Protein AF-0000000079721016 (afdb_homodimer)

Organism: NCBI:txid616991

Sequence (622 aa):
MNRFKMYVVAFGLILASTTLSFAQQINPIEGRWDMVISQEGEELPSWLEIRHSGSRTLVGRFVYAMGSARPISEVKMKDGKFSFAIPPQWEDGNTYMEFEGSMNGDVLKGTMLYTNGQTYNWVATRAPQLEYTKNPKWGKPIKLFNGKDLSGWQAMGENQWIAESGVLKSPKSGSNLVSDQKFDDFKLHLEFKYPQGSNSGVYLRGRYEVQIMDSKGAEPSDVEYSGVYGFLTPSEVAAKAAGEWQEYDITLIGRRVTVVANGTTVISDQIIPGITGGALDSKEGEPGPLYFQGDHGPIEFRNIIVTPRVDMNRFKMYVVAFGLILASTTLSFAQQINPIEGRWDMVISQEGEELPSWLEIRHSGSRTLVGRFVYAMGSARPISEVKMKDGKFSFAIPPQWEDGNTYMEFEGSMNGDVLKGTMLYTNGQTYNWVATRAPQLEYTKNPKWGKPIKLFNGKDLSGWQAMGENQWIAESGVLKSPKSGSNLVSDQKFDDFKLHLEFKYPQGSNSGVYLRGRYEVQIMDSKGAEPSDVEYSGVYGFLTPSEVAAKAAGEWQEYDITLIGRRVTVVANGTTVISDQIIPGITGGALDSKEGEPGPLYFQGDHGPIEFRNIIVTPRVD

Secondary structure (DSSP, 8-state):
---------------------------TT-EEEEEEEEETTEEEEEEEEEEEETTTEEEEEEE-SSSS-EEEEEEEEETTEEEEEE--SSSSSSSPEEEEEEEETTEEEEEEE-TTS-EEEEEEEEPP-----SS-EE---EE---SSS-TTEEESSS---EEETTEEEE-SS---EEEEEEESSEEEEEEEE--TT-EEEEEETTTEEEEEE--TTPPP-TTSTT-BTTTB--SS-----TTS-EEEEEEEETTEEEEEETTEEEEEEEEP-SPPTT-S-S-TTS-EEEEE--SSS-EEEEEEEEEEEE-/---------------------------TT-EEEEEEEEETTEEEEEEEEEEEETTTEEEEEEE-SSSS-EEEEEEEEETTEEEEEE--SSSSSSSPEEEEEEEETTEEEEEEE-TTS-EEEEEEEEPP-----SS-EE---EE---SSS-TTEEESSS---EEETTEEEE-SS---EEEEEEESSEEEEEEEE--TT-EEEEEETTTEEEEEE--TTPPP-TTSTT-BTTTB--SS-----TTS-EEEEEEEETTEEEEEETTEEEEEEEEP-SPPTT-S-S-TTS-EEEEE--SSS-EEEEEEEEEEEE-

Solvent-accessible surface area (backbone atoms only — not comparable to full-atom values): 32026 Å² total; per-residue (Å²): 137,85,80,78,78,79,80,78,78,76,76,77,77,76,78,75,75,72,76,67,77,65,72,72,78,79,57,86,78,47,44,48,27,27,20,37,33,48,51,95,92,37,78,35,25,23,29,39,35,33,39,78,38,68,79,74,28,33,25,36,36,39,20,44,52,51,58,48,57,38,46,27,44,47,46,46,78,56,96,77,26,38,34,39,65,37,63,51,30,77,56,70,63,85,37,51,34,34,38,39,33,31,76,55,87,83,27,39,38,37,40,32,36,36,33,85,73,48,74,31,47,34,44,24,36,68,48,68,85,50,69,71,66,80,86,70,42,69,50,69,75,36,69,63,60,78,36,65,53,61,72,58,49,45,53,76,49,70,74,59,69,44,48,54,94,44,29,43,32,26,81,46,56,46,32,34,39,32,39,67,63,61,39,73,36,32,34,38,36,38,30,37,32,31,50,80,80,20,34,42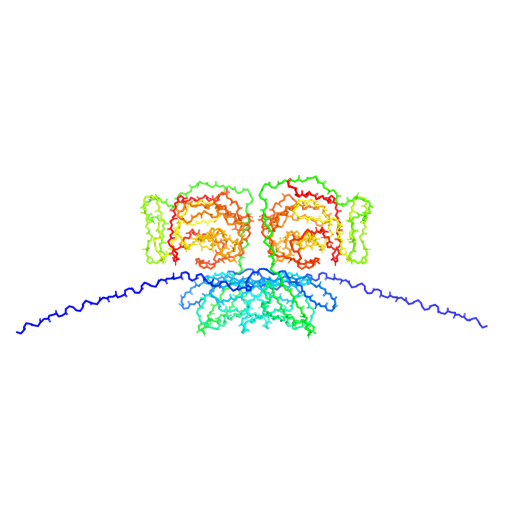,30,41,18,50,47,26,20,39,33,37,27,38,40,66,40,57,86,48,78,58,31,23,77,32,43,65,0,35,39,47,73,38,55,22,53,49,52,61,56,66,59,62,70,43,83,39,38,41,43,35,39,35,38,52,41,29,33,28,38,23,35,66,86,38,77,25,35,55,52,36,68,57,89,64,61,23,35,63,28,76,47,44,60,78,81,49,61,18,21,50,25,41,48,18,60,53,23,31,41,35,35,32,71,41,32,38,27,39,54,43,136,134,85,78,77,80,78,78,80,78,77,79,76,79,77,77,74,76,72,77,66,76,67,73,72,79,78,56,86,77,48,45,50,26,28,20,37,35,48,52,95,92,38,79,34,26,24,28,38,35,32,40,78,38,69,80,74,28,33,24,35,36,38,20,44,51,51,59,47,56,36,46,27,42,49,47,44,76,57,94,78,27,39,35,39,66,38,65,51,30,76,56,70,62,84,38,49,33,34,38,38,32,31,75,56,88,82,26,38,40,37,39,32,37,36,33,84,72,49,73,32,46,34,42,25,38,68,49,70,83,50,70,71,67,79,85,70,43,69,51,71,74,37,70,64,60,78,37,65,52,60,70,60,48,44,55,78,49,70,73,59,69,44,48,53,93,42,29,43,32,24,83,46,55,46,31,35,39,33,40,68,62,61,40,72,35,33,35,37,37,36,29,35,32,33,50,80,77,21,34,42,29,43,18,50,47,24,19,39,32,35,28,38,40,64,40,59,85,46,77,58,32,22,77,32,42,66,0,36,39,45,72,39,55,22,52,48,52,59,57,68,58,63,69,40,82,39,38,40,43,34,40,36,40,53,41,29,33,28,36,22,35,65,87,39,76,25,35,55,52,37,69,56,90,64,61,24,36,63,28,76,46,44,61,78,83,51,62,18,20,49,25,41,49,18,60,54,23,33,40,34,37,33,72,40,32,38,27,38,55,43,133

Foldseek 3Di:
DPPPPPPPPPPPPPPPPPPPPPPQPDDLVAAKWFKWWCDPNDTATKIWHWDDDPRDFIWIWIATLAAAIDTWPGWDDDPQKIKTWDADDPDDAGDIWIWMWHDDDQKIKTWIQDRVRDIIIMIIHHDDPQDFDDPFAWDDKDDQDPQQAQVQKDWPDPDQWGRDRQKIKQQFADTKMWGNDWAAWKKKKKKKAFAPQFWKFKDALLFWTQTDGQAVPHAWDLCHHRHRHNFGTFQGDPDDHHPDIKMWIWTDRGQFIWIDTRNRTRGDRDGDRAGTRNGPGRNSVDTGIMMIGRRTGIMMMHPIMMIGTDD/DPPPPPPPPPPPPPPPPPPPPPPQPDDLVAAKWFKWWCDPNDTATKIWHWDDDPRDFIWIWIATLAAAIDTWPGWDDDPQKIKTWDADDPDDAGDIWIWMWHDDDQKIKTWIQDRVRDIIIMIIHHADPQDFDDPFAWDDKDDQDPQQAQVQKDWPDPDQWGRDRQKIKQQFADTKMWGNDWAAWKKKKKKKAFAPQFWKFKDALLFWTQTDGQAVPHAWDLCHHRHRHNFGTFQGDPDDHHPDIKMWIWTDRGQFIWIDTRNRTRGDRDGDRAGTRNGPGRNSVDTGIMMIGRRTGIMMMHPTMMIGTDD

Structure (mmCIF, N/CA/C/O backbone):
data_AF-0000000079721016-model_v1
#
loop_
_entity.id
_entity.type
_entity.pdbx_description
1 polymer 'Uncharacterized protein DUF1080'
#
loop_
_atom_site.group_PDB
_atom_site.id
_atom_site.type_symbol
_atom_site.label_atom_id
_atom_site.label_alt_id
_atom_site.label_comp_id
_atom_site.label_asym_id
_atom_site.label_entity_id
_atom_site.label_seq_id
_atom_site.pdbx_PDB_ins_code
_atom_site.Cartn_x
_atom_site.Cartn_y
_atom_site.Cartn_z
_atom_site.occupancy
_atom_site.B_iso_or_equiv
_atom_site.auth_seq_id
_atom_site.auth_comp_id
_atom_site.auth_asym_id
_atom_site.auth_atom_id
_atom_site.pdbx_PDB_model_num
ATOM 1 N N . MET A 1 1 ? -33.25 70.812 21.641 1 31.08 1 MET A N 1
ATOM 2 C CA . MET A 1 1 ? -33.219 69.875 20.5 1 31.08 1 MET A CA 1
ATOM 3 C C . MET A 1 1 ? -32.281 68.688 20.781 1 31.08 1 MET A C 1
ATOM 5 O O . MET A 1 1 ? -31.062 68.875 20.828 1 31.08 1 MET A O 1
ATOM 9 N N . ASN A 1 2 ? -32.719 67.75 21.625 1 33.44 2 ASN A N 1
ATOM 10 C CA . ASN A 1 2 ? -32.094 66.5 22.172 1 33.44 2 ASN A CA 1
ATOM 11 C C . ASN A 1 2 ? -31.719 65.562 21.078 1 33.44 2 ASN A C 1
ATOM 13 O O . ASN A 1 2 ? -32.562 65.062 20.328 1 33.44 2 ASN A O 1
ATOM 17 N N . ARG A 1 3 ? -30.531 65.688 20.5 1 37.69 3 ARG A N 1
ATOM 18 C CA . ARG A 1 3 ? -29.891 64.812 19.484 1 37.69 3 ARG A CA 1
ATOM 19 C C . ARG A 1 3 ? -29.75 63.406 19.984 1 37.69 3 ARG A C 1
ATOM 21 O O . ARG A 1 3 ? -29.062 63.156 20.969 1 37.69 3 ARG A O 1
ATOM 28 N N . PHE A 1 4 ? -30.766 62.562 19.953 1 36.28 4 PHE A N 1
ATOM 29 C CA . PHE A 1 4 ? -30.75 61.125 20.234 1 36.28 4 PHE A CA 1
ATOM 30 C C . PHE A 1 4 ? -29.812 60.406 19.266 1 36.28 4 PHE A C 1
ATOM 32 O O . PHE A 1 4 ? -30.016 60.438 18.047 1 36.28 4 PHE A O 1
ATOM 39 N N . LYS A 1 5 ? -28.531 60.312 19.594 1 39.5 5 LYS A N 1
ATOM 40 C CA . LYS A 1 5 ? -27.578 59.5 18.844 1 39.5 5 LYS A CA 1
ATOM 41 C C . LYS A 1 5 ? -28.016 58.031 18.812 1 39.5 5 LYS A C 1
ATOM 43 O O . LYS A 1 5 ? -28.219 57.438 19.875 1 39.5 5 LYS A O 1
ATOM 48 N N . MET A 1 6 ? -28.688 57.562 17.766 1 36.5 6 MET A N 1
ATOM 49 C CA . MET A 1 6 ? -29.047 56.156 17.516 1 36.5 6 MET A CA 1
ATOM 50 C C . MET A 1 6 ? -27.797 55.312 17.344 1 36.5 6 MET A C 1
ATOM 52 O O . MET A 1 6 ? -26.938 55.594 16.5 1 36.5 6 MET A O 1
ATOM 56 N N . TYR A 1 7 ? -27.266 54.656 18.422 1 35.19 7 TYR A N 1
ATOM 57 C CA . TYR A 1 7 ? -26.219 53.656 18.344 1 35.19 7 TYR A CA 1
ATOM 58 C C . TYR A 1 7 ? -26.656 52.469 17.469 1 35.19 7 TYR A C 1
ATOM 60 O O . TYR A 1 7 ? -27.688 51.844 17.719 1 35.19 7 TYR A O 1
ATOM 68 N N . VAL A 1 8 ? -26.344 52.5 16.188 1 36.38 8 VAL A N 1
ATOM 69 C CA . VAL A 1 8 ? -26.516 51.344 15.305 1 36.38 8 VAL A CA 1
ATOM 70 C C . VAL A 1 8 ? -25.641 50.188 15.773 1 36.38 8 VAL A C 1
ATOM 72 O O . VAL A 1 8 ? -24.406 50.312 15.828 1 36.38 8 VAL A O 1
ATOM 75 N N . VAL A 1 9 ? -26.094 49.344 16.703 1 37.06 9 VAL A N 1
ATOM 76 C CA . VAL A 1 9 ? -25.453 48.094 17.062 1 37.06 9 VAL A CA 1
ATOM 77 C C . VAL A 1 9 ? -25.391 47.188 15.836 1 37.06 9 VAL A C 1
ATOM 79 O O . VAL A 1 9 ? -26.438 46.781 15.305 1 37.06 9 VAL A O 1
ATOM 82 N N . ALA A 1 10 ? -24.391 47.312 15.008 1 36.28 10 ALA A N 1
ATOM 83 C CA . ALA A 1 10 ? -24.109 46.312 13.977 1 36.28 10 ALA A CA 1
ATOM 84 C C . ALA A 1 10 ? -23.891 44.938 14.586 1 36.28 10 ALA A C 1
ATOM 86 O O . ALA A 1 10 ? -22.938 44.719 15.336 1 36.28 10 ALA A O 1
ATOM 87 N N . PHE A 1 11 ? -24.969 44.156 14.836 1 36.97 11 PHE A N 1
ATOM 88 C CA . PHE A 1 11 ? -24.859 42.75 15.133 1 36.97 11 PHE A CA 1
ATOM 89 C C . PHE A 1 11 ? -24.109 42 14.023 1 36.97 11 PHE A C 1
ATOM 91 O O . PHE A 1 11 ? -24.562 41.969 12.883 1 36.97 11 PHE A O 1
ATOM 98 N N . GLY A 1 12 ? -22.797 42.062 14.023 1 31.75 12 GLY A N 1
ATOM 99 C CA . GLY A 1 12 ? -22.031 41.156 13.172 1 31.75 12 GLY A CA 1
ATOM 100 C C . GLY A 1 12 ? -22.422 39.719 13.367 1 31.75 12 GLY A C 1
ATOM 101 O O . GLY A 1 12 ? -22.266 39.156 14.453 1 31.75 12 GLY A O 1
ATOM 102 N N . LEU A 1 13 ? -23.422 39.188 12.609 1 34.66 13 LEU A N 1
ATOM 103 C CA . LEU A 1 13 ? -23.719 37.781 12.531 1 34.66 13 LEU A CA 1
ATOM 104 C C . LEU A 1 13 ? -22.469 36.969 12.164 1 34.66 13 LEU A C 1
ATOM 106 O O . LEU A 1 13 ? -21.922 37.125 11.07 1 34.66 13 LEU A O 1
ATOM 110 N N . ILE A 1 14 ? -21.672 36.562 13.102 1 33.44 14 ILE A N 1
ATOM 111 C CA . ILE A 1 14 ? -20.656 35.562 12.891 1 33.44 14 ILE A CA 1
ATOM 112 C C . ILE A 1 14 ? -21.297 34.281 12.336 1 33.44 14 ILE A C 1
ATOM 114 O O . ILE A 1 14 ? -22.125 33.656 13.008 1 33.44 14 ILE A O 1
ATOM 118 N N . LEU A 1 15 ? -21.391 34.156 11.008 1 32.03 15 LEU A N 1
ATOM 119 C CA . LEU A 1 15 ? -21.703 32.875 10.398 1 32.03 15 LEU A CA 1
ATOM 120 C C . LEU A 1 15 ? -20.688 31.812 10.805 1 32.03 15 LEU A C 1
ATOM 122 O O . LEU A 1 15 ? -19.516 31.922 10.461 1 32.03 15 LEU A O 1
ATOM 126 N N . ALA A 1 16 ? -20.906 31.172 11.906 1 31.84 16 ALA A N 1
ATOM 127 C CA . ALA A 1 16 ? -20.219 29.938 12.234 1 31.84 16 ALA A CA 1
ATOM 128 C C . ALA A 1 16 ? -20.328 28.922 11.094 1 31.84 16 ALA A C 1
ATOM 130 O O . ALA A 1 16 ? -21.422 28.453 10.781 1 31.84 16 ALA A O 1
ATOM 131 N N . SER A 1 17 ? -19.422 28.984 10.141 1 31.42 17 SER A N 1
ATOM 132 C CA . SER A 1 17 ? -19.312 27.875 9.203 1 31.42 17 SER A CA 1
ATOM 133 C C . SER A 1 17 ? -19.156 26.547 9.938 1 31.42 17 SER A C 1
ATOM 135 O O . SER A 1 17 ? -18.109 26.297 10.547 1 31.42 17 SER A O 1
ATOM 137 N N . THR A 1 18 ? -20.188 25.984 10.414 1 32.62 18 THR A N 1
ATOM 138 C CA . THR A 1 18 ? -20.172 24.578 10.82 1 32.62 18 THR A CA 1
ATOM 139 C C . THR A 1 18 ? -19.531 23.703 9.742 1 32.62 18 THR A C 1
ATOM 141 O O . THR A 1 18 ? -20.047 23.609 8.625 1 32.62 18 THR A O 1
ATOM 144 N N . THR A 1 19 ? -18.297 23.609 9.758 1 32.44 19 THR A N 1
ATOM 145 C CA . THR A 1 19 ? -17.734 22.5 8.984 1 32.44 19 THR A CA 1
ATOM 146 C C . THR A 1 19 ? -18.406 21.188 9.359 1 32.44 19 THR A C 1
ATOM 148 O O . THR A 1 19 ? -18.141 20.641 10.43 1 32.44 19 THR A O 1
ATOM 151 N N . LEU A 1 20 ? -19.703 20.969 9 1 33.81 20 LEU A N 1
ATOM 152 C CA . LEU A 1 20 ? -20.266 19.625 9.031 1 33.81 20 LEU A CA 1
ATOM 153 C C . LEU A 1 20 ? -19.281 18.594 8.469 1 33.81 20 LEU A C 1
ATOM 155 O O . LEU A 1 20 ? -18.766 18.781 7.367 1 33.81 20 LEU A O 1
ATOM 159 N N . SER A 1 21 ? -18.641 18.031 9.352 1 38.91 21 SER A N 1
ATOM 160 C CA . SER A 1 21 ? -18.031 16.781 8.906 1 38.91 21 SER A CA 1
ATOM 161 C C . SER A 1 21 ? -19 15.961 8.062 1 38.91 21 SER A C 1
ATOM 163 O O . SER A 1 21 ? -19.953 15.375 8.586 1 38.91 21 SER A O 1
ATOM 165 N N . PHE A 1 22 ? -19.453 16.438 6.934 1 37.56 22 PHE A N 1
ATOM 166 C CA . PHE A 1 22 ? -20.25 15.586 6.059 1 37.56 22 PHE A CA 1
ATOM 167 C C . PHE A 1 22 ? -19.625 14.203 5.938 1 37.56 22 PHE A C 1
ATOM 169 O O . PHE A 1 22 ? -18.5 14.07 5.453 1 37.56 22 PHE A O 1
ATOM 176 N N . ALA A 1 23 ? -19.938 13.438 6.902 1 43.59 23 ALA A N 1
ATOM 177 C CA . ALA A 1 23 ? -19.672 12.031 6.59 1 43.59 23 ALA A CA 1
ATOM 178 C C . ALA A 1 23 ? -20.016 11.719 5.137 1 43.59 23 ALA A C 1
ATOM 180 O O . ALA A 1 23 ? -21.172 11.836 4.723 1 43.59 23 ALA A O 1
ATOM 181 N N . GLN A 1 24 ? -19.172 11.961 4.254 1 53.97 24 GLN A N 1
ATOM 182 C CA . GLN A 1 24 ? -19.438 11.664 2.852 1 53.97 24 GLN A CA 1
ATOM 183 C C . GLN A 1 24 ? -20.203 10.352 2.699 1 53.97 24 GLN A C 1
ATOM 185 O O . GLN A 1 24 ? -19.859 9.352 3.33 1 53.97 24 GLN A O 1
ATOM 190 N N . GLN A 1 25 ? -21.469 10.367 2.246 1 62.81 25 GLN A N 1
ATOM 191 C CA . GLN A 1 25 ? -22.297 9.203 1.959 1 62.81 25 GLN A CA 1
ATOM 192 C C . GLN A 1 25 ? -21.531 8.164 1.156 1 62.81 25 GLN A C 1
ATOM 194 O O . GLN A 1 25 ? -20.953 8.477 0.109 1 62.81 25 GLN A O 1
ATOM 199 N N . ILE A 1 26 ? -21.266 7.047 1.768 1 74.81 26 ILE A N 1
ATOM 200 C CA . ILE A 1 26 ? -20.594 5.93 1.127 1 74.81 26 ILE A CA 1
ATOM 201 C C . ILE A 1 26 ? -21.391 5.461 -0.083 1 74.81 26 ILE A C 1
ATOM 203 O O . ILE A 1 26 ? -22.594 5.188 0.028 1 74.81 26 ILE A O 1
ATOM 207 N N . ASN A 1 27 ? -20.797 5.652 -1.266 1 87.88 27 ASN A N 1
ATOM 208 C CA . ASN A 1 27 ? -21.359 5.047 -2.469 1 87.88 27 ASN A CA 1
ATOM 209 C C . ASN A 1 27 ? -21.438 3.529 -2.348 1 87.88 27 ASN A C 1
ATOM 211 O O . ASN A 1 27 ? -20.469 2.881 -1.945 1 87.88 27 ASN A O 1
ATOM 215 N N . PRO A 1 28 ? -22.562 2.934 -2.611 1 93.69 28 PRO A N 1
ATOM 216 C CA . PRO A 1 28 ? -22.734 1.489 -2.438 1 93.69 28 PRO A CA 1
ATOM 217 C C . PRO A 1 28 ? -21.719 0.674 -3.223 1 93.69 28 PRO A C 1
ATOM 219 O O . PRO A 1 28 ? -21.469 -0.493 -2.902 1 93.69 28 PRO A O 1
ATOM 222 N N . ILE A 1 29 ? -21.141 1.27 -4.262 1 96.94 29 ILE A N 1
ATOM 223 C CA . ILE A 1 29 ? -20.219 0.495 -5.098 1 96.94 29 ILE A CA 1
ATOM 224 C C . ILE A 1 29 ? -18.828 0.515 -4.484 1 96.94 29 ILE A C 1
ATOM 226 O O . ILE A 1 29 ? -17.938 -0.219 -4.926 1 96.94 29 ILE A O 1
ATOM 230 N N . GLU A 1 30 ? -18.656 1.35 -3.469 1 96.88 30 GLU A N 1
ATOM 231 C CA . GLU A 1 30 ? -17.344 1.38 -2.809 1 96.88 30 GLU A CA 1
ATOM 232 C C . GLU A 1 30 ? -17.062 0.069 -2.078 1 96.88 30 GLU A C 1
ATOM 234 O O . GLU A 1 30 ? -17.984 -0.553 -1.535 1 96.88 30 GLU A O 1
ATOM 239 N N . GLY A 1 31 ? -15.781 -0.294 -2.049 1 97.06 31 GLY A N 1
ATOM 240 C CA . GLY A 1 31 ? -15.352 -1.516 -1.389 1 97.06 31 GLY A CA 1
ATOM 241 C C . GLY A 1 31 ? -14.531 -2.422 -2.285 1 97.06 31 GLY A C 1
ATOM 242 O O . GLY A 1 31 ? -14.086 -2.006 -3.354 1 97.06 31 GLY A O 1
ATOM 243 N N . ARG A 1 32 ? -14.297 -3.605 -1.766 1 98.25 3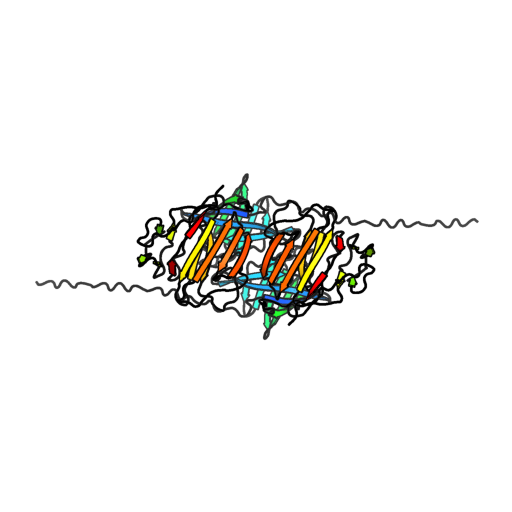2 ARG A N 1
ATOM 244 C CA . ARG A 1 32 ? -13.562 -4.633 -2.492 1 98.25 32 ARG A CA 1
ATOM 245 C C . ARG A 1 32 ? -14.508 -5.684 -3.066 1 98.25 32 ARG A C 1
ATOM 247 O O . ARG A 1 32 ? -15.461 -6.094 -2.404 1 98.25 32 ARG A O 1
ATOM 254 N N . TRP A 1 33 ? -14.219 -6.031 -4.285 1 98.88 33 TRP A N 1
ATOM 255 C CA . TRP A 1 33 ? -15.109 -6.926 -5.02 1 98.88 33 TRP A CA 1
ATOM 256 C C . TRP A 1 33 ? -14.328 -8.086 -5.629 1 98.88 33 TRP A C 1
ATOM 258 O O . TRP A 1 33 ? -13.336 -7.879 -6.332 1 98.88 33 TRP A O 1
ATOM 268 N N . ASP A 1 34 ? -14.797 -9.328 -5.297 1 98.88 34 ASP A N 1
ATOM 269 C CA . ASP A 1 34 ? -14.352 -10.516 -6.027 1 98.88 34 ASP A CA 1
ATOM 270 C C . ASP A 1 34 ? -15.031 -10.594 -7.395 1 98.88 34 ASP A C 1
ATOM 272 O O . ASP A 1 34 ? -16.25 -10.805 -7.48 1 98.88 34 ASP A O 1
ATOM 276 N N . MET A 1 35 ? -14.25 -10.484 -8.398 1 98.88 35 MET A N 1
ATOM 277 C CA . MET A 1 35 ? -14.781 -10.336 -9.75 1 98.88 35 MET A CA 1
ATOM 278 C C . MET A 1 35 ? -14.445 -11.547 -10.602 1 98.88 35 MET A C 1
ATOM 280 O O . MET A 1 35 ? -13.367 -12.133 -10.469 1 98.88 35 MET A O 1
ATOM 284 N N . VAL A 1 36 ? -15.344 -11.953 -11.43 1 98.88 36 VAL A N 1
ATOM 285 C CA . VAL A 1 36 ? -15.141 -13 -12.422 1 98.88 36 VAL A CA 1
ATOM 286 C C . VAL A 1 36 ? -15.492 -12.469 -13.812 1 98.88 36 VAL A C 1
ATOM 288 O O . VAL A 1 36 ? -16.594 -11.961 -14.031 1 98.88 36 VAL A O 1
ATOM 291 N N . ILE A 1 37 ? -14.586 -12.555 -14.711 1 98.81 37 ILE A N 1
ATOM 292 C CA . ILE A 1 37 ? -14.797 -12.156 -16.094 1 98.81 37 ILE A CA 1
ATOM 293 C C . ILE A 1 37 ? -15.023 -13.391 -16.969 1 98.81 37 ILE A C 1
ATOM 295 O O . ILE A 1 37 ? -14.219 -14.328 -16.938 1 98.81 37 ILE A O 1
ATOM 299 N N . SER A 1 38 ? -16.125 -13.398 -17.688 1 98.62 38 SER A N 1
ATOM 300 C CA . SER A 1 38 ? -16.406 -14.469 -18.641 1 98.62 38 SER A CA 1
ATOM 301 C C . SER A 1 38 ? -15.797 -14.172 -20 1 98.62 38 SER A C 1
ATOM 303 O O . SER A 1 38 ? -16.328 -13.352 -20.766 1 98.62 38 SER A O 1
ATOM 305 N N . GLN A 1 39 ? -14.695 -14.844 -20.25 1 97.62 39 GLN A N 1
ATOM 306 C CA . GLN A 1 39 ? -13.953 -14.539 -21.469 1 97.62 39 GLN A CA 1
ATOM 307 C C . GLN A 1 39 ? -13.648 -15.812 -22.266 1 97.62 39 GLN A C 1
ATOM 309 O O . GLN A 1 39 ? -12.93 -16.688 -21.781 1 97.62 39 GLN A O 1
ATOM 314 N N . GLU A 1 40 ? -14.266 -15.883 -23.516 1 95.69 40 GLU A N 1
ATOM 315 C CA . GLU A 1 40 ? -14 -16.969 -24.469 1 95.69 40 GLU A CA 1
ATOM 316 C C . GLU A 1 40 ? -14.219 -18.328 -23.812 1 95.69 40 GLU A C 1
ATOM 318 O O . GLU A 1 40 ? -13.359 -19.203 -23.891 1 95.69 40 GLU A O 1
ATOM 323 N N . GLY A 1 41 ? -15.234 -18.422 -23.078 1 95.25 41 GLY A N 1
ATOM 324 C CA . GLY A 1 41 ? -15.648 -19.688 -22.5 1 95.25 41 GLY A CA 1
ATOM 325 C C . GLY A 1 41 ? -14.961 -20 -21.172 1 95.25 41 GLY A C 1
ATOM 326 O O . GLY A 1 41 ? -15.203 -21.047 -20.578 1 95.25 41 GLY A O 1
ATOM 327 N N . GLU A 1 42 ? -14.141 -19.109 -20.703 1 97.06 42 GLU A N 1
ATOM 328 C CA . GLU A 1 42 ? -13.445 -19.297 -19.438 1 97.06 42 GLU A CA 1
ATOM 329 C C . GLU A 1 42 ? -13.891 -18.25 -18.406 1 97.06 42 GLU A C 1
ATOM 331 O O . GLU A 1 42 ? -14.297 -17.156 -18.766 1 97.06 42 GLU A O 1
ATOM 336 N N . GLU A 1 43 ? -13.859 -18.672 -17.156 1 98.12 43 GLU A N 1
ATOM 337 C CA . GLU A 1 43 ? -14.055 -17.75 -16.031 1 98.12 43 GLU A CA 1
ATOM 338 C C . GLU A 1 43 ? -12.719 -17.281 -15.461 1 98.12 43 GLU A C 1
ATOM 340 O O . GLU A 1 43 ? -11.961 -18.078 -14.898 1 98.12 43 GLU A O 1
ATOM 345 N N . LEU A 1 44 ? -12.461 -16.016 -15.648 1 98.62 44 LEU A N 1
ATOM 346 C CA . LEU A 1 44 ? -11.172 -15.461 -15.227 1 98.62 44 LEU A CA 1
ATOM 347 C C . LEU A 1 44 ? -11.297 -14.773 -13.875 1 98.62 44 LEU A C 1
ATOM 349 O O . LEU A 1 44 ? -12.039 -13.797 -13.734 1 98.62 44 LEU A O 1
ATOM 353 N N . PRO A 1 45 ? -10.57 -15.305 -12.875 1 98.88 45 PRO A N 1
ATOM 354 C CA . PRO A 1 45 ? -10.562 -14.602 -11.594 1 98.88 45 PRO A CA 1
ATOM 355 C C . PRO A 1 45 ? -9.977 -13.188 -11.703 1 98.88 45 PRO A C 1
ATOM 357 O O . PRO A 1 45 ? -8.914 -13 -12.281 1 98.88 45 PRO A O 1
ATOM 360 N N . SER A 1 46 ? -10.664 -12.227 -11.172 1 98.88 46 SER A N 1
ATOM 361 C CA . SER A 1 46 ? -10.281 -10.82 -11.141 1 98.88 46 SER A CA 1
ATOM 362 C C . SER A 1 46 ? -10.703 -10.156 -9.836 1 98.88 46 SER A C 1
ATOM 364 O O . SER A 1 46 ? -11.266 -10.805 -8.953 1 98.88 46 SER A O 1
ATOM 366 N N . TRP A 1 47 ? -10.328 -8.891 -9.68 1 98.94 47 TRP A N 1
ATOM 367 C CA . TRP A 1 47 ? -10.594 -8.172 -8.438 1 98.94 47 TRP A CA 1
ATOM 368 C C . TRP A 1 47 ? -10.703 -6.672 -8.695 1 98.94 47 TRP A C 1
ATOM 370 O O . TRP A 1 47 ? -9.992 -6.125 -9.539 1 98.94 47 TRP A O 1
ATOM 380 N N . LEU A 1 48 ? -11.594 -6.09 -7.949 1 98.94 48 LEU A N 1
ATOM 381 C CA . LEU A 1 48 ? -11.852 -4.66 -8.094 1 98.94 48 LEU A CA 1
ATOM 382 C C . LEU A 1 48 ? -12 -3.994 -6.73 1 98.94 48 LEU A C 1
ATOM 384 O O . LEU A 1 48 ? -12.664 -4.531 -5.84 1 98.94 48 LEU A O 1
ATOM 388 N N . GLU A 1 49 ? -11.32 -2.924 -6.555 1 98.81 49 GLU A N 1
ATOM 389 C CA . GLU A 1 49 ? -11.516 -2.045 -5.402 1 98.81 49 GLU A CA 1
ATOM 390 C C . GLU A 1 49 ? -11.914 -0.64 -5.844 1 98.81 49 GLU A C 1
ATOM 392 O O . GLU A 1 49 ? -11.281 -0.059 -6.73 1 98.81 49 GLU A O 1
ATOM 397 N N . ILE A 1 50 ? -12.953 -0.113 -5.285 1 98.44 50 ILE A N 1
ATOM 398 C CA . ILE A 1 50 ? -13.375 1.268 -5.496 1 98.44 50 ILE A CA 1
ATOM 399 C C . ILE A 1 50 ? -13.406 2.008 -4.164 1 98.44 50 ILE A C 1
ATOM 401 O O . ILE A 1 50 ? -13.93 1.495 -3.172 1 98.44 50 ILE A O 1
ATOM 405 N N . ARG A 1 51 ? -12.805 3.15 -4.168 1 97.06 51 ARG A N 1
ATOM 406 C CA . ARG A 1 51 ? -12.844 3.955 -2.949 1 97.06 51 ARG A CA 1
ATOM 407 C C . ARG A 1 51 ? -12.977 5.438 -3.277 1 97.06 51 ARG A C 1
ATOM 409 O O . ARG A 1 51 ? -12.734 5.852 -4.414 1 97.06 51 ARG A O 1
ATOM 416 N N . HIS A 1 52 ? -13.336 6.141 -2.275 1 94.94 52 HIS A N 1
ATOM 417 C CA . HIS A 1 52 ? -13.391 7.59 -2.41 1 94.94 52 HIS A CA 1
ATOM 418 C C . HIS A 1 52 ? -12.016 8.219 -2.221 1 94.94 52 HIS A C 1
ATOM 420 O O . HIS A 1 52 ? -11.234 7.77 -1.375 1 94.94 52 HIS A O 1
ATOM 426 N N . SER A 1 53 ? -11.734 9.211 -2.982 1 95.31 53 SER A N 1
ATOM 427 C CA . SER A 1 53 ? -10.586 10.094 -2.818 1 95.31 53 SER A CA 1
ATOM 428 C C . SER A 1 53 ? -11.016 11.547 -2.701 1 95.31 53 SER A C 1
ATOM 430 O O . SER A 1 53 ? -11.625 12.102 -3.619 1 95.31 53 SER A O 1
ATOM 432 N N . GLY A 1 54 ? -10.711 12.086 -1.578 1 93.25 54 GLY A N 1
ATOM 433 C CA . GLY A 1 54 ? -11.211 13.43 -1.311 1 93.25 54 GLY A CA 1
ATOM 434 C C . GLY A 1 54 ? -12.719 13.477 -1.136 1 93.25 54 GLY A C 1
ATOM 435 O O . GLY A 1 54 ? -13.312 12.562 -0.558 1 93.25 54 GLY A O 1
ATOM 436 N N . SER A 1 55 ? -13.352 14.523 -1.607 1 89.38 55 SER A N 1
ATOM 437 C CA . SER A 1 55 ? -14.766 14.75 -1.313 1 89.38 55 SER A CA 1
ATOM 438 C C . SER A 1 55 ? -15.648 14.266 -2.455 1 89.38 55 SER A C 1
ATOM 440 O O . SER A 1 55 ? -16.875 14.172 -2.307 1 89.38 55 SER A O 1
ATOM 442 N N . ARG A 1 56 ? -15.125 13.883 -3.566 1 88.62 56 ARG A N 1
ATOM 443 C CA . ARG A 1 56 ? -16.109 13.703 -4.625 1 88.62 56 ARG A CA 1
ATOM 444 C C . ARG A 1 56 ? -15.648 12.664 -5.637 1 88.62 56 ARG A C 1
ATOM 446 O O . ARG A 1 56 ? -16.422 12.258 -6.512 1 88.62 56 ARG A O 1
ATOM 453 N N . THR A 1 57 ? -14.414 12.273 -5.652 1 95.62 57 THR A N 1
ATOM 454 C CA . THR A 1 57 ? -13.906 11.422 -6.715 1 95.62 57 THR A CA 1
ATOM 455 C C . THR A 1 57 ? -13.797 9.969 -6.242 1 95.62 57 THR A C 1
ATOM 457 O O . THR A 1 57 ? -13.367 9.711 -5.113 1 95.62 57 THR A O 1
ATOM 460 N N . LEU A 1 58 ? -14.273 9.07 -7.141 1 97.62 58 LEU A N 1
ATOM 461 C CA . LEU A 1 58 ? -14.016 7.652 -6.934 1 97.62 58 LEU A CA 1
ATOM 462 C C . LEU A 1 58 ? -12.789 7.199 -7.719 1 97.62 58 LEU A C 1
ATOM 464 O O . LEU A 1 58 ? -12.617 7.57 -8.883 1 97.62 58 LEU A O 1
ATOM 468 N N . VAL A 1 59 ? -11.93 6.512 -7.047 1 98.44 59 VAL A N 1
ATOM 469 C CA . VAL A 1 59 ? -10.742 5.902 -7.633 1 98.44 59 VAL A CA 1
ATOM 470 C C . VAL A 1 59 ? -10.711 4.41 -7.312 1 98.44 59 VAL A C 1
ATOM 472 O O . VAL A 1 59 ? -11.672 3.873 -6.746 1 98.44 59 VAL A O 1
ATOM 475 N N . GLY A 1 60 ? -9.602 3.77 -7.746 1 98.31 60 GLY A N 1
ATOM 476 C CA . GLY A 1 60 ? -9.602 2.354 -7.41 1 98.31 60 GLY A CA 1
ATOM 477 C C . GLY A 1 60 ? -8.383 1.62 -7.926 1 98.31 60 GLY A C 1
ATOM 478 O O . GLY A 1 60 ? -7.371 2.244 -8.258 1 98.31 60 GLY A O 1
ATOM 479 N N . ARG A 1 61 ? -8.461 0.293 -7.82 1 98.81 61 ARG A N 1
ATOM 480 C CA . ARG A 1 61 ? -7.5 -0.667 -8.359 1 98.81 61 ARG A CA 1
ATOM 481 C C . ARG A 1 61 ? -8.211 -1.848 -9.008 1 98.81 61 ARG A C 1
ATOM 483 O O . ARG A 1 61 ? -9.258 -2.293 -8.523 1 98.81 61 ARG A O 1
ATOM 490 N N . PHE A 1 62 ? -7.633 -2.266 -10.047 1 98.88 62 PHE A N 1
ATOM 491 C CA . PHE A 1 62 ? -8.164 -3.414 -10.773 1 98.88 62 PHE A CA 1
ATOM 492 C C . PHE A 1 62 ? -7.086 -4.469 -10.984 1 98.88 62 PHE A C 1
ATOM 494 O O . PHE A 1 62 ? -5.969 -4.148 -11.391 1 98.88 62 PHE A O 1
ATOM 501 N N . VAL A 1 63 ? -7.414 -5.719 -10.641 1 98.81 63 VAL A N 1
ATOM 502 C CA . VAL A 1 63 ? -6.57 -6.863 -10.969 1 98.81 63 VAL A CA 1
ATOM 503 C C . VAL A 1 63 ? -7.258 -7.719 -12.031 1 98.81 63 VAL A C 1
ATOM 505 O O . VAL A 1 63 ? -8.398 -8.156 -11.844 1 98.81 63 VAL A O 1
ATOM 508 N N . TYR A 1 64 ? -6.59 -7.914 -13.133 1 98.19 64 TYR A N 1
ATOM 509 C CA . TYR A 1 64 ? -7.031 -8.828 -14.18 1 98.19 64 TYR A CA 1
ATOM 510 C C . TYR A 1 64 ? -6.582 -10.25 -13.891 1 98.19 64 TYR A C 1
ATOM 512 O O . TYR A 1 64 ? -6.047 -10.531 -12.812 1 98.19 64 TYR A O 1
ATOM 520 N N . ALA A 1 65 ? -6.809 -11.164 -14.836 1 97.88 65 ALA A N 1
ATOM 521 C CA . ALA A 1 65 ? -6.453 -12.578 -14.711 1 97.88 65 ALA A CA 1
ATOM 522 C C . ALA A 1 65 ? -4.941 -12.75 -14.594 1 97.88 65 ALA A C 1
ATOM 524 O O . ALA A 1 65 ? -4.465 -13.789 -14.125 1 97.88 65 ALA A O 1
ATOM 525 N N . MET A 1 66 ? -4.219 -11.758 -15.016 1 96.69 66 MET A N 1
ATOM 526 C CA . MET A 1 66 ? -2.758 -11.758 -14.945 1 96.69 66 MET A CA 1
ATOM 527 C C . MET A 1 66 ? -2.232 -10.367 -14.609 1 96.69 66 MET A C 1
ATOM 529 O O . MET A 1 66 ? -2.955 -9.375 -14.742 1 96.69 66 MET A O 1
ATOM 533 N N . GLY A 1 67 ? -0.993 -10.367 -14.188 1 96.75 67 GLY A N 1
ATOM 534 C CA . GLY A 1 67 ? -0.368 -9.094 -13.891 1 96.75 67 GLY A CA 1
ATOM 535 C C . GLY A 1 67 ? -0.724 -8.562 -12.516 1 96.75 67 GLY A C 1
ATOM 536 O O . GLY A 1 67 ? -1.41 -9.234 -11.742 1 96.75 67 GLY A O 1
ATOM 537 N N . SER A 1 68 ? -0.25 -7.344 -12.219 1 97.44 68 SER A N 1
ATOM 538 C CA . SER A 1 68 ? -0.409 -6.742 -10.898 1 97.44 68 SER A CA 1
ATOM 539 C C . SER A 1 68 ? -1.619 -5.816 -10.852 1 97.44 68 SER A C 1
ATOM 541 O O . SER A 1 68 ? -2.25 -5.559 -11.883 1 97.44 68 SER A O 1
ATOM 543 N N . ALA A 1 69 ? -1.938 -5.414 -9.633 1 98.38 69 ALA A N 1
ATOM 544 C CA . ALA A 1 69 ? -3.01 -4.441 -9.445 1 98.38 69 ALA A CA 1
ATOM 545 C C . ALA A 1 69 ? -2.746 -3.176 -10.258 1 98.38 69 ALA A C 1
ATOM 547 O O . ALA A 1 69 ? -1.648 -2.617 -10.211 1 98.38 69 ALA A O 1
ATOM 548 N N . ARG A 1 70 ? -3.717 -2.76 -10.984 1 98.38 70 ARG A N 1
ATOM 549 C CA . ARG A 1 70 ? -3.652 -1.583 -11.844 1 98.38 70 ARG A CA 1
ATOM 550 C C . ARG A 1 70 ? -4.402 -0.41 -11.219 1 98.38 70 ARG A C 1
ATOM 552 O O . ARG A 1 70 ? -5.562 -0.548 -10.82 1 98.38 70 ARG A O 1
ATOM 559 N N . PRO A 1 71 ? -3.746 0.73 -11.156 1 98.56 71 PRO A N 1
ATOM 560 C CA . PRO A 1 71 ? -4.438 1.871 -10.547 1 98.56 71 PRO A CA 1
ATOM 561 C C . PRO A 1 71 ? -5.52 2.457 -11.453 1 98.56 71 PRO A C 1
ATOM 563 O O . PRO A 1 71 ? -5.332 2.535 -12.672 1 98.56 71 PRO A O 1
ATOM 566 N N . ILE A 1 72 ? -6.633 2.807 -10.891 1 98.75 72 ILE A N 1
ATOM 567 C CA . ILE A 1 72 ? -7.719 3.547 -11.523 1 98.75 72 ILE A CA 1
ATOM 568 C C . ILE A 1 72 ? -7.746 4.98 -10.992 1 98.75 72 ILE A C 1
ATOM 570 O O . ILE A 1 72 ? -7.996 5.207 -9.805 1 98.75 72 ILE A O 1
ATOM 574 N N . SER A 1 73 ? -7.551 5.941 -11.859 1 98.5 73 SER A N 1
ATOM 575 C CA . SER A 1 73 ? -7.473 7.332 -11.422 1 98.5 73 SER A CA 1
ATOM 576 C C . SER A 1 73 ? -8.859 7.918 -11.195 1 98.5 73 SER A C 1
ATOM 578 O O . SER A 1 73 ? -9.016 8.898 -10.469 1 98.5 73 SER A O 1
ATOM 580 N N . GLU A 1 74 ? -9.797 7.281 -11.945 1 98.19 74 GLU A N 1
ATOM 581 C CA . GLU A 1 74 ? -11.156 7.805 -11.828 1 98.19 74 GLU A CA 1
ATOM 582 C C . GLU A 1 74 ? -12.188 6.75 -12.211 1 98.19 74 GLU A C 1
ATOM 584 O O . GLU A 1 74 ? -12.062 6.09 -13.242 1 98.19 74 GLU A O 1
ATOM 589 N N . VAL A 1 75 ? -13.109 6.559 -11.359 1 98.56 75 VAL A N 1
ATOM 590 C CA . VAL A 1 75 ? -14.352 5.852 -11.656 1 98.56 75 VAL A CA 1
ATOM 591 C C . VAL A 1 75 ? -15.484 6.852 -11.844 1 98.56 75 VAL A C 1
ATOM 593 O O . VAL A 1 75 ? -15.844 7.578 -10.914 1 98.56 75 VAL A O 1
ATOM 596 N N . LYS A 1 76 ? -16.062 6.867 -12.969 1 97.62 76 LYS A N 1
ATOM 597 C CA . LYS A 1 76 ? -17.109 7.828 -13.297 1 97.62 76 LYS A CA 1
ATOM 598 C C . LYS A 1 76 ? -18.484 7.234 -13.047 1 97.62 76 LYS A C 1
ATOM 600 O O . LYS A 1 76 ? -18.734 6.059 -13.328 1 97.62 76 LYS A O 1
ATOM 605 N N . MET A 1 77 ? -19.328 8.07 -12.531 1 96.5 77 MET A N 1
ATOM 606 C CA . MET A 1 77 ? -20.734 7.691 -12.32 1 96.5 77 MET A CA 1
ATOM 607 C C . MET A 1 77 ? -21.641 8.438 -13.289 1 96.5 77 MET A C 1
ATOM 609 O O . MET A 1 77 ? -21.484 9.641 -13.492 1 96.5 77 MET A O 1
ATOM 613 N N . LYS A 1 78 ? -22.484 7.723 -13.922 1 95.81 78 LYS A N 1
ATOM 614 C CA . LYS A 1 78 ? -23.516 8.305 -14.789 1 95.81 78 LYS A CA 1
ATOM 615 C C . LYS A 1 78 ? -24.766 7.441 -14.805 1 95.81 78 LYS A C 1
ATOM 617 O O . LYS A 1 78 ? -24.719 6.258 -15.141 1 95.81 78 LYS A O 1
ATOM 622 N N . ASP A 1 79 ? -25.938 7.992 -14.383 1 94.94 79 ASP A N 1
ATOM 623 C CA . ASP A 1 79 ? -27.25 7.363 -14.469 1 94.94 79 ASP A CA 1
ATOM 624 C C . ASP A 1 79 ? -27.234 5.992 -13.789 1 94.94 79 ASP A C 1
ATOM 626 O O . ASP A 1 79 ? -27.688 5.004 -14.375 1 94.94 79 ASP A O 1
ATOM 630 N N . GLY A 1 80 ? -26.625 5.938 -12.664 1 93.62 80 GLY A N 1
ATOM 631 C CA . GLY A 1 80 ? -26.641 4.723 -11.859 1 93.62 80 GLY A CA 1
ATOM 632 C C . GLY A 1 80 ? -25.625 3.695 -12.305 1 93.62 80 GLY A C 1
ATOM 633 O O . GLY A 1 80 ? -25.547 2.598 -11.75 1 93.62 80 GLY A O 1
ATOM 634 N N . LYS A 1 81 ? -24.812 4.082 -13.289 1 97.5 81 LYS A N 1
ATOM 635 C CA . LYS A 1 81 ? -23.734 3.219 -13.773 1 97.5 81 LYS A CA 1
ATOM 636 C C . LYS A 1 81 ? -22.375 3.828 -13.492 1 97.5 81 LYS A C 1
ATOM 638 O O . LYS A 1 81 ? -22.25 5.047 -13.352 1 97.5 81 LYS A O 1
ATOM 643 N N . PHE A 1 82 ? -21.453 2.928 -13.344 1 98.56 82 PHE A N 1
ATOM 644 C CA . PHE A 1 82 ? -20.094 3.416 -13.219 1 98.56 82 PHE A CA 1
ATOM 645 C C . PHE A 1 82 ? -19.234 2.932 -14.375 1 98.56 82 PHE A C 1
ATOM 647 O O . PHE A 1 82 ? -19.562 1.937 -15.031 1 98.56 82 PHE A O 1
ATOM 654 N N . SER A 1 83 ? -18.156 3.643 -14.672 1 98.81 83 SER A N 1
ATOM 655 C CA . SER A 1 83 ? -17.219 3.264 -15.734 1 98.81 83 SER A CA 1
ATOM 656 C C . SER A 1 83 ? -15.805 3.715 -15.406 1 98.81 83 SER A C 1
ATOM 658 O O . SER A 1 83 ? -15.609 4.68 -14.664 1 98.81 83 SER A O 1
ATOM 660 N N . PHE A 1 84 ? -14.883 3.014 -15.859 1 98.75 84 PHE A N 1
ATOM 661 C CA . PHE A 1 84 ? -13.477 3.406 -15.828 1 98.75 84 PHE A CA 1
ATOM 662 C C . PHE A 1 84 ? -12.703 2.732 -16.953 1 98.75 84 PHE A C 1
ATOM 664 O O . PHE A 1 84 ? -13.195 1.798 -17.578 1 98.75 84 PHE A O 1
ATOM 671 N N . ALA A 1 85 ? -11.555 3.254 -17.234 1 98.06 85 ALA A N 1
ATOM 672 C CA . ALA A 1 85 ? -10.68 2.723 -18.281 1 98.06 85 ALA A CA 1
ATOM 673 C C . ALA A 1 85 ? -9.227 2.707 -17.828 1 98.06 85 ALA A C 1
ATOM 675 O O . ALA A 1 85 ? -8.766 3.635 -17.141 1 98.06 85 ALA A O 1
ATOM 676 N N . ILE A 1 86 ? -8.523 1.702 -18.156 1 96.38 86 ILE A N 1
ATOM 677 C CA . ILE A 1 86 ? -7.094 1.603 -17.891 1 96.38 86 ILE A CA 1
ATOM 678 C C . ILE A 1 86 ? -6.359 1.15 -19.141 1 96.38 86 ILE A C 1
ATOM 680 O O . ILE A 1 86 ? -6.906 0.398 -19.953 1 96.38 86 ILE A O 1
ATOM 684 N N . PRO A 1 87 ? -5.141 1.595 -19.281 1 96.31 87 PRO A N 1
ATOM 685 C CA . PRO A 1 87 ? -4.367 1.197 -20.469 1 96.31 87 PRO A CA 1
ATOM 686 C C . PRO A 1 87 ? -3.893 -0.252 -20.391 1 96.31 87 PRO A C 1
ATOM 688 O O . PRO A 1 87 ? -3.826 -0.834 -19.312 1 96.31 87 PRO A O 1
ATOM 691 N N . PRO A 1 88 ? -3.621 -0.809 -21.578 1 94.88 88 PRO A N 1
ATOM 692 C CA . PRO A 1 88 ? -2.973 -2.121 -21.531 1 94.88 88 PRO A CA 1
ATOM 693 C C . PRO A 1 88 ? -1.596 -2.076 -20.875 1 94.88 88 PRO A C 1
ATOM 695 O O . PRO A 1 88 ? -0.852 -1.109 -21.047 1 94.88 88 PRO A O 1
ATOM 698 N N . GLN A 1 89 ? -1.317 -3.064 -20.109 1 95.06 89 GLN A N 1
ATOM 699 C CA . GLN A 1 89 ? -0.048 -3.104 -19.391 1 95.06 89 GLN A CA 1
ATOM 700 C C . GLN A 1 89 ? 0.734 -4.371 -19.719 1 95.06 89 GLN A C 1
ATOM 702 O O . GLN A 1 89 ? 1.934 -4.312 -20 1 95.06 89 GLN A O 1
ATOM 707 N N . TRP A 1 90 ? 0.126 -5.543 -19.688 1 94.69 90 TRP A N 1
ATOM 708 C CA . TRP A 1 90 ? 0.709 -6.824 -20.078 1 94.69 90 TRP A CA 1
ATOM 709 C C . TRP A 1 90 ? 0.115 -7.32 -21.391 1 94.69 90 TRP A C 1
ATOM 711 O O . TRP A 1 90 ? 0.715 -8.156 -22.078 1 94.69 90 TRP A O 1
ATOM 721 N N . GLU A 1 91 ? -1.062 -6.844 -21.641 1 93 91 GLU A N 1
ATOM 722 C CA . GLU A 1 91 ? -1.885 -7.375 -22.719 1 93 91 GLU A CA 1
ATOM 723 C C . GLU A 1 91 ? -1.364 -6.922 -24.094 1 93 91 GLU A C 1
ATOM 725 O O . GLU A 1 91 ? -0.82 -5.824 -24.219 1 93 91 GLU A O 1
ATOM 730 N N . ASP A 1 92 ? -1.668 -7.793 -24.953 1 89.5 92 ASP A N 1
ATOM 731 C CA . ASP A 1 92 ? -1.453 -7.363 -26.344 1 89.5 92 ASP A CA 1
ATOM 732 C C . ASP A 1 92 ? -2.541 -6.391 -26.781 1 89.5 92 ASP A C 1
ATOM 734 O O . ASP A 1 92 ? -3.598 -6.301 -26.156 1 89.5 92 ASP A O 1
ATOM 738 N N . GLY A 1 93 ? -2.238 -5.645 -27.766 1 86.31 93 GLY A N 1
ATOM 739 C CA . GLY A 1 93 ? -3.209 -4.695 -28.281 1 86.31 93 GLY A CA 1
ATOM 740 C C . GLY A 1 93 ? -2.998 -3.285 -27.766 1 86.31 93 GLY A C 1
ATOM 741 O O . GLY A 1 93 ? -2.17 -3.061 -26.875 1 86.31 93 GLY A O 1
ATOM 742 N N . ASN A 1 94 ? -3.75 -2.318 -28.328 1 85.44 94 ASN A N 1
ATOM 743 C CA . ASN A 1 94 ? -3.504 -0.922 -27.984 1 85.44 94 ASN A CA 1
ATOM 744 C C . ASN A 1 94 ? -4.77 -0.238 -27.484 1 85.44 94 ASN A C 1
ATOM 746 O O . ASN A 1 94 ? -4.738 0.937 -27.109 1 85.44 94 ASN A O 1
ATOM 750 N N . THR A 1 95 ? -5.781 -1.009 -27.391 1 92.25 95 THR A N 1
ATOM 751 C CA . THR A 1 95 ? -7.023 -0.437 -26.891 1 92.25 95 THR A CA 1
ATOM 752 C C . THR A 1 95 ? -7.07 -0.495 -25.375 1 92.25 95 THR A C 1
ATOM 754 O O . THR A 1 95 ? -6.645 -1.482 -24.766 1 92.25 95 THR A O 1
ATOM 757 N N . TYR A 1 96 ? -7.598 0.57 -24.812 1 96.81 96 TYR A N 1
ATOM 758 C CA . TYR A 1 96 ? -7.789 0.57 -23.375 1 96.81 96 TYR A CA 1
ATOM 759 C C . TYR A 1 96 ? -8.789 -0.506 -22.953 1 96.81 96 TYR A C 1
ATOM 761 O O . TYR A 1 96 ? -9.695 -0.844 -23.719 1 96.81 96 TYR A O 1
ATOM 769 N N . MET A 1 97 ? -8.547 -1.064 -21.812 1 97.75 97 MET A N 1
ATOM 770 C CA . MET A 1 97 ? -9.617 -1.814 -21.156 1 97.75 97 MET A CA 1
ATOM 771 C C . MET A 1 97 ? -10.672 -0.873 -20.594 1 97.75 97 MET A C 1
ATOM 773 O O . MET A 1 97 ? -10.367 -0.052 -19.719 1 97.75 97 MET A O 1
ATOM 777 N N . GLU A 1 98 ? -11.844 -0.994 -21.078 1 98.62 98 GLU A N 1
ATOM 778 C CA . GLU A 1 98 ? -12.93 -0.13 -20.625 1 98.62 98 GLU A CA 1
ATOM 779 C C . GLU A 1 98 ? -14 -0.93 -19.891 1 98.62 98 GLU A C 1
ATOM 781 O O . GLU A 1 98 ? -14.555 -1.888 -20.422 1 98.62 98 GLU A O 1
ATOM 786 N N . PHE A 1 99 ? -14.312 -0.496 -18.719 1 98.88 99 PHE A N 1
ATOM 787 C CA . PHE A 1 99 ? -15.273 -1.193 -17.875 1 98.88 99 PHE A CA 1
ATOM 788 C C . PHE A 1 99 ? -16.531 -0.35 -17.672 1 98.88 99 PHE A C 1
ATOM 790 O O . PHE A 1 99 ? -16.438 0.866 -17.484 1 98.88 99 PHE A O 1
ATOM 797 N N . GLU A 1 100 ? -17.594 -0.962 -17.703 1 98.75 100 GLU A N 1
ATOM 798 C CA . GLU A 1 100 ? -18.891 -0.416 -17.281 1 98.75 100 GLU A CA 1
ATOM 799 C C . GLU A 1 100 ? -19.641 -1.396 -16.391 1 98.75 100 GLU A C 1
ATOM 801 O O . GLU A 1 100 ? -19.594 -2.607 -16.609 1 98.75 100 GLU A O 1
ATOM 806 N N . GLY A 1 101 ? -20.281 -0.817 -15.398 1 98.69 101 GLY A N 1
ATOM 807 C CA . GLY A 1 101 ? -21.031 -1.686 -14.5 1 98.69 101 GLY A CA 1
ATOM 808 C C . GLY A 1 101 ? -22.062 -0.945 -13.68 1 98.69 101 GLY A C 1
ATOM 809 O O . GLY A 1 101 ? -22.188 0.28 -13.766 1 98.69 101 GLY A O 1
ATOM 810 N N . SER A 1 102 ? -22.875 -1.676 -12.984 1 98.31 102 SER A N 1
ATOM 811 C CA . SER A 1 102 ? -23.875 -1.175 -12.047 1 98.31 102 SER A CA 1
ATOM 812 C C . SER A 1 102 ? -24.172 -2.199 -10.961 1 98.31 102 SER A C 1
ATOM 814 O O . SER A 1 102 ? -23.797 -3.367 -11.078 1 98.31 102 SER A O 1
ATOM 816 N N . MET A 1 103 ? -24.797 -1.687 -9.945 1 97.19 103 MET A N 1
ATOM 817 C CA . MET A 1 103 ? -25.297 -2.582 -8.906 1 97.19 103 MET A CA 1
ATOM 818 C C . MET A 1 103 ? -26.5 -3.389 -9.406 1 97.19 103 MET A C 1
ATOM 820 O O . MET A 1 103 ? -27.391 -2.846 -10.055 1 97.19 103 MET A O 1
ATOM 824 N N . ASN A 1 104 ? -26.469 -4.59 -9.188 1 96.56 104 ASN A N 1
ATOM 825 C CA . ASN A 1 104 ? -27.578 -5.52 -9.383 1 96.56 104 ASN A CA 1
ATOM 826 C C . ASN A 1 104 ? -27.844 -6.359 -8.141 1 96.56 104 ASN A C 1
ATOM 828 O O . ASN A 1 104 ? -27.281 -7.449 -7.992 1 96.56 104 ASN A O 1
ATOM 832 N N . GLY A 1 105 ? -28.781 -5.82 -7.305 1 95.75 105 GLY A N 1
ATOM 833 C CA . GLY A 1 105 ? -28.891 -6.406 -5.98 1 95.75 105 GLY A CA 1
ATOM 834 C C . GLY A 1 105 ? -27.656 -6.18 -5.129 1 95.75 105 GLY A C 1
ATOM 835 O O . GLY A 1 105 ? -27.25 -5.035 -4.902 1 95.75 105 GLY A O 1
ATOM 836 N N . ASP A 1 106 ? -27.047 -7.277 -4.77 1 96.56 106 ASP A N 1
ATOM 837 C CA . ASP A 1 106 ? -25.891 -7.152 -3.885 1 96.56 106 ASP A CA 1
ATOM 838 C C . ASP A 1 106 ? -24.594 -7.398 -4.645 1 96.56 106 ASP A C 1
ATOM 840 O O . ASP A 1 106 ? -23.531 -7.539 -4.039 1 96.56 106 ASP A O 1
ATOM 844 N N . VAL A 1 107 ? -24.766 -7.496 -5.973 1 98.38 107 VAL A N 1
ATOM 845 C CA . VAL A 1 107 ? -23.578 -7.738 -6.773 1 98.38 107 VAL A CA 1
ATOM 846 C C . VAL A 1 107 ? -23.391 -6.605 -7.781 1 98.38 107 VAL A C 1
ATOM 848 O O . VAL A 1 107 ? -24.312 -5.805 -8 1 98.38 107 VAL A O 1
ATOM 851 N N . LEU A 1 108 ? -22.188 -6.469 -8.328 1 98.81 108 LEU A N 1
ATOM 852 C CA . LEU A 1 108 ? -21.938 -5.645 -9.5 1 98.81 108 LEU A CA 1
ATOM 853 C C . LEU A 1 108 ? -21.922 -6.488 -10.773 1 98.81 108 LEU A C 1
ATOM 855 O O . LEU A 1 108 ? -21.422 -7.613 -10.773 1 98.81 108 LEU A O 1
ATOM 859 N N . LYS A 1 109 ? -22.453 -5.992 -11.805 1 98.75 109 LYS A N 1
ATOM 860 C CA . LYS A 1 109 ? -22.422 -6.625 -13.125 1 98.75 109 LYS A CA 1
ATOM 861 C C . LYS A 1 109 ? -22.094 -5.609 -14.219 1 98.75 109 LYS A C 1
ATOM 863 O O . LYS A 1 109 ? -22.438 -4.434 -14.102 1 98.75 109 LYS A O 1
ATOM 868 N N . GLY A 1 110 ? -21.406 -6.094 -15.258 1 98.75 110 GLY A N 1
ATOM 869 C CA . GLY A 1 110 ? -21.109 -5.176 -16.344 1 98.75 110 GLY A CA 1
ATOM 870 C C . GLY A 1 110 ? -20.328 -5.824 -17.469 1 98.75 110 GLY A C 1
ATOM 871 O O . GLY A 1 110 ? -20.453 -7.031 -17.703 1 98.75 110 GLY A O 1
ATOM 872 N N . THR A 1 111 ? -19.688 -4.938 -18.219 1 98.88 111 THR A N 1
ATOM 873 C CA . THR A 1 111 ? -18.906 -5.391 -19.359 1 98.88 111 THR A CA 1
ATOM 874 C C . THR A 1 111 ? -17.516 -4.766 -19.359 1 98.88 111 THR A C 1
ATOM 876 O O . THR A 1 111 ? -17.312 -3.719 -18.75 1 98.88 111 THR A O 1
ATOM 879 N N . MET A 1 112 ? -16.672 -5.473 -19.922 1 98.69 112 MET A N 1
ATOM 880 C CA . MET A 1 112 ? -15.32 -4.996 -20.203 1 98.69 112 MET A CA 1
ATOM 881 C C . MET A 1 112 ? -15.039 -5.023 -21.703 1 98.69 112 MET A C 1
ATOM 883 O O . MET A 1 112 ? -15.148 -6.07 -22.344 1 98.69 112 MET A O 1
ATOM 887 N N . LEU A 1 113 ? -14.82 -3.84 -22.344 1 98.25 113 LEU A N 1
ATOM 888 C CA . LEU A 1 113 ? -14.125 -3.822 -23.625 1 98.25 113 LEU A CA 1
ATOM 889 C C . LEU A 1 113 ? -12.641 -4.141 -23.438 1 98.25 113 LEU A C 1
ATOM 891 O O . LEU A 1 113 ? -11.922 -3.408 -22.75 1 98.25 113 LEU A O 1
ATOM 895 N N . TYR A 1 114 ? -12.234 -5.25 -24.016 1 96.88 114 TYR A N 1
ATOM 896 C CA . TYR A 1 114 ? -10.867 -5.723 -23.828 1 96.88 114 TYR A CA 1
ATOM 897 C C . TYR A 1 114 ? -9.961 -5.211 -24.938 1 96.88 114 TYR A C 1
ATOM 899 O O . TYR A 1 114 ? -10.438 -4.578 -25.891 1 96.88 114 TYR A O 1
ATOM 907 N N . THR A 1 115 ? -8.672 -5.441 -24.781 1 95.06 115 THR A N 1
ATOM 908 C CA . THR A 1 115 ? -7.652 -4.844 -25.641 1 95.06 115 THR A CA 1
ATOM 909 C C . THR A 1 115 ? -7.727 -5.418 -27.062 1 95.06 115 THR A C 1
ATOM 911 O O . THR A 1 115 ? -7.195 -4.828 -28 1 95.06 115 THR A O 1
ATOM 914 N N . ASN A 1 116 ? -8.336 -6.543 -27.25 1 91.38 116 ASN A N 1
ATOM 915 C CA . ASN A 1 116 ? -8.492 -7.156 -28.562 1 91.38 116 ASN A CA 1
ATOM 916 C C . ASN A 1 116 ? -9.727 -6.617 -29.297 1 91.38 116 ASN A C 1
ATOM 918 O O . ASN A 1 116 ? -10.078 -7.105 -30.375 1 91.38 116 ASN A O 1
ATOM 922 N N . GLY A 1 117 ? -10.438 -5.746 -28.641 1 93.75 117 GLY A N 1
ATOM 923 C CA . GLY A 1 117 ? -11.609 -5.129 -29.25 1 93.75 117 GLY A CA 1
ATOM 924 C C . GLY A 1 117 ? -12.898 -5.863 -28.938 1 93.75 117 GLY A C 1
ATOM 925 O O . GLY A 1 117 ? -13.977 -5.445 -29.359 1 93.75 117 GLY A O 1
ATOM 926 N N . GLN A 1 118 ? -12.844 -6.934 -28.219 1 95.44 118 GLN A N 1
ATOM 927 C CA . GLN A 1 118 ? -14.039 -7.695 -27.859 1 95.44 118 GLN A CA 1
ATOM 928 C C . GLN A 1 118 ? -14.57 -7.281 -26.5 1 95.44 118 GLN A C 1
ATOM 930 O O . GLN A 1 118 ? -13.812 -6.805 -25.656 1 95.44 118 GLN A O 1
ATOM 935 N N . THR A 1 119 ? -15.852 -7.516 -26.359 1 98.06 119 THR A N 1
ATOM 936 C CA . THR A 1 119 ? -16.5 -7.184 -25.109 1 98.06 119 THR A CA 1
ATOM 937 C C . THR A 1 119 ? -16.859 -8.453 -24.328 1 98.06 119 THR A C 1
ATOM 939 O O . THR A 1 119 ? -17.391 -9.406 -24.906 1 98.06 119 THR A O 1
ATOM 942 N N . TYR A 1 120 ? -16.578 -8.469 -23.047 1 98.69 120 TYR A N 1
ATOM 943 C CA . TYR A 1 120 ? -16.844 -9.602 -22.172 1 98.69 120 TYR A CA 1
ATOM 944 C C . TYR A 1 120 ? -17.688 -9.18 -20.969 1 98.69 120 TYR A C 1
ATOM 946 O O . TYR A 1 120 ? -17.516 -8.07 -20.453 1 98.69 120 TYR A O 1
ATOM 954 N N . ASN A 1 121 ? -18.531 -10.109 -20.484 1 98.81 121 ASN A N 1
ATOM 955 C CA . ASN A 1 121 ? -19.312 -9.859 -19.281 1 98.81 121 ASN A CA 1
ATOM 956 C C . ASN A 1 121 ? -18.531 -10.18 -18.016 1 98.81 121 ASN A C 1
ATOM 958 O O . ASN A 1 121 ? -17.609 -11 -18.047 1 98.81 121 ASN A O 1
ATOM 962 N N . TRP A 1 122 ? -18.875 -9.516 -16.938 1 98.88 122 TRP A N 1
ATOM 963 C CA . TRP A 1 122 ? -18.281 -9.844 -15.641 1 98.88 122 TRP A CA 1
ATOM 964 C C . TRP A 1 122 ? -19.312 -9.672 -14.523 1 98.88 122 TRP A C 1
ATOM 966 O O . TRP A 1 122 ? -20.312 -8.961 -14.695 1 98.88 122 TRP A O 1
ATOM 976 N N . VAL A 1 123 ? -19.141 -10.367 -13.469 1 98.81 123 VAL A N 1
ATOM 977 C CA . VAL A 1 123 ? -19.891 -10.25 -12.227 1 98.81 123 VAL A CA 1
ATOM 978 C C . VAL A 1 123 ? -18.922 -10.133 -11.047 1 98.81 123 VAL A C 1
ATOM 980 O O . VAL A 1 123 ? -17.875 -10.773 -11.031 1 98.81 123 VAL A O 1
ATOM 983 N N . ALA A 1 124 ? -19.266 -9.289 -10.094 1 98.88 124 ALA A N 1
ATOM 984 C CA . ALA A 1 124 ? -18.438 -9.109 -8.906 1 98.88 124 ALA A CA 1
ATOM 985 C C . ALA A 1 124 ? -19.266 -9.18 -7.633 1 98.88 124 ALA A C 1
ATOM 987 O O . ALA A 1 124 ? -20.328 -8.555 -7.539 1 98.88 124 ALA A O 1
ATOM 988 N N . THR A 1 125 ? -18.812 -9.938 -6.723 1 98.69 125 THR A N 1
ATOM 989 C CA . THR A 1 125 ? -19.438 -10.047 -5.41 1 98.69 125 THR A CA 1
ATOM 990 C C . THR A 1 125 ? -18.578 -9.391 -4.344 1 98.69 125 THR A C 1
ATOM 992 O O . THR A 1 125 ? -17.344 -9.367 -4.457 1 98.69 125 THR A O 1
ATOM 995 N N . ARG A 1 126 ? -19.25 -8.812 -3.354 1 98.25 126 ARG A N 1
ATOM 996 C CA . ARG A 1 126 ? -18.5 -8.188 -2.271 1 98.25 126 ARG A CA 1
ATOM 997 C C . ARG A 1 126 ? -17.484 -9.156 -1.677 1 98.25 126 ARG A C 1
ATOM 999 O O . ARG A 1 126 ? -17.828 -10.297 -1.357 1 98.25 126 ARG A O 1
ATOM 1006 N N . ALA A 1 127 ? -16.25 -8.711 -1.614 1 98.06 127 ALA A N 1
ATOM 1007 C CA . ALA A 1 127 ? -15.227 -9.555 -0.986 1 98.06 127 ALA A CA 1
ATOM 1008 C C . ALA A 1 127 ? -15.531 -9.766 0.495 1 98.06 127 ALA A C 1
ATOM 1010 O O . ALA A 1 127 ? -15.969 -8.844 1.184 1 98.06 127 ALA A O 1
ATOM 1011 N N . PRO A 1 128 ? -15.273 -10.914 0.973 1 97.06 128 PRO A N 1
ATOM 1012 C CA . PRO A 1 128 ? -15.5 -11.141 2.402 1 97.06 128 PRO A CA 1
ATOM 1013 C C . PRO A 1 128 ? -14.484 -10.406 3.283 1 97.06 128 PRO A C 1
ATOM 1015 O O . PRO A 1 128 ? -13.391 -10.07 2.824 1 97.06 128 PRO A O 1
ATOM 1018 N N . GLN A 1 129 ? -14.805 -10.102 4.48 1 92.38 129 GLN A N 1
ATOM 1019 C CA . GLN A 1 129 ? -13.93 -9.398 5.414 1 92.38 129 GLN A CA 1
ATOM 1020 C C . GLN A 1 129 ? -12.75 -10.281 5.824 1 92.38 129 GLN A C 1
ATOM 1022 O O . GLN A 1 129 ? -11.633 -9.789 5.996 1 92.38 129 GLN A O 1
ATOM 1027 N N . LEU A 1 130 ? -12.844 -11.633 5.926 1 95 130 LEU A N 1
ATOM 1028 C CA . LEU A 1 130 ? -11.852 -12.594 6.391 1 95 130 LEU A CA 1
ATOM 1029 C C . LEU A 1 130 ? -11.242 -12.148 7.719 1 95 130 LEU A C 1
ATOM 1031 O O . LEU A 1 130 ? -10.117 -11.656 7.758 1 95 130 LEU A O 1
ATOM 1035 N N . GLU A 1 131 ? -11.828 -12.398 8.766 1 91.31 131 GLU A N 1
ATOM 1036 C CA . GLU A 1 131 ? -11.492 -11.891 10.094 1 91.31 131 GLU A CA 1
ATOM 1037 C C . GLU A 1 131 ? -10.172 -12.469 10.586 1 91.31 131 GLU A C 1
ATOM 1039 O O . GLU A 1 131 ? -9.844 -13.617 10.297 1 91.31 131 GLU A O 1
ATOM 1044 N N . TYR A 1 132 ? -9.445 -11.703 11.32 1 96.25 132 TYR A N 1
ATOM 1045 C CA . TYR A 1 132 ? -8.211 -12.133 11.969 1 96.25 132 TYR A CA 1
ATOM 1046 C C . TYR A 1 132 ? -8.5 -12.797 13.312 1 96.25 132 TYR A C 1
ATOM 1048 O O . TYR A 1 132 ? -9.336 -12.32 14.086 1 96.25 132 TYR A O 1
ATOM 1056 N N . THR A 1 133 ? -7.828 -13.914 13.57 1 96.12 133 THR A N 1
ATOM 1057 C CA . THR A 1 133 ? -7.918 -14.594 14.852 1 96.12 133 THR A CA 1
ATOM 1058 C C . THR A 1 133 ? -6.699 -14.281 15.719 1 96.12 133 THR A C 1
ATOM 1060 O O . THR A 1 133 ? -5.574 -14.656 15.375 1 96.12 133 THR A O 1
ATOM 1063 N N . LYS A 1 134 ? -6.977 -13.633 16.781 1 94.12 134 LYS A N 1
ATOM 1064 C CA . LYS A 1 134 ? -5.906 -13.359 17.734 1 94.12 134 LYS A CA 1
ATOM 1065 C C . LYS A 1 134 ? -5.531 -14.609 18.531 1 94.12 134 LYS A C 1
ATOM 1067 O O . LYS A 1 134 ? -6.406 -15.375 18.938 1 94.12 134 LYS A O 1
ATOM 1072 N N . ASN A 1 135 ? -4.332 -14.891 18.812 1 94.94 135 ASN A N 1
ATOM 1073 C CA . ASN A 1 135 ? -3.826 -16.031 19.562 1 94.94 135 ASN A CA 1
ATOM 1074 C C . ASN A 1 135 ? -4.336 -17.359 18.984 1 94.94 135 ASN A C 1
ATOM 1076 O O . ASN A 1 135 ? -4.957 -18.156 19.688 1 94.94 135 ASN A O 1
ATOM 1080 N N . PRO A 1 136 ? -4.09 -17.562 17.75 1 97.69 136 PRO A N 1
ATOM 1081 C CA . PRO A 1 136 ? -4.57 -18.781 17.125 1 97.69 136 PRO A CA 1
ATOM 1082 C C . PRO A 1 136 ? -3.928 -20.047 17.703 1 97.69 136 PRO A C 1
ATOM 1084 O O . PRO A 1 136 ? -2.801 -19.984 18.203 1 97.69 136 PRO A O 1
ATOM 1087 N N . LYS A 1 137 ? -4.699 -21.156 17.594 1 98.38 137 LYS A N 1
ATOM 1088 C CA . LYS A 1 137 ? -4.137 -22.469 17.875 1 98.38 137 LYS A CA 1
ATOM 1089 C C . LYS A 1 137 ? -3.703 -23.172 16.578 1 98.38 137 LYS A C 1
ATOM 1091 O O . LYS A 1 137 ? -4.383 -23.078 15.562 1 98.38 137 LYS A O 1
ATOM 1096 N N . TRP A 1 138 ? -2.658 -23.875 16.719 1 98.62 138 TRP A N 1
ATOM 1097 C CA . TRP A 1 138 ? -2.082 -24.516 15.547 1 98.62 138 TRP A CA 1
ATOM 1098 C C . TRP A 1 138 ? -2.135 -26.031 15.664 1 98.62 138 TRP A C 1
ATOM 1100 O O . TRP A 1 138 ? -1.895 -26.578 16.75 1 98.62 138 TRP A O 1
ATOM 1110 N N . GLY A 1 139 ? -2.447 -26.641 14.516 1 98.69 139 GLY A N 1
ATOM 1111 C CA . GLY A 1 139 ? -2.441 -28.094 14.461 1 98.69 139 GLY A CA 1
ATOM 1112 C C . GLY A 1 139 ? -1.06 -28.672 14.227 1 98.69 139 GLY A C 1
ATOM 1113 O O . GLY A 1 139 ? -0.051 -28.031 14.516 1 98.69 139 GLY A O 1
ATOM 1114 N N . LYS A 1 140 ? -1.064 -29.922 13.781 1 98.44 140 LYS A N 1
ATOM 1115 C CA . LYS A 1 140 ? 0.195 -30.609 13.492 1 98.44 140 LYS A CA 1
ATOM 1116 C C . LYS A 1 140 ? 0.758 -30.188 12.141 1 98.44 140 LYS A C 1
ATOM 1118 O O . LYS A 1 140 ? 0.011 -30.016 11.18 1 98.44 140 LYS A O 1
ATOM 1123 N N . PRO A 1 141 ? 2.061 -30.031 12.133 1 98.69 141 PRO A N 1
ATOM 1124 C CA . PRO A 1 141 ? 2.664 -29.75 10.828 1 98.69 141 PRO A CA 1
ATOM 1125 C C . PRO A 1 141 ? 2.426 -30.875 9.812 1 98.69 141 PRO A C 1
ATOM 1127 O O . PRO A 1 141 ? 2.455 -32.062 10.18 1 98.69 141 PRO A O 1
ATOM 1130 N N . ILE A 1 142 ? 2.176 -30.5 8.602 1 98.56 142 ILE A N 1
ATOM 1131 C CA . ILE A 1 142 ? 1.956 -31.406 7.488 1 98.56 142 ILE A CA 1
ATOM 1132 C C . ILE A 1 142 ? 3.064 -31.234 6.453 1 98.56 142 ILE A C 1
ATOM 1134 O O . ILE A 1 142 ? 3.271 -30.141 5.934 1 98.56 142 ILE A O 1
ATOM 1138 N N . LYS A 1 143 ? 3.787 -32.312 6.199 1 98.06 143 LYS A N 1
ATOM 1139 C CA . LYS A 1 143 ? 4.695 -32.312 5.055 1 98.06 143 LYS A CA 1
ATOM 1140 C C . LYS A 1 143 ? 3.928 -32.469 3.744 1 98.06 143 LYS A C 1
ATOM 1142 O O . LYS A 1 143 ? 3.457 -33.562 3.428 1 98.06 143 LYS A O 1
ATOM 1147 N N . LEU A 1 144 ? 3.854 -31.469 2.979 1 97.69 144 LEU A N 1
ATOM 1148 C CA . LEU A 1 144 ? 2.957 -31.484 1.828 1 97.69 144 LEU A CA 1
ATOM 1149 C C . LEU A 1 144 ? 3.584 -32.25 0.661 1 97.69 144 LEU A C 1
ATOM 1151 O O . LEU A 1 144 ? 2.873 -32.781 -0.191 1 97.69 144 LEU A O 1
ATOM 1155 N N . PHE A 1 145 ? 4.902 -32.188 0.578 1 97.56 145 PHE A N 1
ATOM 1156 C CA . PHE A 1 145 ? 5.641 -32.969 -0.419 1 97.56 145 PHE A CA 1
ATOM 1157 C C . PHE A 1 145 ? 6.273 -34.188 0.208 1 97.56 145 PHE A C 1
ATOM 1159 O O . PHE A 1 145 ? 7.016 -34.094 1.186 1 97.56 145 PHE A O 1
ATOM 1166 N N . ASN A 1 146 ? 6.055 -35.281 -0.361 1 96.75 146 ASN A N 1
ATOM 1167 C CA . ASN A 1 146 ? 6.477 -36.531 0.263 1 96.75 146 ASN A CA 1
ATOM 1168 C C . ASN A 1 146 ? 7.93 -36.875 -0.06 1 96.75 146 ASN A C 1
ATOM 1170 O O . ASN A 1 146 ? 8.484 -37.844 0.467 1 96.75 146 ASN A O 1
ATOM 1174 N N . GLY A 1 147 ? 8.523 -36.125 -0.995 1 96.69 147 GLY A N 1
ATOM 1175 C CA . GLY A 1 147 ? 9.938 -36.25 -1.299 1 96.69 147 GLY A CA 1
ATOM 1176 C C . GLY A 1 147 ? 10.219 -37.281 -2.385 1 96.69 147 GLY A C 1
ATOM 1177 O O . GLY A 1 147 ? 11.359 -37.438 -2.814 1 96.69 147 GLY A O 1
ATOM 1178 N N . LYS A 1 148 ? 9.133 -38 -2.92 1 97.25 148 LYS A N 1
ATOM 1179 C CA . LYS A 1 148 ? 9.367 -39.156 -3.795 1 97.25 148 LYS A CA 1
ATOM 1180 C C . LYS A 1 148 ? 8.703 -38.938 -5.156 1 97.25 148 LYS A C 1
ATOM 1182 O O . LYS A 1 148 ? 9.258 -39.344 -6.184 1 97.25 148 LYS A O 1
ATOM 1187 N N . ASP A 1 149 ? 7.516 -38.5 -5.18 1 97.62 149 ASP A N 1
ATOM 1188 C CA . ASP A 1 149 ? 6.75 -38.312 -6.406 1 97.62 149 ASP A CA 1
ATOM 1189 C C . ASP A 1 149 ? 5.738 -37.156 -6.246 1 97.62 149 ASP A C 1
ATOM 1191 O O . ASP A 1 149 ? 5.773 -36.438 -5.254 1 97.62 149 ASP A O 1
ATOM 1195 N N . LEU A 1 150 ? 4.898 -36.938 -7.16 1 98 150 LEU A N 1
ATOM 1196 C CA . LEU A 1 150 ? 4.012 -35.781 -7.184 1 98 150 LEU A CA 1
ATOM 1197 C C . LEU A 1 150 ? 2.65 -36.125 -6.586 1 98 150 LEU A C 1
ATOM 1199 O O . LEU A 1 150 ? 1.669 -35.438 -6.816 1 98 150 LEU A O 1
ATOM 1203 N N . SER A 1 151 ? 2.623 -37.312 -5.848 1 97.81 151 SER A N 1
ATOM 1204 C CA . SER A 1 151 ? 1.371 -37.594 -5.156 1 97.81 151 SER A CA 1
ATOM 1205 C C . SER A 1 151 ? 0.937 -36.438 -4.281 1 97.81 151 SER A C 1
ATOM 1207 O O . SER A 1 151 ? 1.741 -35.875 -3.525 1 97.81 151 SER A O 1
ATOM 1209 N N . GLY A 1 152 ? -0.301 -35.969 -4.422 1 97.56 152 GLY A N 1
ATOM 1210 C CA . GLY A 1 152 ? -0.833 -34.875 -3.664 1 97.56 152 GLY A CA 1
ATOM 1211 C C . GLY A 1 152 ? -0.752 -33.531 -4.41 1 97.56 152 GLY A C 1
ATOM 1212 O O . GLY A 1 152 ? -1.128 -32.5 -3.877 1 97.56 152 GLY A O 1
ATOM 1213 N N . TRP A 1 153 ? -0.207 -33.656 -5.59 1 98.38 153 TRP A N 1
ATOM 1214 C CA . TRP A 1 153 ? -0.054 -32.469 -6.414 1 98.38 153 TRP A CA 1
ATOM 1215 C C . TRP A 1 153 ? -0.592 -32.719 -7.82 1 98.38 153 TRP A C 1
ATOM 1217 O O . TRP A 1 153 ? -0.564 -33.844 -8.32 1 98.38 153 TRP A O 1
ATOM 1227 N N . GLN A 1 154 ? -0.993 -31.641 -8.461 1 98.19 154 GLN A N 1
ATOM 1228 C CA . GLN A 1 154 ? -1.447 -31.688 -9.844 1 98.19 154 GLN A CA 1
ATOM 1229 C C . GLN A 1 154 ? -0.862 -30.547 -10.664 1 98.19 154 GLN A C 1
ATOM 1231 O O . GLN A 1 154 ? -0.966 -29.375 -10.273 1 98.19 154 GLN A O 1
ATOM 1236 N N . ALA A 1 155 ? -0.235 -30.891 -11.75 1 98.31 155 ALA A N 1
ATOM 1237 C CA . ALA A 1 155 ? 0.177 -29.859 -12.703 1 98.31 155 ALA A CA 1
ATOM 1238 C C . ALA A 1 155 ? -1.021 -29.312 -13.469 1 98.31 155 ALA A C 1
ATOM 1240 O O . ALA A 1 155 ? -1.915 -30.078 -13.859 1 98.31 155 ALA A O 1
ATOM 1241 N N . MET A 1 156 ? -1.052 -28.047 -13.719 1 97.75 156 MET A N 1
ATOM 1242 C CA . MET A 1 156 ? -2.205 -27.406 -14.336 1 97.75 156 MET A CA 1
ATOM 1243 C C . MET A 1 156 ? -2.162 -27.547 -15.852 1 97.75 156 MET A C 1
ATOM 1245 O O . MET A 1 156 ? -3.096 -27.156 -16.547 1 97.75 156 MET A O 1
ATOM 1249 N N . GLY A 1 157 ? -1.227 -28.094 -16.469 1 97.56 157 GLY A N 1
ATOM 1250 C CA . GLY A 1 157 ? -0.99 -28.406 -17.875 1 97.56 157 GLY A CA 1
ATOM 1251 C C . GLY A 1 157 ? -0.001 -29.531 -18.078 1 97.56 157 GLY A C 1
ATOM 1252 O O . GLY A 1 157 ? 0.035 -30.484 -17.281 1 97.56 157 GLY A O 1
ATOM 1253 N N . GLU A 1 158 ? 0.696 -29.484 -19.203 1 97.81 158 GLU A N 1
ATOM 1254 C CA . GLU A 1 158 ? 1.755 -30.469 -19.406 1 97.81 158 GLU A CA 1
ATOM 1255 C C . GLU A 1 158 ? 2.758 -30.438 -18.25 1 97.81 158 GLU A C 1
ATOM 1257 O O . GLU A 1 158 ? 3.297 -29.375 -17.922 1 97.81 158 GLU A O 1
ATOM 1262 N N . ASN A 1 159 ? 2.971 -31.562 -17.688 1 98.19 159 ASN A N 1
ATOM 1263 C CA . ASN A 1 159 ? 3.762 -31.625 -16.453 1 98.19 159 ASN A CA 1
ATOM 1264 C C . ASN A 1 159 ? 5.258 -31.609 -16.75 1 98.19 159 ASN A C 1
ATOM 1266 O O . ASN A 1 159 ? 5.762 -32.469 -17.469 1 98.19 159 ASN A O 1
ATOM 1270 N N . GLN A 1 160 ? 5.926 -30.641 -16.281 1 98.44 160 GLN A N 1
ATOM 1271 C CA . GLN A 1 160 ? 7.383 -30.609 -16.328 1 98.44 160 GLN A CA 1
ATOM 1272 C C . GLN A 1 160 ? 7.992 -30.844 -14.953 1 98.44 160 GLN A C 1
ATOM 1274 O O . GLN A 1 160 ? 9.211 -30.938 -14.812 1 98.44 160 GLN A O 1
ATOM 1279 N N . TRP A 1 161 ? 7.199 -30.938 -13.875 1 98.69 161 TRP A N 1
ATOM 1280 C CA . TRP A 1 161 ? 7.668 -31.062 -12.492 1 98.69 161 TRP A CA 1
ATOM 1281 C C . TRP A 1 161 ? 8.219 -32.469 -12.227 1 98.69 161 TRP A C 1
ATOM 1283 O O . TRP A 1 161 ? 7.648 -33.438 -12.68 1 98.69 161 TRP A O 1
ATOM 1293 N N . ILE A 1 162 ? 9.32 -32.469 -11.523 1 98.06 162 ILE A N 1
ATOM 1294 C CA . ILE A 1 162 ? 9.945 -33.75 -11.188 1 98.06 162 ILE A CA 1
ATOM 1295 C C . ILE A 1 162 ? 10.266 -33.781 -9.695 1 98.06 162 ILE A C 1
ATOM 1297 O O . ILE A 1 162 ? 10.562 -32.75 -9.086 1 98.06 162 ILE A O 1
ATOM 1301 N N . ALA A 1 163 ? 10.102 -34.938 -9.078 1 98.19 163 ALA A N 1
ATOM 1302 C CA . ALA A 1 163 ? 10.57 -35.219 -7.727 1 98.19 163 ALA A CA 1
ATOM 1303 C C . ALA A 1 163 ? 11.891 -35.969 -7.758 1 98.19 163 ALA A C 1
ATOM 1305 O O . ALA A 1 163 ? 11.977 -37.062 -8.328 1 98.19 163 ALA A O 1
ATOM 1306 N N . GLU A 1 164 ? 12.891 -35.375 -7.242 1 97.12 164 GLU A N 1
ATOM 1307 C CA . GLU A 1 164 ? 14.211 -36 -7.246 1 97.12 164 GLU A CA 1
ATOM 1308 C C . GLU A 1 164 ? 14.953 -35.719 -5.938 1 97.12 164 GLU A C 1
ATOM 1310 O O . GLU A 1 164 ? 15.211 -34.562 -5.582 1 97.12 164 GLU A O 1
ATOM 1315 N N . SER A 1 165 ? 15.258 -36.812 -5.188 1 97.06 165 SER A N 1
ATOM 1316 C CA . SER A 1 165 ? 16.078 -36.75 -3.98 1 97.06 165 SER A CA 1
ATOM 1317 C C . SER A 1 165 ? 15.484 -35.781 -2.953 1 97.06 165 SER A C 1
ATOM 1319 O O . SER A 1 165 ? 16.188 -34.938 -2.41 1 97.06 165 SER A O 1
ATOM 1321 N N . GLY A 1 166 ? 14.195 -35.844 -2.832 1 97.62 166 GLY A N 1
ATOM 1322 C CA . GLY A 1 166 ? 13.508 -35.062 -1.812 1 97.62 166 GLY A CA 1
ATOM 1323 C C . GLY A 1 166 ? 13.211 -33.656 -2.25 1 97.62 166 GLY A C 1
ATOM 1324 O O . GLY A 1 166 ? 12.688 -32.844 -1.471 1 97.62 166 GLY A O 1
ATOM 1325 N N . VAL A 1 167 ? 13.594 -33.344 -3.486 1 98.56 167 VAL A N 1
ATOM 1326 C CA . VAL A 1 167 ? 13.43 -31.984 -4.004 1 98.56 167 VAL A CA 1
ATOM 1327 C C . VAL A 1 167 ? 12.375 -31.969 -5.109 1 98.56 167 VAL A C 1
ATOM 1329 O O . VAL A 1 167 ? 12.367 -32.844 -5.977 1 98.56 167 VAL A O 1
ATOM 1332 N N . LEU A 1 168 ? 11.422 -31.094 -5.004 1 98.69 168 LEU A N 1
ATOM 1333 C CA . LEU A 1 168 ? 10.453 -30.812 -6.055 1 98.69 168 LEU A CA 1
ATOM 1334 C C . LEU A 1 168 ? 11.008 -29.797 -7.039 1 98.69 168 LEU A C 1
ATOM 1336 O O . LEU A 1 168 ? 11.305 -28.656 -6.66 1 98.69 168 LEU A O 1
ATOM 1340 N N . LYS A 1 169 ? 11.078 -30.141 -8.344 1 98.5 169 LYS A N 1
ATOM 1341 C CA . LYS A 1 169 ? 11.805 -29.297 -9.289 1 98.5 169 LYS A CA 1
ATOM 1342 C C . LYS A 1 169 ? 10.953 -28.984 -10.516 1 98.5 169 LYS A C 1
ATOM 1344 O O . LYS A 1 169 ? 10.242 -29.859 -11.023 1 98.5 169 LYS A O 1
ATOM 1349 N N . SER A 1 170 ? 10.977 -27.766 -10.938 1 98.75 170 SER A N 1
ATOM 1350 C CA . SER A 1 170 ? 10.594 -27.328 -12.273 1 98.75 170 SER A CA 1
ATOM 1351 C C . SER A 1 170 ? 11.797 -26.844 -13.07 1 98.75 170 SER A C 1
ATOM 1353 O O . SER A 1 170 ? 12.188 -25.688 -12.977 1 98.75 170 SER A O 1
ATOM 1355 N N . PRO A 1 171 ? 12.383 -27.703 -13.938 1 98.31 171 PRO A N 1
ATOM 1356 C CA . PRO A 1 171 ? 13.672 -27.375 -14.555 1 98.31 171 PRO A CA 1
ATOM 1357 C C . PRO A 1 171 ? 13.547 -26.328 -15.648 1 98.31 171 PRO A C 1
ATOM 1359 O O . PRO A 1 171 ? 14.555 -25.766 -16.094 1 98.31 171 PRO A O 1
ATOM 1362 N N . LYS A 1 172 ? 12.406 -26.156 -16.172 1 97.88 172 LYS A N 1
ATOM 1363 C CA . LYS A 1 172 ? 12.125 -25.188 -17.234 1 97.88 172 LYS A CA 1
ATOM 1364 C C . LYS A 1 172 ? 10.711 -24.625 -17.094 1 97.88 172 LYS A C 1
ATOM 1366 O O . LYS A 1 172 ? 9.891 -25.156 -16.344 1 97.88 172 LYS A O 1
ATOM 1371 N N . SER A 1 173 ? 10.5 -23.5 -17.812 1 98.06 173 SER A N 1
ATOM 1372 C CA . SER A 1 173 ? 9.148 -22.938 -17.844 1 98.06 173 SER A CA 1
ATOM 1373 C C . SER A 1 173 ? 8.141 -23.969 -18.359 1 98.06 173 SER A C 1
ATOM 1375 O O . SER A 1 173 ? 8.414 -24.703 -19.312 1 98.06 173 SER A O 1
ATOM 1377 N N . GLY A 1 174 ? 7.023 -24.062 -17.719 1 98.12 174 GLY A N 1
ATOM 1378 C CA . GLY A 1 174 ? 5.938 -24.969 -18.062 1 98.12 174 GLY A CA 1
ATOM 1379 C C . GLY A 1 174 ? 4.648 -24.656 -17.312 1 98.12 174 GLY A C 1
ATOM 1380 O O . GLY A 1 174 ? 4.148 -23.531 -17.375 1 98.12 174 GLY A O 1
ATOM 1381 N N . SER A 1 175 ? 4.211 -25.734 -16.594 1 98.38 175 SER A N 1
ATOM 1382 C CA . SER A 1 175 ? 2.918 -25.594 -15.93 1 98.38 175 SER A CA 1
ATOM 1383 C C . SER A 1 175 ? 3.09 -25.266 -14.453 1 98.38 175 SER A C 1
ATOM 1385 O O . SER A 1 175 ? 4.082 -25.672 -13.836 1 98.38 175 SER A O 1
ATOM 1387 N N . ASN A 1 176 ? 2.096 -24.547 -13.914 1 98.62 176 ASN A N 1
ATOM 1388 C CA . ASN A 1 176 ? 2.029 -24.375 -12.469 1 98.62 176 ASN A CA 1
ATOM 1389 C C . ASN A 1 176 ? 1.673 -25.688 -11.766 1 98.62 176 ASN A C 1
ATOM 1391 O O . ASN A 1 176 ? 1.155 -26.609 -12.391 1 98.62 176 ASN A O 1
ATOM 1395 N N . LEU A 1 177 ? 2.006 -25.797 -10.484 1 98.88 177 LEU A N 1
ATOM 1396 C CA . LEU A 1 177 ? 1.749 -26.984 -9.68 1 98.88 177 LEU A CA 1
ATOM 1397 C C . LEU A 1 177 ? 0.86 -26.656 -8.492 1 98.88 177 LEU A C 1
ATOM 1399 O O . LEU A 1 177 ? 1.146 -25.719 -7.738 1 98.88 177 LEU A O 1
ATOM 1403 N N . VAL A 1 178 ? -0.235 -27.438 -8.305 1 98.88 178 VAL A N 1
ATOM 1404 C CA . VAL A 1 178 ? -1.25 -27.125 -7.301 1 98.88 178 VAL A CA 1
ATOM 1405 C C . VAL A 1 178 ? -1.382 -28.297 -6.328 1 98.88 178 VAL A C 1
ATOM 1407 O O . VAL A 1 178 ? -1.431 -29.453 -6.738 1 98.88 178 VAL A O 1
ATOM 1410 N N . SER A 1 179 ? -1.39 -28.016 -5.035 1 98.81 179 SER A N 1
ATOM 1411 C CA . SER A 1 179 ? -1.596 -29.078 -4.051 1 98.81 179 SER A CA 1
ATOM 1412 C C . SER A 1 179 ? -3.039 -29.562 -4.059 1 98.81 179 SER A C 1
ATOM 1414 O O . SER A 1 179 ? -3.963 -28.781 -4.316 1 98.81 179 SER A O 1
ATOM 1416 N N . ASP A 1 180 ? -3.232 -30.797 -3.752 1 98.5 180 ASP A N 1
ATOM 1417 C CA . ASP A 1 180 ? -4.578 -31.344 -3.576 1 98.5 180 ASP A CA 1
ATOM 1418 C C . ASP A 1 180 ? -5.23 -30.781 -2.309 1 98.5 180 ASP A C 1
ATOM 1420 O O . ASP A 1 180 ? -6.422 -30.469 -2.303 1 98.5 180 ASP A O 1
ATOM 1424 N N . GLN A 1 181 ? -4.453 -30.703 -1.247 1 98.56 181 GLN A N 1
ATOM 1425 C CA . GLN A 1 181 ? -4.965 -30.219 0.029 1 98.56 181 GLN A CA 1
ATOM 1426 C C . GLN A 1 181 ? -5.238 -28.719 -0.027 1 98.56 181 GLN A C 1
ATOM 1428 O O . GLN A 1 181 ? -4.496 -27.969 -0.659 1 98.56 181 GLN A O 1
ATOM 1433 N N . LYS A 1 182 ? -6.254 -28.328 0.646 1 98.69 182 LYS A N 1
ATOM 1434 C CA . LYS A 1 182 ? -6.664 -26.922 0.757 1 98.69 182 LYS A CA 1
ATOM 1435 C C . LYS A 1 182 ? -6.633 -26.453 2.209 1 98.69 182 LYS A C 1
ATOM 1437 O O . LYS A 1 182 ? -6.828 -27.25 3.129 1 98.69 182 LYS A O 1
ATOM 1442 N N . PHE A 1 183 ? -6.387 -25.219 2.395 1 98.5 183 PHE A N 1
ATOM 1443 C CA . PHE A 1 183 ? -6.203 -24.672 3.736 1 98.5 183 PHE A CA 1
ATOM 1444 C C . PHE A 1 183 ? -6.918 -23.344 3.885 1 98.5 183 PHE A C 1
ATOM 1446 O O . PHE A 1 183 ? -7.062 -22.594 2.914 1 98.5 183 PHE A O 1
ATOM 1453 N N . ASP A 1 184 ? -7.418 -23.047 5.102 1 97.5 184 ASP A N 1
ATOM 1454 C CA . ASP A 1 184 ? -7.824 -21.703 5.504 1 97.5 184 ASP A CA 1
ATOM 1455 C C . ASP A 1 184 ? -6.637 -20.906 6.039 1 97.5 184 ASP A C 1
ATOM 1457 O O . ASP A 1 184 ? -5.727 -20.547 5.285 1 97.5 184 ASP A O 1
ATOM 1461 N N . ASP A 1 185 ? -6.594 -20.766 7.426 1 98.62 185 ASP A N 1
ATOM 1462 C CA . ASP A 1 185 ? -5.453 -20.125 8.07 1 98.62 185 ASP A CA 1
ATOM 1463 C C . ASP A 1 185 ? -4.312 -21.125 8.289 1 98.62 185 ASP A C 1
ATOM 1465 O O . ASP A 1 185 ? -4.547 -22.266 8.656 1 98.62 185 ASP A O 1
ATOM 1469 N N . PHE A 1 186 ? -3.066 -20.656 8.047 1 98.88 186 PHE A N 1
ATOM 1470 C CA . PHE A 1 186 ? -1.966 -21.609 8.203 1 98.88 186 PHE A CA 1
ATOM 1471 C C . PHE A 1 186 ? -0.645 -20.875 8.391 1 98.88 186 PHE A C 1
ATOM 1473 O O . PHE A 1 186 ? -0.56 -19.656 8.156 1 98.88 186 PHE A O 1
ATOM 1480 N N . LYS A 1 187 ? 0.342 -21.625 8.836 1 98.88 187 LYS A N 1
ATOM 1481 C CA . LYS A 1 187 ? 1.763 -21.328 8.68 1 98.88 187 LYS A CA 1
ATOM 1482 C C . LYS A 1 187 ? 2.389 -22.172 7.582 1 98.88 187 LYS A C 1
ATOM 1484 O O . LYS A 1 187 ? 2.076 -23.359 7.449 1 98.88 187 LYS A O 1
ATOM 1489 N N . LEU A 1 188 ? 3.211 -21.578 6.805 1 98.94 188 LEU A N 1
ATOM 1490 C CA . LEU A 1 188 ? 3.936 -22.266 5.746 1 98.94 188 LEU A CA 1
ATOM 1491 C C . LEU A 1 188 ? 5.441 -22.078 5.902 1 98.94 188 LEU A C 1
ATOM 1493 O O . LEU A 1 188 ? 5.922 -20.938 6.012 1 98.94 188 LEU A O 1
ATOM 1497 N N . HIS A 1 189 ? 6.184 -23.156 6.023 1 98.94 189 HIS A N 1
ATOM 1498 C CA . HIS A 1 189 ? 7.625 -23.172 5.824 1 98.94 189 HIS A CA 1
ATOM 1499 C C . HIS A 1 189 ? 7.992 -23.766 4.473 1 98.94 189 HIS A C 1
ATOM 1501 O O . HIS A 1 189 ? 7.5 -24.844 4.117 1 98.94 189 HIS A O 1
ATOM 1507 N N . LEU A 1 190 ? 8.781 -23.016 3.711 1 98.25 190 LEU A N 1
ATOM 1508 C CA . LEU A 1 190 ? 9.211 -23.547 2.424 1 98.25 190 LEU A CA 1
ATOM 1509 C C . LEU A 1 190 ? 10.633 -23.094 2.102 1 98.25 190 LEU A C 1
ATOM 1511 O O . LEU A 1 190 ? 11.008 -21.953 2.371 1 98.25 190 LEU A O 1
ATOM 1515 N N . GLU A 1 191 ? 11.391 -24.047 1.614 1 98.88 191 GLU A N 1
ATOM 1516 C CA . GLU A 1 191 ? 12.703 -23.734 1.068 1 98.88 191 GLU A CA 1
ATOM 1517 C C . GLU A 1 191 ? 12.703 -23.797 -0.455 1 98.88 191 GLU A C 1
ATOM 1519 O O . GLU A 1 191 ? 12.039 -24.656 -1.039 1 98.88 191 GLU A O 1
ATOM 1524 N N . PHE A 1 192 ? 13.445 -22.922 -1.116 1 98.94 192 PHE A N 1
ATOM 1525 C CA . PHE A 1 192 ? 13.461 -22.891 -2.574 1 98.94 192 PHE A CA 1
ATOM 1526 C C . PHE A 1 192 ? 14.82 -22.438 -3.092 1 98.94 192 PHE A C 1
ATOM 1528 O O . PHE A 1 192 ? 15.602 -21.828 -2.355 1 98.94 192 PHE A O 1
ATOM 1535 N N . LYS A 1 193 ? 15.109 -22.766 -4.246 1 98.81 193 LYS A N 1
ATOM 1536 C CA . LYS A 1 193 ? 16.344 -22.422 -4.953 1 98.81 193 LYS A CA 1
ATOM 1537 C C . LYS A 1 193 ? 16.062 -22.125 -6.422 1 98.81 193 LYS A C 1
ATOM 1539 O O . LYS A 1 193 ? 15.227 -22.781 -7.047 1 98.81 193 LYS A O 1
ATOM 1544 N N . TYR A 1 194 ? 16.656 -21.141 -6.949 1 98.69 194 TYR A N 1
ATOM 1545 C CA . TYR A 1 194 ? 16.484 -20.75 -8.344 1 98.69 194 TYR A CA 1
ATOM 1546 C C . TYR A 1 194 ? 17.812 -20.328 -8.969 1 98.69 194 TYR A C 1
ATOM 1548 O O . TYR A 1 194 ? 18.703 -19.859 -8.266 1 98.69 194 TYR A O 1
ATOM 1556 N N . PRO A 1 195 ? 18 -20.547 -10.297 1 98.5 195 PRO A N 1
ATOM 1557 C CA . PRO A 1 195 ? 19.203 -20.016 -10.961 1 98.5 195 PRO A CA 1
ATOM 1558 C C . PRO A 1 195 ? 19.125 -18.516 -11.188 1 98.5 195 PRO A C 1
ATOM 1560 O O . PRO A 1 195 ? 18.094 -17.891 -10.906 1 98.5 195 PRO A O 1
ATOM 1563 N N . GLN A 1 196 ? 20.25 -17.969 -11.625 1 98.06 196 GLN A N 1
ATOM 1564 C CA . GLN A 1 196 ? 20.344 -16.547 -11.906 1 98.06 196 GLN A CA 1
ATOM 1565 C C . GLN A 1 196 ? 19.25 -16.109 -12.883 1 98.06 196 GLN A C 1
ATOM 1567 O O . GLN A 1 196 ? 19 -16.766 -13.891 1 98.06 196 GLN A O 1
ATOM 1572 N N . GLY A 1 197 ? 18.547 -15.031 -12.523 1 97.69 197 GLY A N 1
ATOM 1573 C CA . GLY A 1 197 ? 17.578 -14.406 -13.422 1 97.69 197 GLY A CA 1
ATOM 1574 C C . GLY A 1 197 ? 16.219 -15.07 -13.383 1 97.69 197 GLY A C 1
ATOM 1575 O O . GLY A 1 197 ? 15.297 -14.656 -14.094 1 97.69 197 GLY A O 1
ATOM 1576 N N . SER A 1 198 ? 16.031 -16.156 -12.578 1 98.38 198 SER A N 1
ATOM 1577 C CA . SER A 1 198 ? 14.773 -16.906 -12.562 1 98.38 198 SER A CA 1
ATOM 1578 C C . SER A 1 198 ? 13.68 -16.125 -11.844 1 98.38 198 SER A C 1
ATOM 1580 O O . SER A 1 198 ? 13.961 -15.195 -11.086 1 98.38 198 SER A O 1
ATOM 1582 N N . ASN A 1 199 ? 12.5 -16.484 -12.164 1 98.12 199 ASN A N 1
ATOM 1583 C CA . ASN A 1 199 ? 11.258 -15.922 -11.641 1 98.12 199 ASN A CA 1
ATOM 1584 C C . ASN A 1 199 ? 10.227 -17.016 -11.352 1 98.12 199 ASN A C 1
ATOM 1586 O O . ASN A 1 199 ? 10.016 -17.906 -12.18 1 98.12 199 ASN A O 1
ATOM 1590 N N . SER A 1 200 ? 9.688 -17.031 -10.195 1 98.75 200 SER A N 1
ATOM 1591 C CA . SER A 1 200 ? 8.602 -17.906 -9.773 1 98.75 200 SER A CA 1
ATOM 1592 C C . SER A 1 200 ? 7.77 -17.25 -8.672 1 98.75 200 SER A C 1
ATOM 1594 O O . SER A 1 200 ? 7.77 -16.031 -8.523 1 98.75 200 SER A O 1
ATOM 1596 N N . GLY A 1 201 ? 6.969 -18.016 -7.973 1 98.81 201 GLY A N 1
ATOM 1597 C CA . GLY A 1 201 ? 6.125 -17.516 -6.895 1 98.81 201 GLY A CA 1
ATOM 1598 C C . GLY A 1 201 ? 5.371 -18.625 -6.176 1 98.81 201 GLY A C 1
ATOM 1599 O O . GLY A 1 201 ? 5.195 -19.719 -6.715 1 98.81 201 GLY A O 1
ATOM 1600 N N . VAL A 1 202 ? 5.035 -18.359 -5.008 1 98.94 202 VAL A N 1
ATOM 1601 C CA . VAL A 1 202 ? 4.145 -19.25 -4.258 1 98.94 202 VAL A CA 1
ATOM 1602 C C . VAL A 1 202 ? 2.811 -18.547 -4.016 1 98.94 202 VAL A C 1
ATOM 1604 O O . VAL A 1 202 ? 2.775 -17.438 -3.49 1 98.94 202 VAL A O 1
ATOM 1607 N N . TYR A 1 203 ? 1.722 -19.141 -4.426 1 98.94 203 TYR A N 1
ATOM 1608 C CA . TYR A 1 203 ? 0.378 -18.625 -4.203 1 98.94 203 TYR A CA 1
ATOM 1609 C C . TYR A 1 203 ? -0.241 -19.219 -2.947 1 98.94 203 TYR A C 1
ATOM 1611 O O . TYR A 1 203 ? -0.443 -20.438 -2.871 1 98.94 203 TYR A O 1
ATOM 1619 N N . LEU A 1 204 ? -0.556 -18.375 -1.992 1 98.94 204 LEU A N 1
ATOM 1620 C CA . LEU A 1 204 ? -1.258 -18.766 -0.774 1 98.94 204 LEU A CA 1
ATOM 1621 C C . LEU A 1 204 ? -2.754 -18.922 -1.032 1 98.94 204 LEU A C 1
ATOM 1623 O O . LEU A 1 204 ? -3.371 -18.047 -1.642 1 98.94 204 LEU A O 1
ATOM 1627 N N . ARG A 1 205 ? -3.318 -20.047 -0.616 1 98.75 205 ARG A N 1
ATOM 1628 C CA . ARG A 1 205 ? -4.707 -20.406 -0.875 1 98.75 205 ARG A CA 1
ATOM 1629 C C . ARG A 1 205 ? -5.023 -20.328 -2.365 1 98.75 205 ARG A C 1
ATOM 1631 O O . ARG A 1 205 ? -6.156 -20.031 -2.748 1 98.75 205 ARG A O 1
ATOM 1638 N N . GLY A 1 206 ? -4.004 -20.453 -3.162 1 98.75 206 GLY A N 1
ATOM 1639 C CA . GLY A 1 206 ? -4.172 -20.391 -4.605 1 98.75 206 GLY A CA 1
ATOM 1640 C C . GLY A 1 206 ? -4.492 -19 -5.105 1 98.75 206 GLY A C 1
ATOM 1641 O O . GLY A 1 206 ? -4.895 -18.812 -6.258 1 98.75 206 GLY A O 1
ATOM 1642 N N . ARG A 1 207 ? -4.324 -17.938 -4.234 1 98.75 207 ARG A N 1
ATOM 1643 C CA . ARG A 1 207 ? -4.891 -16.641 -4.602 1 98.75 207 ARG A CA 1
ATOM 1644 C C . ARG A 1 207 ? -3.869 -15.523 -4.414 1 98.75 207 ARG A C 1
ATOM 1646 O O . ARG A 1 207 ? -3.895 -14.523 -5.133 1 98.75 207 ARG A O 1
ATOM 1653 N N . TYR A 1 208 ? -3.002 -15.633 -3.42 1 98.88 208 TYR A N 1
ATOM 1654 C CA . TYR A 1 208 ? -2.09 -14.555 -3.053 1 98.88 208 TYR A CA 1
ATOM 1655 C C . TYR A 1 208 ? -0.646 -14.93 -3.365 1 98.88 208 TYR A C 1
ATOM 1657 O O . TYR A 1 208 ? -0.055 -15.773 -2.684 1 98.88 208 TYR A O 1
ATOM 1665 N N . GLU A 1 209 ? -0.097 -14.297 -4.34 1 98.94 209 GLU A N 1
ATOM 1666 C CA . GLU A 1 209 ? 1.261 -14.633 -4.758 1 98.94 209 GLU A CA 1
ATOM 1667 C C . GLU A 1 209 ? 2.297 -13.93 -3.893 1 98.94 209 GLU A C 1
ATOM 1669 O O . GLU A 1 209 ? 2.305 -12.695 -3.807 1 98.94 209 GLU A O 1
ATOM 1674 N N . VAL A 1 210 ? 3.094 -14.672 -3.203 1 98.94 210 VAL A N 1
ATOM 1675 C CA . VAL A 1 210 ? 4.355 -14.148 -2.689 1 98.94 210 VAL A CA 1
ATOM 1676 C C . VAL A 1 210 ? 5.469 -14.406 -3.703 1 98.94 210 VAL A C 1
ATOM 1678 O O . VAL A 1 210 ? 5.797 -15.555 -4 1 98.94 210 VAL A O 1
ATOM 1681 N N . GLN A 1 211 ? 6.055 -13.359 -4.168 1 98.81 211 GLN A N 1
ATOM 1682 C CA . GLN A 1 211 ? 6.945 -13.383 -5.324 1 98.81 211 GLN A CA 1
ATOM 1683 C C . GLN A 1 211 ? 8.289 -14.023 -4.973 1 98.81 211 GLN A C 1
ATOM 1685 O O . GLN A 1 211 ? 8.82 -13.789 -3.887 1 98.81 211 GLN A O 1
ATOM 1690 N N . ILE A 1 212 ? 8.758 -14.898 -5.781 1 98.81 212 ILE A N 1
ATOM 1691 C CA . ILE A 1 212 ? 10.117 -15.422 -5.816 1 98.81 212 ILE A CA 1
ATOM 1692 C C . ILE A 1 212 ? 10.828 -14.922 -7.07 1 98.81 212 ILE A C 1
ATOM 1694 O O . ILE A 1 212 ? 10.359 -15.141 -8.188 1 98.81 212 ILE A O 1
ATOM 1698 N N . MET A 1 213 ? 11.867 -14.219 -6.891 1 98.06 213 MET A N 1
ATOM 1699 C CA . MET A 1 213 ? 12.602 -13.625 -8 1 98.06 213 MET A CA 1
ATOM 1700 C C . MET A 1 213 ? 14.062 -13.398 -7.625 1 98.06 213 MET A C 1
ATOM 1702 O O . MET A 1 213 ? 14.375 -13.086 -6.477 1 98.06 213 MET A O 1
ATOM 1706 N N . ASP A 1 214 ? 14.945 -13.625 -8.594 1 98 214 ASP A N 1
ATOM 1707 C CA . ASP A 1 214 ? 16.344 -13.242 -8.391 1 98 214 ASP A CA 1
ATOM 1708 C C . ASP A 1 214 ? 16.469 -11.727 -8.266 1 98 214 ASP A C 1
ATOM 1710 O O . ASP A 1 214 ? 16.531 -11.016 -9.273 1 98 214 ASP A O 1
ATOM 1714 N N . SER A 1 215 ? 16.516 -11.234 -7.012 1 94.31 215 SER A N 1
ATOM 1715 C CA . SER A 1 215 ? 16.469 -9.797 -6.77 1 94.31 215 SER A CA 1
ATOM 1716 C C . SER A 1 215 ? 17.5 -9.367 -5.742 1 94.31 215 SER A C 1
ATOM 1718 O O . SER A 1 215 ? 17.375 -8.312 -5.121 1 94.31 215 SER A O 1
ATOM 1720 N N . LYS A 1 216 ? 18.484 -10.227 -5.488 1 95.62 216 LYS A N 1
ATOM 1721 C CA . LYS A 1 216 ? 19.484 -9.828 -4.492 1 95.62 216 LYS A CA 1
ATOM 1722 C C . LYS A 1 216 ? 20.062 -8.461 -4.824 1 95.62 216 LYS A C 1
ATOM 1724 O O . LYS A 1 216 ? 20.5 -8.227 -5.953 1 95.62 216 LYS A O 1
ATOM 1729 N N . GLY A 1 217 ? 20.047 -7.59 -3.865 1 93.06 217 GLY A N 1
ATOM 1730 C CA . GLY A 1 217 ? 20.656 -6.281 -4.031 1 93.06 217 GLY A CA 1
ATOM 1731 C C . GLY A 1 217 ? 19.688 -5.238 -4.57 1 93.06 217 GLY A C 1
ATOM 1732 O O . GLY A 1 217 ? 20.016 -4.047 -4.59 1 93.06 217 GLY A O 1
ATOM 1733 N N . ALA A 1 218 ? 18.516 -5.672 -4.992 1 94.19 218 ALA A N 1
ATOM 1734 C CA . ALA A 1 218 ? 17.531 -4.734 -5.516 1 94.19 218 ALA A CA 1
ATOM 1735 C C . ALA A 1 218 ? 16.844 -3.973 -4.387 1 94.19 218 ALA A C 1
ATOM 1737 O O . ALA A 1 218 ? 16.969 -4.336 -3.215 1 94.19 218 ALA A O 1
ATOM 1738 N N . GLU A 1 219 ? 16.203 -2.863 -4.75 1 94.38 219 GLU A N 1
ATOM 1739 C CA . GLU A 1 219 ? 15.328 -2.178 -3.807 1 94.38 219 GLU A CA 1
ATOM 1740 C C . GLU A 1 219 ? 14.016 -2.939 -3.619 1 94.38 219 GLU A C 1
ATOM 1742 O O . GLU A 1 219 ? 13.539 -3.596 -4.547 1 94.38 219 GLU A O 1
ATOM 1747 N N . PRO A 1 220 ? 13.492 -2.85 -2.436 1 97.12 220 PRO A N 1
ATOM 1748 C CA . PRO A 1 220 ? 12.211 -3.523 -2.207 1 97.12 220 PRO A CA 1
ATOM 1749 C C . PRO A 1 220 ? 11.117 -3.045 -3.156 1 97.12 220 PRO A C 1
ATOM 1751 O O . PRO A 1 220 ? 11.07 -1.862 -3.504 1 97.12 220 PRO A O 1
ATOM 1754 N N . SER A 1 221 ? 10.289 -3.947 -3.541 1 97.19 221 SER A N 1
ATOM 1755 C CA . SER A 1 221 ? 9.164 -3.682 -4.426 1 97.19 221 SER A CA 1
ATOM 1756 C C . SER A 1 221 ? 8.039 -4.691 -4.211 1 97.19 221 SER A C 1
ATOM 1758 O O . SER A 1 221 ? 8.297 -5.848 -3.869 1 97.19 221 SER A O 1
ATOM 1760 N N . ASP A 1 222 ? 6.809 -4.23 -4.477 1 98.44 222 ASP A N 1
ATOM 1761 C CA . ASP A 1 222 ? 5.664 -5.117 -4.316 1 98.44 222 ASP A CA 1
ATOM 1762 C C . ASP A 1 222 ? 5.562 -6.102 -5.48 1 98.44 222 ASP A C 1
ATOM 1764 O O . ASP A 1 222 ? 4.719 -7.004 -5.469 1 98.44 222 ASP A O 1
ATOM 1768 N N . VAL A 1 223 ? 6.441 -6.008 -6.496 1 97.31 223 VAL A N 1
ATOM 1769 C CA . VAL A 1 223 ? 6.367 -6.926 -7.625 1 97.31 223 VAL A CA 1
ATOM 1770 C C . VAL A 1 223 ? 7.645 -7.762 -7.699 1 97.31 223 VAL A C 1
ATOM 1772 O O . VAL A 1 223 ? 7.895 -8.438 -8.703 1 97.31 223 VAL A O 1
ATOM 1775 N N . GLU A 1 224 ? 8.477 -7.695 -6.648 1 96.94 224 GLU A N 1
ATOM 1776 C CA . GLU A 1 224 ? 9.742 -8.43 -6.629 1 96.94 224 GLU A CA 1
ATOM 1777 C C . GLU A 1 224 ? 9.812 -9.367 -5.426 1 96.94 224 GLU A C 1
ATOM 1779 O O . GLU A 1 224 ? 8.805 -9.617 -4.766 1 96.94 224 GLU A O 1
ATOM 1784 N N . TYR A 1 225 ? 11.086 -9.883 -5.145 1 98.56 225 TYR A N 1
ATOM 1785 C CA . TYR A 1 225 ? 11.344 -10.922 -4.152 1 98.56 225 TYR A CA 1
ATOM 1786 C C . TYR A 1 225 ? 10.641 -10.609 -2.836 1 98.56 225 TYR A C 1
ATOM 1788 O O . TYR A 1 225 ? 10.828 -9.523 -2.27 1 98.56 225 TYR A O 1
ATOM 1796 N N . SER A 1 226 ? 9.758 -11.508 -2.369 1 98.88 226 SER A N 1
ATOM 1797 C CA . SER A 1 226 ? 9.086 -11.562 -1.078 1 98.88 226 SER A CA 1
ATOM 1798 C C . SER A 1 226 ? 7.91 -10.586 -1.032 1 98.88 226 SER A C 1
ATOM 1800 O O . SER A 1 226 ? 7.211 -10.5 -0.021 1 98.88 226 SER A O 1
ATOM 1802 N N . GLY A 1 227 ? 7.691 -9.82 -2.082 1 98.81 227 GLY A N 1
ATOM 1803 C CA . GLY A 1 227 ? 6.48 -9.016 -2.143 1 98.81 227 GLY A CA 1
ATOM 1804 C C . GLY A 1 227 ? 5.227 -9.844 -2.336 1 98.81 227 GLY A C 1
ATOM 1805 O O . GLY A 1 227 ? 5.277 -10.938 -2.9 1 98.81 227 GLY A O 1
ATOM 1806 N N . VAL A 1 228 ? 4.113 -9.383 -1.727 1 98.94 228 VAL A N 1
ATOM 1807 C CA . VAL A 1 228 ? 2.83 -9.875 -2.219 1 98.94 228 VAL A CA 1
ATOM 1808 C C . VAL A 1 228 ? 2.467 -9.156 -3.518 1 98.94 228 VAL A C 1
ATOM 1810 O O . VAL A 1 228 ? 2.16 -7.961 -3.508 1 98.94 228 VAL A O 1
ATOM 1813 N N . TYR A 1 229 ? 2.49 -9.852 -4.562 1 98.69 229 TYR A N 1
ATOM 1814 C CA . TYR A 1 229 ? 2.639 -9.344 -5.922 1 98.69 229 TYR A CA 1
ATOM 1815 C C . TYR A 1 229 ? 1.604 -8.266 -6.223 1 98.69 229 TYR A C 1
ATOM 1817 O O . TYR A 1 229 ? 0.407 -8.555 -6.305 1 98.69 229 TYR A O 1
ATOM 1825 N N . GLY A 1 230 ? 2.094 -6.977 -6.336 1 98.44 230 GLY A N 1
ATOM 1826 C CA . GLY A 1 230 ? 1.26 -5.848 -6.723 1 98.44 230 GLY A CA 1
ATOM 1827 C C . GLY A 1 230 ? 0.574 -5.184 -5.543 1 98.44 230 GLY A C 1
ATOM 1828 O O . GLY A 1 230 ? -0.141 -4.195 -5.711 1 98.44 230 GLY A O 1
ATOM 1829 N N . PHE A 1 231 ? 0.794 -5.715 -4.277 1 98.75 231 PHE A N 1
ATOM 1830 C CA . PHE A 1 231 ? 0.026 -5.184 -3.16 1 98.75 231 PHE A CA 1
ATOM 1831 C C . PHE A 1 231 ? 0.948 -4.773 -2.016 1 98.75 231 PHE A C 1
ATOM 1833 O O . PHE A 1 231 ? 0.854 -3.658 -1.504 1 98.75 231 PHE A O 1
ATOM 1840 N N . LEU A 1 232 ? 1.82 -5.648 -1.548 1 98.88 232 LEU A N 1
ATOM 1841 C CA . LEU A 1 232 ? 2.594 -5.367 -0.344 1 98.88 232 LEU A CA 1
ATOM 1842 C C . LEU A 1 232 ? 4.086 -5.359 -0.646 1 98.88 232 LEU A C 1
ATOM 1844 O O . LEU A 1 232 ? 4.617 -6.32 -1.202 1 98.88 232 LEU A O 1
ATOM 1848 N N . THR A 1 233 ? 4.723 -4.309 -0.295 1 98.75 233 THR A N 1
ATOM 1849 C CA . THR A 1 233 ? 6.164 -4.145 -0.435 1 98.75 233 THR A CA 1
ATOM 1850 C C . THR A 1 233 ? 6.891 -4.641 0.813 1 98.75 233 THR A C 1
ATOM 1852 O O . THR A 1 233 ? 6.578 -4.215 1.928 1 98.75 233 THR A O 1
ATOM 1855 N N . PRO A 1 234 ? 7.824 -5.57 0.659 1 98.81 234 PRO A N 1
ATOM 1856 C CA . PRO A 1 234 ? 8.641 -5.938 1.817 1 98.81 234 PRO A CA 1
ATOM 1857 C C . PRO A 1 234 ? 9.5 -4.781 2.328 1 98.81 234 PRO A C 1
ATOM 1859 O O . PRO A 1 234 ? 9.828 -3.867 1.568 1 98.81 234 PRO A O 1
ATOM 1862 N N . SER A 1 235 ? 9.891 -4.832 3.6 1 98.38 235 SER A N 1
ATOM 1863 C CA . SER A 1 235 ? 10.68 -3.768 4.199 1 98.38 235 SER A CA 1
ATOM 1864 C C . SER A 1 235 ? 12.117 -3.787 3.688 1 98.38 235 SER A C 1
ATOM 1866 O O . SER A 1 235 ? 12.805 -2.766 3.715 1 98.38 235 SER A O 1
ATOM 1868 N N . GLU A 1 236 ? 12.547 -4.922 3.26 1 97.75 236 GLU A N 1
ATOM 1869 C CA . GLU A 1 236 ? 13.875 -5.082 2.674 1 97.75 236 GLU A CA 1
ATOM 1870 C C . GLU A 1 236 ? 13.945 -6.336 1.803 1 97.75 236 GLU A C 1
ATOM 1872 O O . GLU A 1 236 ? 13.07 -7.199 1.881 1 97.75 236 GLU A O 1
ATOM 1877 N N . VAL A 1 237 ? 14.914 -6.375 0.931 1 98.06 237 VAL A N 1
ATOM 1878 C CA . VAL A 1 237 ? 15.195 -7.57 0.145 1 98.06 237 VAL A CA 1
ATOM 1879 C C . VAL A 1 237 ? 16.219 -8.445 0.875 1 98.06 237 VAL A C 1
ATOM 1881 O O . VAL A 1 237 ? 17.422 -8.164 0.836 1 98.06 237 VAL A O 1
ATOM 1884 N N . ALA A 1 238 ? 15.711 -9.5 1.454 1 98.44 238 ALA A N 1
ATOM 1885 C CA . ALA A 1 238 ? 16.562 -10.383 2.246 1 98.44 238 ALA A CA 1
ATOM 1886 C C . ALA A 1 238 ? 16.953 -11.625 1.447 1 98.44 238 ALA A C 1
ATOM 1888 O O . ALA A 1 238 ? 17.125 -12.711 2.014 1 98.44 238 ALA A O 1
ATOM 1889 N N . ALA A 1 239 ? 17 -11.516 0.195 1 98.62 239 ALA A N 1
ATOM 1890 C CA . ALA A 1 239 ? 17.328 -12.625 -0.701 1 98.62 239 ALA A CA 1
ATOM 1891 C C . ALA A 1 239 ? 18.797 -13.016 -0.593 1 98.62 239 ALA A C 1
ATOM 1893 O O . ALA A 1 239 ? 19.656 -12.148 -0.448 1 98.62 239 ALA A O 1
ATOM 1894 N N . LYS A 1 240 ? 19.094 -14.289 -0.663 1 98.62 240 LYS A N 1
ATOM 1895 C CA . LYS A 1 240 ? 20.438 -14.805 -0.886 1 98.62 240 LYS A CA 1
ATOM 1896 C C . LYS A 1 240 ? 20.766 -14.852 -2.375 1 98.62 240 LYS A C 1
ATOM 1898 O O . LYS A 1 240 ? 19.953 -14.477 -3.211 1 98.62 240 LYS A O 1
ATOM 1903 N N . ALA A 1 241 ? 21.969 -15.266 -2.652 1 98.19 241 ALA A N 1
ATOM 1904 C CA . ALA A 1 241 ? 22.391 -15.336 -4.051 1 98.19 241 ALA A CA 1
ATOM 1905 C C . ALA A 1 241 ? 21.656 -16.453 -4.781 1 98.19 241 ALA A C 1
ATOM 1907 O O . ALA A 1 241 ? 21.297 -17.469 -4.176 1 98.19 241 ALA A O 1
ATOM 1908 N N . ALA A 1 242 ? 21.469 -16.281 -6.105 1 98.31 242 ALA A N 1
ATOM 1909 C CA . ALA A 1 242 ? 20.953 -17.375 -6.926 1 98.31 242 ALA A CA 1
ATOM 1910 C C . ALA A 1 242 ? 21.797 -18.641 -6.75 1 98.31 242 ALA A C 1
ATOM 1912 O O . ALA A 1 242 ? 23.016 -18.547 -6.613 1 98.31 242 ALA A O 1
ATOM 1913 N N . GLY A 1 243 ? 21.141 -19.719 -6.762 1 98.5 243 GLY A N 1
ATOM 1914 C CA . GLY A 1 243 ? 21.844 -20.984 -6.586 1 98.5 243 GLY A CA 1
ATOM 1915 C C . GLY A 1 243 ? 21.906 -21.422 -5.137 1 98.5 243 GLY A C 1
ATOM 1916 O O . GLY A 1 243 ? 22.266 -22.562 -4.848 1 98.5 243 GLY A O 1
ATOM 1917 N N . GLU A 1 244 ? 21.594 -20.516 -4.195 1 98.81 244 GLU A N 1
ATOM 1918 C CA . GLU A 1 244 ? 21.547 -20.875 -2.777 1 98.81 244 GLU A CA 1
ATOM 1919 C C . GLU A 1 244 ? 20.125 -21.188 -2.332 1 98.81 244 GLU A C 1
ATOM 1921 O O . GLU A 1 244 ? 19.172 -20.562 -2.811 1 98.81 244 GLU A O 1
ATOM 1926 N N . TRP A 1 245 ? 20.062 -22.188 -1.42 1 98.88 245 TRP A N 1
ATOM 1927 C CA . TRP A 1 245 ? 18.75 -22.438 -0.83 1 98.88 245 TRP A CA 1
ATOM 1928 C C . TRP A 1 245 ? 18.281 -21.25 -0.011 1 98.88 245 TRP A C 1
ATOM 1930 O O . TRP A 1 245 ? 19.031 -20.719 0.81 1 98.88 245 TRP A O 1
ATOM 1940 N N . GLN A 1 246 ? 17.078 -20.859 -0.281 1 98.81 246 GLN A N 1
ATOM 1941 C CA . GLN A 1 246 ? 16.391 -19.797 0.434 1 98.81 246 GLN A CA 1
ATOM 1942 C C . GLN A 1 246 ? 15.156 -20.328 1.176 1 98.81 246 GLN A C 1
ATOM 1944 O O . GLN A 1 246 ? 14.758 -21.469 0.977 1 98.81 246 GLN A O 1
ATOM 1949 N N . GLU A 1 247 ? 14.602 -19.5 2.059 1 98.75 247 GLU A N 1
ATOM 1950 C CA . GLU A 1 247 ? 13.438 -19.984 2.789 1 98.75 247 GLU A CA 1
ATOM 1951 C C . GLU A 1 247 ? 12.422 -18.859 3.004 1 98.75 247 GLU A C 1
ATOM 1953 O O . GLU A 1 247 ? 12.797 -17.703 3.172 1 98.75 247 GLU A O 1
ATOM 1958 N N . TYR A 1 248 ? 11.211 -19.188 2.957 1 98.94 248 TYR A N 1
ATOM 1959 C CA . TYR A 1 248 ? 10.094 -18.391 3.449 1 98.94 248 TYR A CA 1
ATOM 1960 C C . TYR A 1 248 ? 9.445 -19.047 4.656 1 98.94 248 TYR A C 1
ATOM 1962 O O . TYR A 1 248 ? 9.273 -20.266 4.688 1 98.94 248 TYR A O 1
ATOM 1970 N N . ASP A 1 249 ? 9.164 -18.359 5.691 1 99 249 ASP A N 1
ATOM 1971 C CA . ASP A 1 249 ? 8.164 -18.641 6.711 1 99 249 ASP A CA 1
ATOM 1972 C C . ASP A 1 249 ? 7.004 -17.656 6.637 1 99 249 ASP A C 1
ATOM 1974 O O . ASP A 1 249 ? 7.188 -16.453 6.871 1 99 249 ASP A O 1
ATOM 1978 N N . ILE A 1 250 ? 5.863 -18.172 6.297 1 99 250 ILE A N 1
ATOM 1979 C CA . ILE A 1 250 ? 4.719 -17.312 6.031 1 99 250 ILE A CA 1
ATOM 1980 C C . ILE A 1 250 ? 3.561 -17.688 6.953 1 99 250 ILE A C 1
ATOM 1982 O O . ILE A 1 250 ? 3.271 -18.875 7.148 1 99 250 ILE A O 1
ATOM 1986 N N . THR A 1 251 ? 2.973 -16.719 7.59 1 98.94 251 THR A N 1
ATOM 1987 C CA . THR A 1 251 ? 1.742 -16.891 8.352 1 98.94 251 THR A CA 1
ATOM 1988 C C . THR A 1 251 ? 0.593 -16.125 7.707 1 98.94 251 THR A C 1
ATOM 1990 O O . THR A 1 251 ? 0.715 -14.93 7.434 1 98.94 251 THR A O 1
ATOM 1993 N N . LEU A 1 252 ? -0.456 -16.812 7.402 1 98.88 252 LEU A N 1
ATOM 1994 C CA . LEU A 1 252 ? -1.659 -16.203 6.848 1 98.88 252 LEU A CA 1
ATOM 1995 C C . LEU A 1 252 ? -2.873 -16.5 7.719 1 98.88 252 LEU A C 1
ATOM 1997 O O . LEU A 1 252 ? -3.289 -17.656 7.836 1 98.88 252 LEU A O 1
ATOM 2001 N N . ILE A 1 253 ? -3.43 -15.547 8.375 1 98.69 253 ILE A N 1
ATOM 2002 C CA . ILE A 1 253 ? -4.656 -15.625 9.164 1 98.69 253 ILE A CA 1
ATOM 2003 C C . ILE A 1 253 ? -5.676 -14.617 8.633 1 98.69 253 ILE A C 1
ATOM 2005 O O . ILE A 1 253 ? -5.465 -13.406 8.719 1 98.69 253 ILE A O 1
ATOM 2009 N N . GLY A 1 254 ? -6.809 -15.141 8.156 1 97.88 254 GLY A N 1
ATOM 2010 C CA . GLY A 1 254 ? -7.676 -14.242 7.41 1 97.88 254 GLY A CA 1
ATOM 2011 C C . GLY A 1 254 ? -6.98 -13.578 6.234 1 97.88 254 GLY A C 1
ATOM 2012 O O . GLY A 1 254 ? -6.43 -14.258 5.367 1 97.88 254 GLY A O 1
ATOM 2013 N N . ARG A 1 255 ? -6.945 -12.289 6.215 1 97.44 255 ARG A N 1
ATOM 2014 C CA . ARG A 1 255 ? -6.281 -11.594 5.121 1 97.44 255 ARG A CA 1
ATOM 2015 C C . ARG A 1 255 ? -4.945 -11.016 5.57 1 97.44 255 ARG A C 1
ATOM 2017 O O . ARG A 1 255 ? -4.266 -10.336 4.797 1 97.44 255 ARG A O 1
ATOM 2024 N N . ARG A 1 256 ? -4.559 -11.289 6.805 1 98.62 256 ARG A N 1
ATOM 2025 C CA . ARG A 1 256 ? -3.305 -10.719 7.289 1 98.62 256 ARG A CA 1
ATOM 2026 C C . ARG A 1 256 ? -2.148 -11.688 7.082 1 98.62 256 ARG A C 1
ATOM 2028 O O . ARG A 1 256 ? -2.271 -12.883 7.375 1 98.62 256 ARG A O 1
ATOM 2035 N N . VAL A 1 257 ? -1.069 -11.148 6.609 1 98.94 257 VAL A N 1
ATOM 2036 C CA . VAL A 1 257 ? 0.046 -12.016 6.234 1 98.94 257 VAL A CA 1
ATOM 2037 C C . VAL A 1 257 ? 1.331 -11.516 6.891 1 98.94 257 VAL A C 1
ATOM 2039 O O . VAL A 1 257 ? 1.551 -10.305 6.992 1 98.94 257 VAL A O 1
ATOM 2042 N N . THR A 1 258 ? 2.143 -12.391 7.371 1 98.94 258 THR A N 1
ATOM 2043 C CA . THR A 1 258 ? 3.535 -12.172 7.746 1 98.94 258 THR A CA 1
ATOM 2044 C C . THR A 1 258 ? 4.469 -13.008 6.875 1 98.94 258 THR A C 1
ATOM 2046 O O . THR A 1 258 ? 4.238 -14.203 6.672 1 98.94 258 THR A O 1
ATOM 2049 N N . VAL A 1 259 ? 5.453 -12.398 6.293 1 99 259 VAL A N 1
ATOM 2050 C CA . VAL A 1 259 ? 6.461 -13.078 5.48 1 99 259 VAL A CA 1
ATOM 2051 C C . VAL A 1 259 ? 7.836 -12.906 6.117 1 99 259 VAL A C 1
ATOM 2053 O O . VAL A 1 259 ? 8.312 -11.781 6.285 1 99 259 VAL A O 1
ATOM 2056 N N . VAL A 1 260 ? 8.445 -13.969 6.484 1 98.94 260 VAL A N 1
ATOM 2057 C CA . VAL A 1 260 ? 9.836 -14.023 6.906 1 98.94 260 VAL A CA 1
ATOM 2058 C C . VAL A 1 260 ? 10.688 -14.633 5.801 1 98.94 260 VAL A C 1
ATOM 2060 O O . VAL A 1 260 ? 10.461 -15.773 5.391 1 98.94 260 VAL A O 1
ATOM 2063 N N . ALA A 1 261 ? 11.578 -13.883 5.285 1 98.94 261 ALA A N 1
ATOM 2064 C CA . ALA A 1 261 ? 12.484 -14.336 4.238 1 98.94 261 ALA A CA 1
ATOM 2065 C C . ALA A 1 261 ? 13.898 -14.516 4.781 1 98.94 261 ALA A C 1
ATOM 2067 O O . ALA A 1 261 ? 14.523 -13.555 5.25 1 98.94 261 ALA A O 1
ATOM 2068 N N . ASN A 1 262 ? 14.367 -15.719 4.762 1 98.88 262 ASN A N 1
ATOM 2069 C CA . ASN A 1 262 ? 15.703 -16.047 5.246 1 98.88 262 ASN A CA 1
ATOM 2070 C C . ASN A 1 262 ? 15.953 -15.484 6.641 1 98.88 262 ASN A C 1
ATOM 2072 O O . ASN A 1 262 ? 16.984 -14.867 6.891 1 98.88 262 ASN A O 1
ATOM 2076 N N . GLY A 1 263 ? 14.977 -15.633 7.434 1 98.75 263 GLY A N 1
ATOM 2077 C CA . GLY A 1 263 ? 15.102 -15.305 8.844 1 98.75 263 GLY A CA 1
ATOM 2078 C C . GLY A 1 263 ? 14.742 -13.859 9.156 1 98.75 263 GLY A C 1
ATOM 2079 O O . GLY A 1 263 ? 14.68 -13.469 10.328 1 98.75 263 GLY A O 1
ATOM 2080 N N . THR A 1 264 ? 14.477 -13.07 8.172 1 98.62 264 THR A N 1
ATOM 2081 C CA . THR A 1 264 ? 14.133 -11.664 8.359 1 98.62 264 THR A CA 1
ATOM 2082 C C . THR A 1 264 ? 12.648 -11.43 8.086 1 98.62 264 THR A C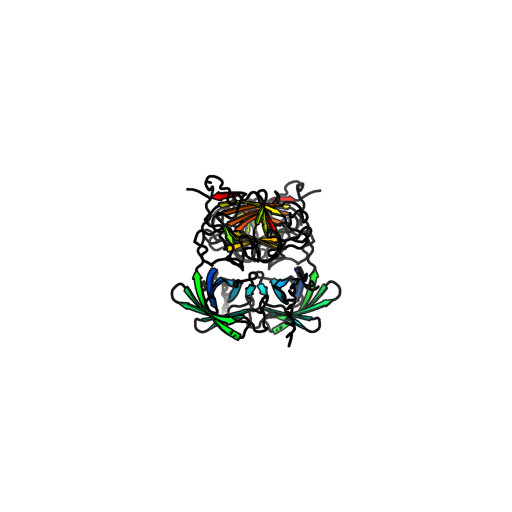 1
ATOM 2084 O O . THR A 1 264 ? 12.148 -11.773 7.02 1 98.62 264 THR A O 1
ATOM 2087 N N . THR A 1 265 ? 11.922 -10.867 9.102 1 98.81 265 THR A N 1
ATOM 2088 C CA . THR A 1 265 ? 10.539 -10.492 8.852 1 98.81 265 THR A CA 1
ATOM 2089 C C . THR A 1 265 ? 10.469 -9.289 7.906 1 98.81 265 THR A C 1
ATOM 2091 O O . THR A 1 265 ? 10.906 -8.195 8.258 1 98.81 265 THR A O 1
ATOM 2094 N N . VAL A 1 266 ? 9.922 -9.492 6.711 1 98.88 266 VAL A N 1
ATOM 2095 C CA . VAL A 1 266 ? 9.969 -8.422 5.711 1 98.88 266 VAL A CA 1
ATOM 2096 C C . VAL A 1 266 ? 8.562 -7.883 5.461 1 98.88 266 VAL A C 1
ATOM 2098 O O . VAL A 1 266 ? 8.406 -6.781 4.93 1 98.88 266 VAL A O 1
ATOM 2101 N N . ILE A 1 267 ? 7.586 -8.594 5.691 1 98.94 267 ILE A N 1
ATOM 2102 C CA . ILE A 1 267 ? 6.188 -8.195 5.801 1 98.94 267 ILE A CA 1
ATOM 2103 C C . ILE A 1 267 ? 5.605 -8.711 7.117 1 98.94 267 ILE A C 1
ATOM 2105 O O . ILE A 1 267 ? 5.695 -9.898 7.422 1 98.94 267 ILE A O 1
ATOM 2109 N N . SER A 1 268 ? 5.016 -7.801 7.871 1 98.88 268 SER A N 1
ATOM 2110 C CA . SER A 1 268 ? 4.559 -8.18 9.203 1 98.88 268 SER A CA 1
ATOM 2111 C C . SER A 1 268 ? 3.09 -7.824 9.406 1 98.88 268 SER A C 1
ATOM 2113 O O . SER A 1 268 ? 2.742 -6.648 9.531 1 98.88 268 SER A O 1
ATOM 2115 N N . ASP A 1 269 ? 2.277 -8.836 9.383 1 98.56 269 ASP A N 1
ATOM 2116 C CA . ASP A 1 269 ? 0.877 -8.758 9.789 1 98.56 269 ASP A CA 1
ATOM 2117 C C . ASP A 1 269 ? 0.126 -7.711 8.969 1 98.56 269 ASP A C 1
ATOM 2119 O O . ASP A 1 269 ? -0.595 -6.879 9.523 1 98.56 269 ASP A O 1
ATOM 2123 N N . GLN A 1 270 ? 0.304 -7.734 7.688 1 98.88 270 GLN A N 1
ATOM 2124 C CA . GLN A 1 270 ? -0.323 -6.758 6.805 1 98.88 270 GLN A CA 1
ATOM 2125 C C . GLN A 1 270 ? -1.549 -7.348 6.113 1 98.88 270 GLN A C 1
ATOM 2127 O O . GLN A 1 270 ? -1.597 -8.547 5.844 1 98.88 270 GLN A O 1
ATOM 2132 N N . ILE A 1 271 ? -2.467 -6.504 5.844 1 98.62 271 ILE A N 1
ATOM 2133 C CA . ILE A 1 271 ? -3.693 -6.887 5.152 1 98.62 271 ILE A CA 1
ATOM 2134 C C . ILE A 1 271 ? -3.418 -7.043 3.658 1 98.62 271 ILE A C 1
ATOM 2136 O O . ILE A 1 271 ? -2.891 -6.129 3.02 1 98.62 271 ILE A O 1
ATOM 2140 N N . ILE A 1 272 ? -3.666 -8.195 3.115 1 98.75 272 ILE A N 1
ATOM 2141 C CA . ILE A 1 272 ? -3.695 -8.352 1.665 1 98.75 272 ILE A CA 1
ATOM 2142 C C . ILE A 1 272 ? -5.016 -7.82 1.115 1 98.75 272 ILE A C 1
ATOM 2144 O O . ILE A 1 272 ? -6.086 -8.328 1.457 1 98.75 272 ILE A O 1
ATOM 2148 N N . PRO A 1 273 ? -5.008 -6.867 0.231 1 98.25 273 PRO A N 1
ATOM 2149 C CA . PRO A 1 273 ? -6.246 -6.227 -0.219 1 98.25 273 PRO A CA 1
ATOM 2150 C C . PRO A 1 273 ? -7.152 -7.176 -1 1 98.25 273 PRO A C 1
ATOM 2152 O O . PRO A 1 273 ? -8.375 -7.113 -0.869 1 98.25 273 PRO A O 1
ATOM 2155 N N . GLY A 1 274 ? -6.59 -8 -1.809 1 98.62 274 GLY A N 1
ATOM 2156 C CA . GLY A 1 274 ? -7.348 -8.859 -2.707 1 98.62 274 GLY A CA 1
ATOM 2157 C C . GLY A 1 274 ? -6.492 -9.906 -3.391 1 98.62 274 GLY A C 1
ATOM 2158 O O . GLY A 1 274 ? -5.309 -10.055 -3.076 1 98.62 274 GLY A O 1
ATOM 2159 N N . ILE A 1 275 ? -7.094 -10.617 -4.309 1 98.81 275 ILE A N 1
ATOM 2160 C CA . ILE A 1 275 ? -6.352 -11.656 -5.02 1 98.81 275 ILE A CA 1
ATOM 2161 C C . ILE A 1 275 ? -5.316 -11.008 -5.945 1 98.81 275 ILE A C 1
ATOM 2163 O O . ILE A 1 275 ? -5.484 -9.859 -6.363 1 98.81 275 ILE A O 1
ATOM 2167 N N . THR A 1 276 ? -4.242 -11.734 -6.195 1 98.81 276 THR A N 1
ATOM 2168 C CA . THR A 1 276 ? -3.24 -11.281 -7.156 1 98.81 276 THR A CA 1
ATOM 2169 C C . THR A 1 276 ? -3.508 -11.883 -8.531 1 98.81 276 THR A C 1
ATOM 2171 O O . THR A 1 276 ? -4.297 -12.82 -8.664 1 98.81 276 THR A O 1
ATOM 2174 N N . GLY A 1 277 ? -2.922 -11.258 -9.547 1 98.44 277 GLY A N 1
ATOM 2175 C CA . GLY A 1 277 ? -3 -11.891 -10.852 1 98.44 277 GLY A CA 1
ATOM 2176 C C . GLY A 1 277 ? -2.482 -13.32 -10.859 1 98.44 277 GLY A C 1
ATOM 2177 O O . GLY A 1 277 ? -1.498 -13.625 -10.188 1 98.44 277 GLY A O 1
ATOM 2178 N N . GLY A 1 278 ? -3.123 -14.148 -11.625 1 98.12 278 GLY A N 1
ATOM 2179 C CA . GLY A 1 278 ? -2.736 -15.547 -11.695 1 98.12 278 GLY A CA 1
ATOM 2180 C C . GLY A 1 278 ? -3.473 -16.422 -10.695 1 98.12 278 GLY A C 1
ATOM 2181 O O . GLY A 1 278 ? -3.293 -17.641 -10.68 1 98.12 278 GLY A O 1
ATOM 2182 N N . ALA A 1 279 ? -4.367 -15.844 -9.859 1 98.75 279 ALA A N 1
ATOM 2183 C CA . ALA A 1 279 ? -5.125 -16.594 -8.859 1 98.75 279 ALA A CA 1
ATOM 2184 C C . ALA A 1 279 ? -5.969 -17.688 -9.523 1 98.75 279 ALA A C 1
ATOM 2186 O O . ALA A 1 279 ? -6.43 -17.516 -10.656 1 98.75 279 ALA A O 1
ATOM 2187 N N . LEU A 1 280 ? -6.234 -18.719 -8.766 1 98.56 280 LEU A N 1
ATOM 2188 C CA . LEU A 1 280 ? -7.047 -19.828 -9.258 1 98.56 280 LEU A CA 1
ATOM 2189 C C . LEU A 1 280 ? -8.516 -19.438 -9.336 1 98.56 280 LEU A C 1
ATOM 2191 O 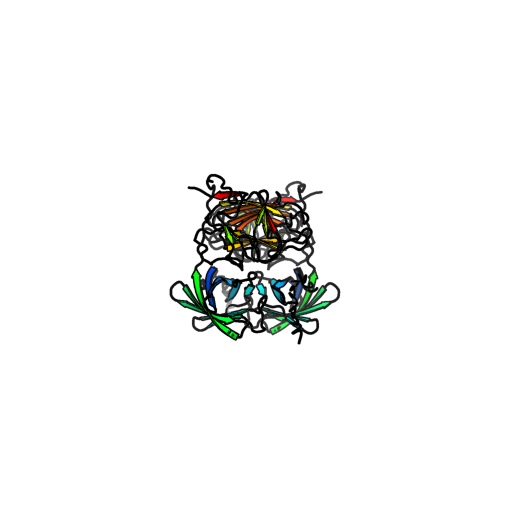O . LEU A 1 280 ? -9.258 -19.922 -10.188 1 98.56 280 LEU A O 1
ATOM 2195 N N . ASP A 1 281 ? -8.922 -18.641 -8.453 1 98.5 281 ASP A N 1
ATOM 2196 C CA . ASP A 1 281 ? -10.281 -18.125 -8.375 1 98.5 281 ASP A CA 1
ATOM 2197 C C . ASP A 1 281 ? -10.336 -16.875 -7.484 1 98.5 281 ASP A C 1
ATOM 2199 O O . ASP A 1 281 ? -9.328 -16.484 -6.895 1 98.5 281 ASP A O 1
ATOM 2203 N N . SER A 1 282 ? -11.492 -16.266 -7.453 1 98.44 282 SER A N 1
ATOM 2204 C CA . SER A 1 282 ? -11.68 -15.086 -6.621 1 98.44 282 SER A CA 1
ATOM 2205 C C . SER A 1 282 ? -12.516 -15.398 -5.387 1 98.44 282 SER A C 1
ATOM 2207 O O . SER A 1 282 ? -13.125 -14.508 -4.797 1 98.44 282 SER A O 1
ATOM 2209 N N . LYS A 1 283 ? -12.57 -16.641 -4.988 1 98.25 283 LYS A N 1
ATOM 2210 C CA . LYS A 1 283 ? -13.383 -17.062 -3.844 1 98.25 283 LYS A CA 1
ATOM 2211 C C . LYS A 1 283 ? -12.602 -16.938 -2.541 1 98.25 283 LYS A C 1
ATOM 2213 O O . LYS A 1 283 ? -12.367 -17.922 -1.852 1 98.25 283 LYS A O 1
ATOM 2218 N N . GLU A 1 284 ? -12.359 -15.742 -2.129 1 98.19 284 GLU A N 1
ATOM 2219 C CA . GLU A 1 284 ? -11.438 -15.453 -1.032 1 98.19 284 GLU A CA 1
ATOM 2220 C C . GLU A 1 284 ? -11.93 -16.062 0.277 1 98.19 284 GLU A C 1
ATOM 2222 O O . GLU A 1 284 ? -11.141 -16.312 1.188 1 98.19 284 GLU A O 1
ATOM 2227 N N . GLY A 1 285 ? -13.164 -16.281 0.412 1 97.44 285 GLY A N 1
ATOM 2228 C CA . GLY A 1 285 ? -13.727 -16.781 1.658 1 97.44 285 GLY A CA 1
ATOM 2229 C C . GLY A 1 285 ? -13.586 -18.281 1.818 1 97.44 285 GLY A C 1
ATOM 2230 O O . GLY A 1 285 ? -13.906 -18.828 2.875 1 97.44 285 GLY A O 1
ATOM 2231 N N . GLU A 1 286 ? -13.117 -18.938 0.816 1 98.19 286 GLU A N 1
ATOM 2232 C CA . GLU A 1 286 ? -13 -20.391 0.828 1 98.19 286 GLU A CA 1
ATOM 2233 C C . GLU A 1 286 ? -11.555 -20.828 1.05 1 98.19 286 GLU A C 1
ATOM 2235 O O . GLU A 1 286 ? -10.617 -20.109 0.685 1 98.19 286 GLU A O 1
ATOM 2240 N N . PRO A 1 287 ? -11.414 -22.031 1.722 1 98.44 287 PRO A N 1
ATOM 2241 C CA . PRO A 1 287 ? -10.055 -22.578 1.726 1 98.44 287 PRO A CA 1
ATOM 2242 C C . PRO A 1 287 ? -9.492 -22.766 0.319 1 98.44 287 PRO A C 1
ATOM 2244 O O . PRO A 1 287 ? -10.25 -22.812 -0.654 1 98.44 287 PRO A O 1
ATOM 2247 N N . GLY A 1 288 ? -8.211 -22.797 0.185 1 98.81 288 GLY A N 1
ATOM 2248 C CA . GLY A 1 288 ? -7.57 -23 -1.105 1 98.81 288 GLY A CA 1
ATOM 2249 C C . GLY A 1 288 ? -6.246 -23.719 -1.009 1 98.81 288 GLY A C 1
ATOM 2250 O O . GLY A 1 288 ? -5.719 -23.922 0.089 1 98.81 288 GLY A O 1
ATOM 2251 N N . PRO A 1 289 ? -5.754 -24.188 -2.113 1 98.81 289 PRO A N 1
ATOM 2252 C CA . PRO A 1 289 ? -4.492 -24.922 -2.158 1 98.81 289 PRO A CA 1
ATOM 2253 C C . PRO A 1 289 ? -3.27 -24 -2.105 1 98.81 289 PRO A C 1
ATOM 2255 O O . PRO A 1 289 ? -3.406 -22.781 -2.197 1 98.81 289 PRO A O 1
ATOM 2258 N N . LEU A 1 290 ? -2.137 -24.609 -1.799 1 98.62 290 LEU A N 1
ATOM 2259 C CA . LEU A 1 290 ? -0.889 -23.984 -2.223 1 98.62 290 LEU A CA 1
ATOM 2260 C C . LEU A 1 290 ? -0.663 -24.188 -3.719 1 98.62 290 LEU A C 1
ATOM 2262 O O . LEU A 1 290 ? -1.005 -25.234 -4.27 1 98.62 290 LEU A O 1
ATOM 2266 N N . TYR A 1 291 ? -0.225 -23.125 -4.297 1 96.31 291 TYR A N 1
ATOM 2267 C CA . TYR A 1 291 ? 0 -23.062 -5.734 1 96.31 291 TYR A CA 1
ATOM 2268 C C . TYR A 1 291 ? 1.391 -22.516 -6.047 1 96.31 291 TYR A C 1
ATOM 2270 O O . TYR A 1 291 ? 1.768 -21.453 -5.57 1 96.31 291 TYR A O 1
ATOM 2278 N N . PHE A 1 292 ? 2.344 -23.438 -6.688 1 98.81 292 PHE A N 1
ATOM 2279 C CA . PHE A 1 292 ? 3.67 -22.984 -7.09 1 98.81 292 PHE A CA 1
ATOM 2280 C C . PHE A 1 292 ? 3.678 -22.562 -8.555 1 98.81 292 PHE A C 1
ATOM 2282 O O . PHE A 1 292 ? 3.246 -23.328 -9.43 1 98.81 292 PHE A O 1
ATOM 2289 N N . GLN A 1 293 ? 4.168 -21.375 -8.781 1 98.69 293 GLN A N 1
ATOM 2290 C CA . GLN A 1 293 ? 4.285 -20.859 -10.148 1 98.69 293 GLN A CA 1
ATOM 2291 C C . GLN A 1 293 ? 5.414 -21.562 -10.898 1 98.69 293 GLN A C 1
ATOM 2293 O O . GLN A 1 293 ? 6.566 -21.547 -10.461 1 98.69 293 GLN A O 1
ATOM 2298 N N . GLY A 1 294 ? 5.109 -22.203 -12.055 1 98.56 294 GLY A N 1
ATOM 2299 C CA . GLY A 1 294 ? 6.082 -22.953 -12.836 1 98.56 294 GLY A CA 1
ATOM 2300 C C . GLY A 1 294 ? 6.18 -22.484 -14.273 1 98.56 294 GLY A C 1
ATOM 2301 O O . GLY A 1 294 ? 6.957 -23.031 -15.055 1 98.56 294 GLY A O 1
ATOM 2302 N N . ASP A 1 295 ? 5.496 -21.438 -14.617 1 97.81 295 ASP A N 1
ATOM 2303 C CA . ASP A 1 295 ? 5.422 -21.031 -16.016 1 97.81 295 ASP A CA 1
ATOM 2304 C C . ASP A 1 295 ? 6.398 -19.891 -16.297 1 97.81 295 ASP A C 1
ATOM 2306 O O . ASP A 1 295 ? 6.324 -19.25 -17.359 1 97.81 295 ASP A O 1
ATOM 2310 N N . HIS A 1 296 ? 7.273 -19.562 -15.414 1 97.19 296 HIS A N 1
ATOM 2311 C CA . HIS A 1 296 ? 8.32 -18.562 -15.625 1 97.19 296 HIS A CA 1
ATOM 2312 C C . HIS A 1 296 ? 9.695 -19.234 -15.695 1 97.19 296 HIS A C 1
ATOM 2314 O O . HIS A 1 296 ? 10.031 -19.875 -16.688 1 97.19 296 HIS A O 1
ATOM 2320 N N . GLY A 1 297 ? 10.445 -19.109 -14.641 1 98 297 GLY A N 1
ATOM 2321 C CA . GLY A 1 297 ? 11.773 -19.703 -14.672 1 98 297 GLY A CA 1
ATOM 2322 C C . GLY A 1 297 ? 11.891 -20.969 -13.844 1 98 297 GLY A C 1
ATOM 2323 O O . GLY A 1 297 ? 10.953 -21.328 -13.125 1 98 297 GLY A O 1
ATOM 2324 N N . PRO A 1 298 ? 13.055 -21.641 -14.023 1 98.75 298 PRO A N 1
ATOM 2325 C CA . PRO A 1 298 ? 13.289 -22.828 -13.211 1 98.75 298 PRO A CA 1
ATOM 2326 C C . PRO A 1 298 ? 13.219 -22.547 -11.711 1 98.75 298 PRO A C 1
ATOM 2328 O O . PRO A 1 298 ? 13.594 -21.453 -11.266 1 98.75 298 PRO A O 1
ATOM 2331 N N . ILE A 1 299 ? 12.805 -23.547 -10.938 1 98.88 299 ILE A N 1
ATOM 2332 C CA . ILE A 1 299 ? 12.664 -23.391 -9.492 1 98.88 299 ILE A CA 1
ATOM 2333 C C . ILE A 1 299 ? 12.688 -24.766 -8.828 1 98.88 299 ILE A C 1
ATOM 2335 O O . ILE A 1 299 ? 12.234 -25.766 -9.414 1 98.88 299 ILE A O 1
ATOM 2339 N N . GLU A 1 300 ? 13.266 -24.828 -7.68 1 98.81 300 GLU A N 1
ATOM 2340 C CA . GLU A 1 300 ? 13.273 -26.016 -6.828 1 98.81 300 GLU A CA 1
ATOM 2341 C C . GLU A 1 300 ? 12.688 -25.703 -5.453 1 98.81 300 GLU A C 1
ATOM 2343 O O . GLU A 1 300 ? 12.922 -24.625 -4.898 1 98.81 300 GLU A O 1
ATOM 2348 N N . PHE A 1 301 ? 11.922 -26.641 -4.914 1 98.88 301 PHE A N 1
ATOM 2349 C CA . PHE A 1 301 ? 11.352 -26.516 -3.576 1 98.88 301 PHE A CA 1
ATOM 2350 C C . PHE A 1 301 ? 11.703 -27.734 -2.729 1 98.88 301 PHE A C 1
ATOM 2352 O O . PHE A 1 301 ? 11.789 -28.859 -3.244 1 98.88 301 PHE A O 1
ATOM 2359 N N . ARG A 1 302 ? 11.859 -27.531 -1.485 1 98.62 302 ARG A N 1
ATOM 2360 C CA . ARG A 1 302 ? 11.945 -28.609 -0.502 1 98.62 302 ARG A CA 1
ATOM 2361 C C . ARG A 1 302 ? 11.445 -28.141 0.861 1 98.62 302 ARG A C 1
ATOM 2363 O O . ARG A 1 302 ? 11.18 -26.953 1.061 1 98.62 302 ARG A O 1
ATOM 2370 N N . ASN A 1 303 ? 11.227 -29.125 1.761 1 98.38 303 ASN A N 1
ATOM 2371 C CA . ASN A 1 303 ? 10.781 -28.828 3.119 1 98.38 303 ASN A CA 1
ATOM 2372 C C . ASN A 1 303 ? 9.531 -27.953 3.123 1 98.38 303 ASN A C 1
ATOM 2374 O O . ASN A 1 303 ? 9.5 -26.906 3.775 1 98.38 303 ASN A O 1
ATOM 2378 N N . ILE A 1 304 ? 8.578 -28.438 2.33 1 98.75 304 ILE A N 1
ATOM 2379 C CA . ILE A 1 304 ? 7.293 -27.75 2.256 1 98.75 304 ILE A CA 1
ATOM 2380 C C . ILE A 1 304 ? 6.395 -28.219 3.4 1 98.75 304 ILE A C 1
ATOM 2382 O O . ILE A 1 304 ? 5.824 -29.312 3.344 1 98.75 304 ILE A O 1
ATOM 2386 N N . ILE A 1 305 ? 6.266 -27.391 4.414 1 98.81 305 ILE A N 1
ATOM 2387 C CA . ILE A 1 305 ? 5.555 -27.766 5.629 1 98.81 305 ILE A CA 1
ATOM 2388 C C . ILE A 1 305 ? 4.445 -26.766 5.914 1 98.81 305 ILE A C 1
ATOM 2390 O O . ILE A 1 305 ? 4.699 -25.562 6.008 1 98.81 305 ILE A O 1
ATOM 2394 N N . VAL A 1 306 ? 3.217 -27.25 5.984 1 98.88 306 VAL A N 1
ATOM 2395 C CA . VAL A 1 306 ? 2.066 -26.422 6.324 1 98.88 306 VAL A CA 1
ATOM 2396 C C . VAL A 1 306 ? 1.546 -26.797 7.707 1 98.88 306 VAL A C 1
ATOM 2398 O O . VAL A 1 306 ? 1.349 -27.969 8 1 98.88 306 VAL A O 1
ATOM 2401 N N . THR A 1 307 ? 1.354 -25.828 8.578 1 98.88 307 THR A N 1
ATOM 2402 C CA . THR A 1 307 ? 0.709 -26.016 9.867 1 98.88 307 THR A CA 1
ATOM 2403 C C . THR A 1 307 ? -0.625 -25.266 9.914 1 98.88 307 THR A C 1
ATOM 2405 O O . THR A 1 307 ? -0.658 -24.047 10.062 1 98.88 307 THR A O 1
ATOM 2408 N N . PRO A 1 308 ? -1.685 -25.984 9.773 1 98.81 308 PRO A N 1
ATOM 2409 C CA . PRO A 1 308 ? -2.992 -25.328 9.734 1 98.81 308 PRO A CA 1
ATOM 2410 C C . PRO A 1 308 ? -3.438 -24.812 11.102 1 98.81 308 PRO A C 1
ATOM 2412 O O . PRO A 1 308 ? -3.062 -25.391 12.125 1 98.81 308 PRO A O 1
ATOM 2415 N N . ARG A 1 309 ? -4.141 -23.734 11.055 1 98.5 309 ARG A N 1
ATOM 2416 C CA . ARG A 1 309 ? -4.816 -23.312 12.273 1 98.5 309 ARG A CA 1
ATOM 2417 C C . ARG A 1 309 ? -5.93 -24.281 12.664 1 98.5 309 ARG A C 1
ATOM 2419 O O . ARG A 1 309 ? -6.617 -24.812 11.797 1 98.5 309 ARG A O 1
ATOM 2426 N N . VAL A 1 310 ? -6.082 -24.453 14.016 1 97.56 310 VAL A N 1
ATOM 2427 C CA . VAL A 1 310 ? -7.156 -25.297 14.523 1 97.56 310 VAL A CA 1
ATOM 2428 C C . VAL A 1 310 ? -7.977 -24.531 15.555 1 97.56 310 VAL A C 1
ATOM 2430 O O . VAL A 1 310 ? -7.551 -23.484 16.047 1 97.56 310 VAL A O 1
ATOM 2433 N N . ASP A 1 311 ? -9.188 -25.062 15.867 1 89.75 311 ASP A N 1
ATOM 2434 C CA . ASP A 1 311 ? -10.039 -24.453 16.875 1 89.75 311 ASP A CA 1
ATOM 2435 C C . ASP A 1 311 ? -9.594 -24.844 18.281 1 89.75 311 ASP A C 1
ATOM 2437 O O . ASP A 1 311 ? -9.062 -25.938 18.484 1 89.75 311 ASP A O 1
ATOM 2441 N N . MET B 1 1 ? 11.703 -51.125 -61.688 1 27.91 1 MET B N 1
ATOM 2442 C CA . MET B 1 1 ? 11.742 -49.688 -61.469 1 27.91 1 MET B CA 1
ATOM 2443 C C . MET B 1 1 ? 11.773 -49.375 -59.969 1 27.91 1 MET B C 1
ATOM 2445 O O . MET B 1 1 ? 10.836 -49.719 -59.25 1 27.91 1 MET B O 1
ATOM 2449 N N . ASN B 1 2 ? 12.953 -49.375 -59.375 1 24.61 2 ASN B N 1
ATOM 2450 C CA . ASN B 1 2 ? 13.359 -49.219 -57.969 1 24.61 2 ASN B CA 1
ATOM 2451 C C . ASN B 1 2 ? 13.016 -47.844 -57.438 1 24.61 2 ASN B C 1
ATOM 2453 O O . ASN B 1 2 ? 13.609 -46.844 -57.812 1 24.61 2 ASN B O 1
ATOM 2457 N N . ARG B 1 3 ? 11.758 -47.5 -57.219 1 32.09 3 ARG B N 1
ATOM 2458 C CA . ARG B 1 3 ? 11.305 -46.219 -56.688 1 32.09 3 ARG B CA 1
ATOM 2459 C C . ARG B 1 3 ? 11.961 -45.938 -55.344 1 32.09 3 ARG B C 1
ATOM 2461 O O . ARG B 1 3 ? 11.922 -46.781 -54.438 1 32.09 3 ARG B O 1
ATOM 2468 N N . PHE B 1 4 ? 13.07 -45.219 -55.312 1 33.62 4 PHE B N 1
ATOM 2469 C CA . PHE B 1 4 ? 13.805 -44.625 -54.188 1 33.62 4 PHE B CA 1
ATOM 2470 C C . PHE B 1 4 ? 12.875 -43.812 -53.281 1 33.62 4 PHE B C 1
ATOM 2472 O O . PHE B 1 4 ? 12.172 -42.938 -53.781 1 33.62 4 PHE B O 1
ATOM 2479 N N . LYS B 1 5 ? 12.359 -44.406 -52.219 1 41.5 5 LYS B N 1
ATOM 2480 C CA . LYS B 1 5 ? 11.57 -43.75 -51.188 1 41.5 5 LYS B CA 1
ATOM 2481 C C . LYS B 1 5 ? 12.367 -42.656 -50.5 1 41.5 5 LYS B C 1
ATOM 2483 O O . LYS B 1 5 ? 13.414 -42.906 -49.906 1 41.5 5 LYS B O 1
ATOM 2488 N N . MET B 1 6 ? 12.43 -41.406 -51 1 36.19 6 MET B N 1
ATOM 2489 C CA . MET B 1 6 ? 13.047 -40.25 -50.344 1 36.19 6 MET B CA 1
ATOM 2490 C C . MET B 1 6 ? 12.391 -39.969 -49 1 36.19 6 MET B C 1
ATOM 2492 O O . MET B 1 6 ? 11.18 -39.781 -48.906 1 36.19 6 MET B O 1
ATOM 2496 N N . TYR B 1 7 ? 12.898 -40.5 -47.875 1 33.97 7 TYR B N 1
ATOM 2497 C CA . TYR B 1 7 ? 12.508 -40.125 -46.5 1 33.97 7 TYR B CA 1
ATOM 2498 C C . TYR B 1 7 ? 12.727 -38.656 -46.25 1 33.97 7 TYR B C 1
ATOM 2500 O O . TYR B 1 7 ? 13.844 -38.156 -46.406 1 33.97 7 TYR B O 1
ATOM 2508 N N . VAL B 1 8 ? 11.773 -37.781 -46.5 1 36.31 8 VAL B N 1
ATOM 2509 C CA . VAL B 1 8 ? 11.805 -36.375 -46.094 1 36.31 8 VAL B CA 1
ATOM 2510 C C . VAL B 1 8 ? 11.891 -36.25 -44.594 1 36.31 8 VAL B C 1
ATOM 2512 O O . VAL B 1 8 ? 11.016 -36.75 -43.875 1 36.31 8 VAL B O 1
ATOM 2515 N N . VAL B 1 9 ? 13.086 -36.281 -44 1 36.75 9 VAL B N 1
ATOM 2516 C CA . VAL B 1 9 ? 13.32 -35.938 -42.594 1 36.75 9 VAL B CA 1
ATOM 2517 C C . VAL B 1 9 ? 12.883 -34.5 -42.344 1 36.75 9 VAL B C 1
ATOM 2519 O O . VAL B 1 9 ? 13.422 -33.562 -42.938 1 36.75 9 VAL B O 1
ATOM 2522 N N . ALA B 1 10 ? 11.641 -34.25 -42 1 36.5 10 ALA B N 1
ATOM 2523 C CA . ALA B 1 10 ? 11.164 -32.969 -41.5 1 36.5 10 ALA B CA 1
ATOM 2524 C C . ALA B 1 10 ? 11.898 -32.562 -40.219 1 36.5 10 ALA B C 1
ATOM 2526 O O . ALA B 1 10 ? 11.789 -33.25 -39.188 1 36.5 10 ALA B O 1
ATOM 2527 N N . PHE B 1 11 ? 13.086 -31.938 -40.312 1 37.56 11 PHE B N 1
ATOM 2528 C CA . PHE B 1 11 ? 13.719 -31.266 -39.188 1 37.56 11 PHE B CA 1
ATOM 2529 C C . PHE B 1 11 ? 12.773 -30.234 -38.594 1 37.56 11 PHE B C 1
ATOM 2531 O O . PHE B 1 11 ? 12.383 -29.266 -39.25 1 37.56 11 PHE B O 1
ATOM 2538 N N . GLY B 1 12 ? 11.859 -30.641 -37.75 1 31.52 12 GLY B N 1
ATOM 2539 C CA . GLY B 1 12 ? 11.117 -29.703 -36.938 1 31.52 12 GLY B CA 1
ATOM 2540 C C . GLY B 1 12 ? 12.016 -28.766 -36.125 1 31.52 12 GLY B C 1
ATOM 2541 O O . GLY B 1 12 ? 12.781 -29.203 -35.281 1 31.52 12 GLY B O 1
ATOM 2542 N N . LEU B 1 13 ? 12.438 -27.594 -36.719 1 35.47 13 LEU B N 1
ATOM 2543 C CA . LEU B 1 13 ? 13.094 -26.516 -35.969 1 35.47 13 LEU B CA 1
ATOM 2544 C C . LEU B 1 13 ? 12.273 -26.109 -34.75 1 35.47 13 LEU B C 1
ATOM 2546 O O . LEU B 1 13 ? 11.141 -25.625 -34.906 1 35.47 13 LEU B O 1
ATOM 2550 N N . ILE B 1 14 ? 12.484 -26.703 -33.625 1 33.97 14 ILE B N 1
ATOM 2551 C CA . ILE B 1 14 ? 12 -26.188 -32.375 1 33.97 14 ILE B CA 1
ATOM 2552 C C . ILE B 1 14 ? 12.516 -24.781 -32.125 1 33.97 14 ILE B C 1
ATOM 2554 O O . ILE B 1 14 ? 13.727 -24.562 -32.031 1 33.97 14 ILE B O 1
ATOM 2558 N N . LEU B 1 15 ? 11.797 -23.766 -32.625 1 32.28 15 LEU B N 1
ATOM 2559 C CA . LEU B 1 15 ? 12.062 -22.391 -32.188 1 32.28 15 LEU B CA 1
ATOM 2560 C C . LEU B 1 15 ? 11.984 -22.266 -30.672 1 32.28 15 LEU B C 1
ATOM 2562 O O . LEU B 1 15 ? 10.914 -22.453 -30.078 1 32.28 15 LEU B O 1
ATOM 2566 N N . ALA B 1 16 ? 13.078 -22.5 -29.984 1 32.75 16 ALA B N 1
ATOM 2567 C CA . ALA B 1 16 ? 13.234 -22.109 -28.594 1 32.75 16 ALA B CA 1
ATOM 2568 C C . ALA B 1 16 ? 12.922 -20.625 -28.406 1 32.75 16 ALA B C 1
ATOM 2570 O O . ALA B 1 16 ? 13.656 -19.766 -28.891 1 32.75 16 ALA B O 1
ATOM 2571 N N . SER B 1 17 ? 11.664 -20.281 -28.234 1 32.03 17 SER B N 1
ATOM 2572 C CA . SER B 1 17 ? 11.359 -18.938 -27.766 1 32.03 17 SER B CA 1
ATOM 2573 C C . SER B 1 17 ? 12.141 -18.609 -26.5 1 32.03 17 SER B C 1
ATOM 2575 O O . SER B 1 17 ? 11.859 -19.172 -25.422 1 32.03 17 SER B O 1
ATOM 2577 N N . THR B 1 18 ? 13.352 -18.25 -26.609 1 32.91 18 THR B N 1
ATOM 2578 C CA . THR B 1 18 ? 14.055 -17.594 -25.5 1 32.91 18 THR B CA 1
ATOM 2579 C C . THR B 1 18 ? 13.195 -16.484 -24.906 1 32.91 18 THR B C 1
ATOM 2581 O O . THR B 1 18 ? 12.891 -15.5 -25.578 1 32.91 18 THR B O 1
ATOM 2584 N N . THR B 1 19 ? 12.367 -16.797 -24.031 1 32.62 19 THR B N 1
ATOM 2585 C CA . THR B 1 19 ? 11.844 -15.719 -23.219 1 32.62 19 THR B CA 1
ATOM 2586 C C . THR B 1 19 ? 12.977 -14.891 -22.609 1 32.62 19 THR B C 1
ATOM 2588 O O . THR B 1 19 ? 13.641 -15.328 -21.672 1 32.62 19 THR B O 1
ATOM 2591 N N . LEU B 1 20 ? 13.734 -14.094 -23.438 1 33.84 20 LEU B N 1
ATOM 2592 C CA . LEU B 1 20 ? 14.578 -13.047 -22.875 1 33.84 20 LEU B CA 1
ATOM 2593 C C . LEU B 1 20 ? 13.844 -12.281 -21.781 1 33.84 20 LEU B C 1
ATOM 2595 O O . LEU B 1 20 ? 12.727 -11.797 -21.984 1 33.84 20 LEU B O 1
ATOM 2599 N N . SER B 1 21 ? 14.117 -12.719 -20.656 1 39.06 21 SER B N 1
ATOM 2600 C CA . SER B 1 21 ? 13.789 -11.773 -19.594 1 39.06 21 SER B CA 1
ATOM 2601 C C . SER B 1 21 ? 14.227 -10.359 -19.969 1 39.06 21 SER B C 1
ATOM 2603 O O . SER B 1 21 ? 15.422 -10.047 -19.953 1 39.06 21 SER B O 1
ATOM 2605 N N . PHE B 1 22 ? 13.727 -9.75 -21.016 1 37.56 22 PHE B N 1
ATOM 2606 C CA . PHE B 1 22 ? 14.023 -8.344 -21.25 1 37.56 22 PHE B CA 1
ATOM 2607 C C . PHE B 1 22 ? 13.938 -7.543 -19.969 1 37.56 22 PHE B C 1
ATOM 2609 O O . PHE B 1 22 ? 12.875 -7.465 -19.344 1 37.56 22 PHE B O 1
ATOM 2616 N N . ALA B 1 23 ? 15 -7.602 -19.266 1 43.78 23 ALA B N 1
ATOM 2617 C CA . ALA B 1 23 ? 15.07 -6.543 -18.266 1 43.78 23 ALA B CA 1
ATOM 2618 C C . ALA B 1 23 ? 14.516 -5.23 -18.812 1 43.78 23 ALA B C 1
ATOM 2620 O O . ALA B 1 23 ? 15.055 -4.676 -19.781 1 43.78 23 ALA B O 1
ATOM 2621 N N . GLN B 1 24 ? 13.297 -5.027 -18.797 1 53.72 24 GLN B N 1
ATOM 2622 C CA . GLN B 1 24 ? 12.719 -3.783 -19.281 1 53.72 24 GLN B CA 1
ATOM 2623 C C . GLN B 1 24 ? 13.586 -2.586 -18.906 1 53.72 24 GLN B C 1
ATOM 2625 O O . GLN B 1 24 ? 14.039 -2.471 -17.766 1 53.72 24 GLN B O 1
ATOM 2630 N N . GLN B 1 25 ? 14.219 -1.902 -19.875 1 62.47 25 GLN B N 1
ATOM 2631 C CA . GLN B 1 25 ? 15.008 -0.684 -19.688 1 62.47 25 GLN B CA 1
ATOM 2632 C C . GLN B 1 25 ? 14.273 0.313 -18.797 1 62.47 25 GLN B C 1
ATOM 2634 O O . GLN B 1 25 ? 13.117 0.651 -19.047 1 62.47 25 GLN B O 1
ATOM 2639 N N . ILE B 1 26 ? 14.789 0.54 -17.625 1 74.94 26 ILE B N 1
ATOM 2640 C CA . ILE B 1 26 ? 14.242 1.501 -16.672 1 74.94 26 ILE B CA 1
ATOM 2641 C C . ILE B 1 26 ? 14.227 2.895 -17.297 1 74.94 26 ILE B C 1
ATOM 2643 O O . ILE B 1 26 ? 15.25 3.367 -17.797 1 74.94 26 ILE B O 1
ATOM 2647 N N . ASN B 1 27 ? 13.023 3.4 -17.516 1 88.06 27 ASN B N 1
ATOM 2648 C CA . ASN B 1 27 ? 12.875 4.801 -17.891 1 88.06 27 ASN B CA 1
ATOM 2649 C C . ASN B 1 27 ? 13.469 5.73 -16.844 1 88.06 27 ASN B C 1
ATOM 2651 O O . ASN B 1 27 ? 13.211 5.574 -15.648 1 88.06 27 ASN B O 1
ATOM 2655 N N . PRO B 1 28 ? 14.312 6.66 -17.234 1 93.81 28 PRO B N 1
ATOM 2656 C CA . PRO B 1 28 ? 14.984 7.535 -16.266 1 93.81 28 PRO B CA 1
ATOM 2657 C C . PRO B 1 28 ? 14 8.289 -15.367 1 93.81 28 PRO B C 1
ATOM 2659 O O . PRO B 1 28 ? 14.383 8.75 -14.289 1 93.81 28 PRO B O 1
ATOM 2662 N N . ILE B 1 29 ? 12.758 8.445 -15.812 1 97 29 ILE B N 1
ATOM 2663 C CA . ILE B 1 29 ? 11.82 9.242 -15.031 1 97 29 ILE B CA 1
ATOM 2664 C C . ILE B 1 29 ? 11.172 8.367 -13.953 1 97 29 ILE B C 1
ATOM 2666 O O . ILE B 1 29 ? 10.484 8.875 -13.07 1 97 29 ILE B O 1
ATOM 2670 N N . GLU B 1 30 ? 11.422 7.066 -14.047 1 96.88 30 GLU B N 1
ATOM 2671 C CA . GLU B 1 30 ? 10.875 6.188 -13.016 1 96.88 30 GLU B CA 1
ATOM 2672 C C . GLU B 1 30 ? 11.523 6.449 -11.664 1 96.88 30 GLU B C 1
ATOM 2674 O O . GLU B 1 30 ? 12.719 6.766 -11.586 1 96.88 30 GLU B O 1
ATOM 2679 N N . GLY B 1 31 ? 10.727 6.262 -10.609 1 97.06 31 GLY B N 1
ATOM 2680 C CA . GLY B 1 31 ? 11.195 6.461 -9.25 1 97.06 31 GLY B CA 1
ATOM 2681 C C . GLY B 1 31 ? 10.336 7.422 -8.453 1 97.06 31 GLY B C 1
ATOM 2682 O O . GLY B 1 31 ? 9.219 7.75 -8.859 1 97.06 31 GLY B O 1
ATOM 2683 N N . ARG B 1 32 ? 10.852 7.762 -7.293 1 98.25 32 ARG B N 1
ATOM 2684 C CA . ARG B 1 32 ? 10.188 8.703 -6.398 1 98.25 32 ARG B CA 1
ATOM 2685 C C . ARG B 1 32 ? 10.844 10.078 -6.473 1 98.25 32 ARG B C 1
ATOM 2687 O O . ARG B 1 32 ? 12.07 10.188 -6.523 1 98.25 32 ARG B O 1
ATOM 2694 N N . TRP B 1 33 ? 10 11.07 -6.508 1 98.88 33 TRP B N 1
ATOM 2695 C CA . TRP B 1 33 ? 10.469 12.43 -6.711 1 98.88 33 TRP B CA 1
ATOM 2696 C C . TRP B 1 33 ? 9.891 13.375 -5.656 1 98.88 33 TRP B C 1
ATOM 2698 O O . TRP B 1 33 ? 8.68 13.414 -5.457 1 98.88 33 TRP B O 1
ATOM 2708 N N . ASP B 1 34 ? 10.812 14.078 -4.957 1 98.88 34 ASP B N 1
ATOM 2709 C CA . ASP B 1 34 ? 10.414 15.219 -4.141 1 98.88 34 ASP B CA 1
ATOM 2710 C C . ASP B 1 34 ? 10.086 16.438 -5.016 1 98.88 34 ASP B C 1
ATOM 2712 O O . ASP B 1 34 ? 10.977 17 -5.648 1 98.88 34 ASP B O 1
ATOM 2716 N N . MET B 1 35 ? 8.867 16.828 -4.98 1 98.88 35 MET B N 1
ATOM 2717 C CA . MET B 1 35 ? 8.375 17.828 -5.918 1 98.88 35 MET B CA 1
ATOM 2718 C C . MET B 1 35 ? 7.98 19.109 -5.188 1 98.88 35 MET B C 1
ATOM 2720 O O . MET B 1 35 ? 7.469 19.062 -4.07 1 98.88 35 MET B O 1
ATOM 2724 N N . VAL B 1 36 ? 8.258 20.219 -5.773 1 98.88 36 VAL B N 1
ATOM 2725 C CA . VAL B 1 36 ? 7.82 21.531 -5.301 1 98.88 36 VAL B CA 1
ATOM 2726 C C . VAL B 1 36 ? 7.055 22.25 -6.406 1 98.88 36 VAL B C 1
ATOM 2728 O O . VAL B 1 36 ? 7.562 22.422 -7.52 1 98.88 36 VAL B O 1
ATOM 2731 N N . ILE B 1 37 ? 5.859 22.656 -6.125 1 98.81 37 ILE B N 1
ATOM 2732 C CA . ILE B 1 37 ? 5.039 23.422 -7.055 1 98.81 37 ILE B CA 1
ATOM 2733 C C . ILE B 1 37 ? 5.051 24.891 -6.664 1 98.81 37 ILE B C 1
ATOM 2735 O O . ILE B 1 37 ? 4.77 25.234 -5.512 1 98.81 37 ILE B O 1
ATOM 2739 N N . SER B 1 38 ? 5.414 25.75 -7.605 1 98.62 38 SER B N 1
ATOM 2740 C CA . SER B 1 38 ? 5.359 27.188 -7.395 1 98.62 38 SER B CA 1
ATOM 2741 C C . SER B 1 38 ? 3.984 27.75 -7.742 1 98.62 38 SER B C 1
ATOM 2743 O O . SER B 1 38 ? 3.65 27.906 -8.922 1 98.62 38 SER B O 1
ATOM 2745 N N . GLN B 1 39 ? 3.23 28.016 -6.691 1 97.62 39 GLN B N 1
ATOM 2746 C CA . GLN B 1 39 ? 1.848 28.438 -6.906 1 97.62 39 GLN B CA 1
ATOM 2747 C C . GLN B 1 39 ? 1.528 29.703 -6.129 1 97.62 39 GLN B C 1
ATOM 2749 O O . GLN B 1 39 ? 1.573 29.719 -4.898 1 97.62 39 GLN B O 1
ATOM 2754 N N . GLU B 1 40 ? 1.234 30.812 -6.93 1 95.69 40 GLU B N 1
ATOM 2755 C CA . GLU B 1 40 ? 0.795 32.094 -6.367 1 95.69 40 GLU B CA 1
ATOM 2756 C C . GLU B 1 40 ? 1.777 32.594 -5.316 1 95.69 40 GLU B C 1
ATOM 2758 O O . GLU B 1 40 ? 1.375 32.938 -4.207 1 95.69 40 GLU B O 1
ATOM 2763 N N . GLY B 1 41 ? 2.994 32.438 -5.598 1 95.31 41 GLY B N 1
ATOM 2764 C CA . GLY B 1 41 ? 4.047 33 -4.762 1 95.31 41 GLY B CA 1
ATOM 2765 C C . GLY B 1 41 ? 4.453 32.062 -3.629 1 95.31 41 GLY B C 1
ATOM 2766 O O . GLY B 1 41 ? 5.32 32.406 -2.822 1 95.31 41 GLY B O 1
ATOM 2767 N N . GLU B 1 42 ? 3.873 30.922 -3.559 1 97.06 42 GLU B N 1
ATOM 2768 C CA . GLU B 1 42 ? 4.211 29.938 -2.525 1 97.06 42 GLU B CA 1
ATOM 2769 C C . GLU B 1 42 ? 4.848 28.688 -3.131 1 97.06 42 GLU B C 1
ATOM 2771 O O . GLU B 1 42 ? 4.574 28.344 -4.281 1 97.06 42 GLU B O 1
ATOM 2776 N N . GLU B 1 43 ? 5.719 28.094 -2.35 1 98.19 43 GLU B N 1
ATOM 2777 C CA . GLU B 1 43 ? 6.266 26.781 -2.682 1 98.19 43 GLU B CA 1
ATOM 2778 C C . GLU B 1 43 ? 5.504 25.656 -1.971 1 98.19 43 GLU B C 1
ATOM 2780 O O . GLU B 1 43 ? 5.543 25.562 -0.743 1 98.19 43 GLU B O 1
ATOM 2785 N N . LEU B 1 44 ? 4.824 24.891 -2.77 1 98.62 44 LEU B N 1
ATOM 2786 C CA . LEU B 1 44 ? 3.979 23.844 -2.209 1 98.62 44 LEU B CA 1
ATOM 2787 C C . LEU B 1 44 ? 4.688 22.484 -2.25 1 98.62 44 LEU B C 1
ATOM 2789 O O . LEU B 1 44 ? 5.012 21.984 -3.328 1 98.62 44 LEU B O 1
ATOM 2793 N N . PRO B 1 45 ? 4.945 21.922 -1.059 1 98.88 45 PRO B N 1
ATOM 2794 C CA . PRO B 1 45 ? 5.512 20.562 -1.059 1 98.88 45 PRO B CA 1
ATOM 2795 C C . PRO B 1 45 ? 4.59 19.547 -1.716 1 98.88 45 PRO B C 1
ATOM 2797 O O . PRO B 1 45 ? 3.396 19.484 -1.405 1 98.88 45 PRO B O 1
ATOM 2800 N N . SER B 1 46 ? 5.117 18.766 -2.609 1 98.88 46 SER B N 1
ATOM 2801 C CA . SER B 1 46 ? 4.414 17.719 -3.334 1 98.88 46 SER B CA 1
ATOM 2802 C C . SER B 1 46 ? 5.32 16.516 -3.574 1 98.88 46 SER B C 1
ATOM 2804 O O . SER B 1 46 ? 6.473 16.5 -3.137 1 98.88 46 SER B O 1
ATOM 2806 N N . TRP B 1 47 ? 4.746 15.461 -4.152 1 98.94 47 TRP B N 1
ATOM 2807 C CA . TRP B 1 47 ? 5.48 14.219 -4.352 1 98.94 47 TRP B CA 1
ATOM 2808 C C . TRP B 1 47 ? 4.938 13.445 -5.551 1 98.94 47 TRP B C 1
ATOM 2810 O O . TRP B 1 47 ? 3.732 13.453 -5.809 1 98.94 47 TRP B O 1
ATOM 2820 N N . LEU B 1 48 ? 5.859 12.828 -6.223 1 98.94 48 LEU B N 1
ATOM 2821 C CA . LEU B 1 48 ? 5.512 12.078 -7.426 1 98.94 48 LEU B CA 1
ATOM 2822 C C . LEU B 1 48 ? 6.25 10.742 -7.465 1 98.94 48 LEU B C 1
ATOM 2824 O O . LEU B 1 48 ? 7.445 10.68 -7.168 1 98.94 48 LEU B O 1
ATOM 2828 N N . GLU B 1 49 ? 5.531 9.711 -7.723 1 98.81 49 GLU B N 1
ATOM 2829 C CA . GLU B 1 49 ? 6.109 8.398 -8.023 1 98.81 49 GLU B CA 1
ATOM 2830 C C . GLU B 1 49 ? 5.691 7.918 -9.406 1 98.81 49 GLU B C 1
ATOM 2832 O O . GLU B 1 49 ? 4.508 7.961 -9.75 1 98.81 49 GLU B O 1
ATOM 2837 N N . ILE B 1 50 ? 6.621 7.512 -10.203 1 98.5 50 ILE B N 1
ATOM 2838 C CA . ILE B 1 50 ? 6.367 6.895 -11.5 1 98.5 50 ILE B CA 1
ATOM 2839 C C . ILE B 1 50 ? 6.98 5.496 -11.531 1 98.5 50 ILE B C 1
ATOM 2841 O O . ILE B 1 50 ? 8.133 5.305 -11.125 1 98.5 50 ILE B O 1
ATOM 2845 N N . ARG B 1 51 ? 6.191 4.566 -11.953 1 97.06 51 ARG B N 1
ATOM 2846 C CA . ARG B 1 51 ? 6.711 3.207 -12.07 1 97.06 51 ARG B CA 1
ATOM 2847 C C . ARG B 1 51 ? 6.152 2.512 -13.305 1 97.06 51 ARG B C 1
ATOM 2849 O O . ARG B 1 51 ? 5.152 2.959 -13.875 1 97.06 51 ARG B O 1
ATOM 2856 N N . HIS B 1 52 ? 6.816 1.479 -13.633 1 94.94 52 HIS B N 1
ATOM 2857 C CA . HIS B 1 52 ? 6.328 0.65 -14.727 1 94.94 52 HIS B CA 1
ATOM 2858 C C . HIS B 1 52 ? 5.25 -0.318 -14.25 1 94.94 52 HIS B C 1
ATOM 2860 O O . HIS B 1 52 ? 5.34 -0.85 -13.141 1 94.94 52 HIS B O 1
ATOM 2866 N N . SER B 1 53 ? 4.27 -0.529 -15.062 1 95.38 53 SER B N 1
ATOM 2867 C CA . SER B 1 53 ? 3.262 -1.571 -14.906 1 95.38 53 SER B CA 1
ATOM 2868 C C . SER B 1 53 ? 3.191 -2.463 -16.141 1 95.38 53 SER B C 1
ATOM 2870 O O . SER B 1 53 ? 2.912 -1.987 -17.25 1 95.38 53 SER B O 1
ATOM 2872 N N . GLY B 1 54 ? 3.486 -3.693 -15.906 1 93.31 54 GLY B N 1
ATOM 2873 C CA . GLY B 1 54 ? 3.6 -4.586 -17.047 1 93.31 54 GLY B CA 1
ATOM 2874 C C . GLY B 1 54 ? 4.789 -4.273 -17.938 1 93.31 54 GLY B C 1
ATOM 2875 O O . GLY B 1 54 ? 5.855 -3.898 -17.438 1 93.31 54 GLY B O 1
ATOM 2876 N N . SER B 1 55 ? 4.637 -4.441 -19.234 1 89.69 55 SER B N 1
ATOM 2877 C CA . SER B 1 55 ? 5.773 -4.348 -20.141 1 89.69 55 SER B CA 1
ATOM 2878 C C . SER B 1 55 ? 5.863 -2.965 -20.781 1 89.69 55 SER B C 1
ATOM 2880 O O . SER B 1 55 ? 6.867 -2.631 -21.406 1 89.69 55 SER B O 1
ATOM 2882 N N . ARG B 1 56 ? 4.926 -2.113 -20.609 1 88.81 56 ARG B N 1
ATOM 2883 C CA . ARG B 1 56 ? 5.039 -0.957 -21.484 1 88.81 56 ARG B CA 1
ATOM 2884 C C . ARG B 1 56 ? 4.406 0.279 -20.859 1 88.81 56 ARG B C 1
ATOM 2886 O O . ARG B 1 56 ? 4.543 1.387 -21.375 1 88.81 56 ARG B O 1
ATOM 2893 N N . THR B 1 57 ? 3.627 0.162 -19.828 1 95.75 57 THR B N 1
ATOM 2894 C CA . THR B 1 57 ? 2.863 1.296 -19.328 1 95.75 57 THR B CA 1
ATOM 2895 C C . THR B 1 57 ? 3.52 1.874 -18.078 1 95.75 57 THR B C 1
ATOM 2897 O O . THR B 1 57 ? 3.98 1.128 -17.203 1 95.75 57 THR B O 1
ATOM 2900 N N . LEU B 1 58 ? 3.582 3.23 -18.078 1 97.62 58 LEU B N 1
ATOM 2901 C CA . LEU B 1 58 ? 3.967 3.932 -16.859 1 97.62 58 LEU B CA 1
ATOM 2902 C C . LEU B 1 58 ? 2.734 4.387 -16.078 1 97.62 58 LEU B C 1
ATOM 2904 O O . LEU B 1 58 ? 1.776 4.895 -16.672 1 97.62 58 LEU B O 1
ATOM 2908 N N . VAL B 1 59 ? 2.74 4.105 -14.828 1 98.44 59 VAL B N 1
ATOM 2909 C CA . VAL B 1 59 ? 1.708 4.539 -13.891 1 98.44 59 VAL B CA 1
ATOM 2910 C C . VAL B 1 59 ? 2.352 5.277 -12.719 1 98.44 59 VAL B C 1
ATOM 2912 O O . VAL B 1 59 ? 3.561 5.523 -12.719 1 98.44 59 VAL B O 1
ATOM 2915 N N . GLY B 1 60 ? 1.487 5.652 -11.75 1 98.31 60 GLY B N 1
ATOM 2916 C CA . GLY B 1 60 ? 2.131 6.336 -10.641 1 98.31 60 GLY B CA 1
ATOM 2917 C C . GLY B 1 60 ? 1.155 6.793 -9.578 1 98.31 60 GLY B C 1
ATOM 2918 O O . GLY B 1 60 ? 0.025 6.305 -9.516 1 98.31 60 GLY B O 1
ATOM 2919 N N . ARG B 1 61 ? 1.689 7.617 -8.672 1 98.81 61 ARG B N 1
ATOM 2920 C CA . ARG B 1 61 ? 0.96 8.312 -7.617 1 98.81 61 ARG B CA 1
ATOM 2921 C C . ARG B 1 61 ? 1.441 9.758 -7.48 1 98.81 61 ARG B C 1
ATOM 2923 O O . ARG B 1 61 ? 2.633 10.031 -7.625 1 98.81 61 ARG B O 1
ATOM 2930 N N . PHE B 1 62 ? 0.519 10.578 -7.219 1 98.88 62 PHE B N 1
ATOM 2931 C CA . PHE B 1 62 ? 0.817 11.992 -7.02 1 98.88 62 PHE B CA 1
ATOM 2932 C C . PHE B 1 62 ? 0.233 12.484 -5.703 1 98.88 62 PHE B C 1
ATOM 2934 O O . PHE B 1 62 ? -0.927 12.211 -5.391 1 98.88 62 PHE B O 1
ATOM 2941 N N . VAL B 1 63 ? 1.053 13.156 -4.914 1 98.88 63 VAL B N 1
ATOM 2942 C CA . VAL B 1 63 ? 0.591 13.867 -3.727 1 98.88 63 VAL B CA 1
ATOM 2943 C C . VAL B 1 63 ? 0.7 15.375 -3.955 1 98.88 63 VAL B C 1
ATOM 2945 O O . VAL B 1 63 ? 1.774 15.883 -4.285 1 98.88 63 VAL B O 1
ATOM 2948 N N . TYR B 1 64 ? -0.401 16.062 -3.822 1 98.25 64 TYR B N 1
ATOM 2949 C CA . TYR B 1 64 ? -0.441 17.516 -3.857 1 98.25 64 TYR B CA 1
ATOM 2950 C C . TYR B 1 64 ? -0.138 18.109 -2.484 1 98.25 64 TYR B C 1
ATOM 2952 O O . TYR B 1 64 ? 0.239 17.391 -1.561 1 98.25 64 TYR B O 1
ATOM 2960 N N . ALA B 1 65 ? -0.285 19.422 -2.35 1 97.88 65 ALA B N 1
ATOM 2961 C CA . ALA B 1 65 ? -0.027 20.141 -1.104 1 97.88 65 ALA B CA 1
ATOM 2962 C C . ALA B 1 65 ? -0.986 19.703 -0.005 1 97.88 65 ALA B C 1
ATOM 2964 O O . ALA B 1 65 ? -0.713 19.891 1.183 1 97.88 65 ALA B O 1
ATOM 2965 N N . MET B 1 66 ? -2.074 19.125 -0.404 1 96.69 66 MET B N 1
ATOM 2966 C CA . MET B 1 66 ? -3.086 18.625 0.521 1 96.69 66 MET B CA 1
ATOM 2967 C C . MET B 1 66 ? -3.695 17.328 0.005 1 96.69 66 MET B C 1
ATOM 2969 O O . MET B 1 66 ? -3.557 17 -1.174 1 96.69 66 MET B O 1
ATOM 2973 N N . GLY B 1 67 ? -4.332 16.656 0.927 1 96.75 67 GLY B N 1
ATOM 2974 C CA . GLY B 1 67 ? -5 15.422 0.54 1 96.75 67 GLY B CA 1
ATOM 2975 C C . GLY B 1 67 ? -4.062 14.227 0.469 1 96.75 67 GLY B C 1
ATOM 2976 O O . GLY B 1 67 ? -2.883 14.344 0.812 1 96.75 67 GLY B O 1
ATOM 2977 N N . SER B 1 68 ? -4.598 13.078 0.026 1 97.5 68 SER B N 1
ATOM 2978 C CA . SER B 1 68 ? -3.859 11.82 0.009 1 97.5 68 SER B CA 1
ATOM 2979 C C . SER B 1 68 ? -3.244 11.562 -1.361 1 97.5 68 SER B C 1
ATOM 2981 O O . SER B 1 68 ? -3.5 12.297 -2.314 1 97.5 68 SER B O 1
ATOM 2983 N N . ALA B 1 69 ? -2.377 10.547 -1.37 1 98.38 69 ALA B N 1
ATOM 2984 C CA . ALA B 1 69 ? -1.79 10.117 -2.637 1 98.38 69 ALA B CA 1
ATOM 2985 C C . ALA B 1 69 ? -2.873 9.773 -3.654 1 98.38 69 ALA B C 1
ATOM 2987 O O . ALA B 1 69 ? -3.816 9.047 -3.346 1 98.38 69 ALA B O 1
ATOM 2988 N N . ARG B 1 70 ? -2.742 10.312 -4.824 1 98.38 70 ARG B N 1
ATOM 2989 C CA . ARG B 1 70 ? -3.686 10.125 -5.922 1 98.38 70 ARG B CA 1
ATOM 2990 C C . ARG B 1 70 ? -3.125 9.164 -6.965 1 98.38 70 ARG B C 1
ATOM 2992 O O . ARG B 1 70 ? -1.997 9.328 -7.43 1 98.38 70 ARG B O 1
ATOM 2999 N N . PRO B 1 71 ? -3.92 8.164 -7.328 1 98.56 71 PRO B N 1
ATOM 3000 C CA . PRO B 1 71 ? -3.402 7.219 -8.312 1 98.56 71 PRO B CA 1
ATOM 3001 C C . PRO B 1 71 ? -3.357 7.801 -9.727 1 98.56 71 PRO B C 1
ATOM 3003 O O . PRO B 1 71 ? -4.266 8.539 -10.125 1 98.56 71 PRO B O 1
ATOM 3006 N N . ILE B 1 72 ? -2.309 7.531 -10.438 1 98.75 72 ILE B N 1
ATOM 3007 C CA . ILE B 1 72 ? -2.141 7.828 -11.852 1 98.75 72 ILE B CA 1
ATOM 3008 C C . ILE B 1 72 ? -2.24 6.539 -12.664 1 98.75 72 ILE B C 1
ATOM 3010 O O . ILE B 1 72 ? -1.401 5.645 -12.531 1 98.75 72 ILE B O 1
ATOM 3014 N N . SER B 1 73 ? -3.215 6.457 -13.539 1 98.56 73 SER B N 1
ATOM 3015 C CA . SER B 1 73 ? -3.434 5.227 -14.297 1 98.56 73 SER B CA 1
ATOM 3016 C C . SER B 1 73 ? -2.469 5.117 -15.469 1 98.56 73 SER B C 1
ATOM 3018 O O . SER B 1 73 ? -2.213 4.023 -15.969 1 98.56 73 SER B O 1
ATOM 3020 N N . GLU B 1 74 ? -2.057 6.332 -15.891 1 98.19 74 GLU B N 1
ATOM 3021 C CA . GLU B 1 74 ? -1.163 6.332 -17.047 1 98.19 74 GLU B CA 1
ATOM 3022 C C . GLU B 1 74 ? -0.319 7.602 -17.094 1 98.19 74 GLU B C 1
ATOM 3024 O O . GLU B 1 74 ? -0.844 8.711 -16.938 1 98.19 74 GLU B O 1
ATOM 3029 N N . VAL B 1 75 ? 0.929 7.43 -17.203 1 98.56 75 VAL B N 1
ATOM 3030 C CA . VAL B 1 75 ? 1.864 8.484 -17.578 1 98.56 75 VAL B CA 1
ATOM 3031 C C . VAL B 1 75 ? 2.26 8.312 -19.047 1 98.56 75 VAL B C 1
ATOM 3033 O O . VAL B 1 75 ? 2.867 7.309 -19.422 1 98.56 75 VAL B O 1
ATOM 3036 N N . LYS B 1 76 ? 1.982 9.258 -19.828 1 97.62 76 LYS B N 1
ATOM 3037 C CA . LYS B 1 76 ? 2.244 9.188 -21.266 1 97.62 76 LYS B CA 1
ATOM 3038 C C . LYS B 1 76 ? 3.584 9.828 -21.609 1 97.62 76 LYS B C 1
ATOM 3040 O O . LYS B 1 76 ? 3.947 10.867 -21.047 1 97.62 76 LYS B O 1
ATOM 3045 N N . MET B 1 77 ? 4.254 9.188 -22.516 1 96.56 77 MET B N 1
ATOM 3046 C CA . MET B 1 77 ? 5.508 9.719 -23.031 1 96.56 77 MET B CA 1
ATOM 3047 C C . MET B 1 77 ? 5.344 10.195 -24.469 1 96.56 77 MET B C 1
ATOM 3049 O O . MET B 1 77 ? 4.738 9.5 -25.297 1 96.56 77 MET B O 1
ATOM 3053 N N . LYS B 1 78 ? 5.789 11.359 -24.75 1 95.88 78 LYS B N 1
ATOM 3054 C CA . LYS B 1 78 ? 5.812 11.898 -26.094 1 95.88 78 LYS B CA 1
ATOM 3055 C C . LYS B 1 78 ? 6.984 12.859 -26.281 1 95.88 78 LYS B C 1
ATOM 3057 O O . LYS B 1 78 ? 7.105 13.852 -25.547 1 95.88 78 LYS B O 1
ATOM 3062 N N . ASP B 1 79 ? 7.906 12.57 -27.219 1 95 79 ASP B N 1
ATOM 3063 C CA . ASP B 1 79 ? 9 13.445 -27.609 1 95 79 ASP B CA 1
ATOM 3064 C C . ASP B 1 79 ? 9.836 13.867 -26.406 1 95 79 ASP B C 1
ATOM 3066 O O . ASP B 1 79 ? 10.102 15.062 -26.219 1 95 79 ASP B O 1
ATOM 3070 N N . GLY B 1 80 ? 10.109 12.938 -25.578 1 93.62 80 GLY B N 1
ATOM 3071 C CA . GLY B 1 80 ? 11 13.18 -24.453 1 93.62 80 GLY B CA 1
ATOM 3072 C C . GLY B 1 80 ? 10.297 13.836 -23.266 1 93.62 80 GLY B C 1
ATOM 3073 O O . GLY B 1 80 ? 10.938 14.141 -22.25 1 93.62 80 GLY B O 1
ATOM 3074 N N . LYS B 1 81 ? 8.984 14.008 -23.406 1 97.56 81 LYS B N 1
ATOM 3075 C CA . LYS B 1 81 ? 8.172 14.57 -22.344 1 97.56 81 LYS B CA 1
ATOM 3076 C C . LYS B 1 81 ? 7.168 13.555 -21.812 1 97.56 81 LYS B C 1
ATOM 3078 O O . LYS B 1 81 ? 6.789 12.617 -22.531 1 97.56 81 LYS B O 1
ATOM 3083 N N . PHE B 1 82 ? 6.879 13.75 -20.578 1 98.56 82 PHE B N 1
ATOM 3084 C CA . PHE B 1 82 ? 5.812 12.922 -20.016 1 98.56 82 PHE B CA 1
ATOM 3085 C C . PHE B 1 82 ? 4.625 13.773 -19.594 1 98.56 82 PHE B C 1
ATOM 3087 O O . PHE B 1 82 ? 4.773 14.977 -19.344 1 98.56 82 PHE B O 1
ATOM 3094 N N . SER B 1 83 ? 3.449 13.188 -19.531 1 98.81 83 SER B N 1
ATOM 3095 C CA . SER B 1 83 ? 2.24 13.875 -19.094 1 98.81 83 SER B CA 1
ATOM 3096 C C . SER B 1 83 ? 1.275 12.914 -18.406 1 98.81 83 SER B C 1
ATOM 3098 O O . SER B 1 83 ? 1.291 11.711 -18.688 1 98.81 83 SER B O 1
ATOM 3100 N N . PHE B 1 84 ? 0.537 13.398 -17.531 1 98.75 84 PHE B N 1
ATOM 3101 C CA . PHE B 1 84 ? -0.58 12.68 -16.922 1 98.75 84 PHE B CA 1
ATOM 3102 C C . PHE B 1 84 ? -1.628 13.656 -16.406 1 98.75 84 PHE B C 1
ATOM 3104 O O . PHE B 1 84 ? -1.37 14.859 -16.297 1 98.75 84 PHE B O 1
ATOM 3111 N N . ALA B 1 85 ? -2.793 13.156 -16.156 1 98.12 85 ALA B N 1
ATOM 3112 C CA . ALA B 1 85 ? -3.904 13.953 -15.641 1 98.12 85 ALA B CA 1
ATOM 3113 C C . ALA B 1 85 ? -4.676 13.195 -14.562 1 98.12 85 ALA B C 1
ATOM 3115 O O . ALA B 1 85 ? -4.879 11.984 -14.68 1 98.12 85 ALA B O 1
ATOM 3116 N N . ILE B 1 86 ? -5.082 13.867 -13.57 1 96.44 86 ILE B N 1
ATOM 3117 C CA . ILE B 1 86 ? -5.918 13.297 -12.516 1 96.44 86 ILE B CA 1
ATOM 3118 C C . ILE B 1 86 ? -7.086 14.234 -12.219 1 96.44 86 ILE B C 1
ATOM 3120 O O . ILE B 1 86 ? -6.953 15.461 -12.336 1 96.44 86 ILE B O 1
ATOM 3124 N N . PRO B 1 87 ? -8.18 13.672 -11.828 1 96.38 87 PRO B N 1
ATOM 3125 C CA . PRO B 1 87 ? -9.344 14.508 -11.516 1 96.38 87 PRO B CA 1
ATOM 3126 C C . PRO B 1 87 ? -9.195 15.258 -10.195 1 96.38 87 PRO B C 1
ATOM 3128 O O . PRO B 1 87 ? -8.391 14.859 -9.344 1 96.38 87 PRO B O 1
ATOM 3131 N N . PRO B 1 88 ? -9.945 16.359 -10.086 1 94.94 88 PRO B N 1
ATOM 3132 C CA . PRO B 1 88 ? -9.977 16.984 -8.758 1 94.94 88 PRO B CA 1
ATOM 3133 C C . PRO B 1 88 ? -10.586 16.062 -7.695 1 94.94 88 PRO B C 1
ATOM 3135 O O . PRO B 1 88 ? -11.539 15.344 -7.973 1 94.94 88 PRO B O 1
ATOM 3138 N N . GLN B 1 89 ? -10.008 16.078 -6.551 1 95.06 89 GLN B N 1
ATOM 3139 C CA . GLN B 1 89 ? -10.469 15.219 -5.473 1 95.06 89 GLN B CA 1
ATOM 3140 C C . GLN B 1 89 ? -10.852 16.031 -4.238 1 95.06 89 GLN B C 1
ATOM 3142 O O . GLN B 1 89 ? -11.914 15.82 -3.646 1 95.06 89 GLN B O 1
ATOM 3147 N N . TRP B 1 90 ? -10.031 16.969 -3.781 1 94.75 90 TRP B N 1
ATOM 3148 C CA . TRP B 1 90 ? -10.297 17.891 -2.68 1 94.75 90 TRP B CA 1
ATOM 3149 C C . TRP B 1 90 ? -10.523 19.312 -3.195 1 94.75 90 TRP B C 1
ATOM 3151 O O . TRP B 1 90 ? -11.125 20.141 -2.508 1 94.75 90 TRP B O 1
ATOM 3161 N N . GLU B 1 91 ? -9.977 19.531 -4.352 1 93.06 91 GLU B N 1
ATOM 3162 C CA . GLU B 1 91 ? -9.891 20.891 -4.898 1 93.06 91 GLU B CA 1
ATOM 3163 C C . GLU B 1 91 ? -11.25 21.359 -5.402 1 93.06 91 GLU B C 1
ATOM 3165 O O . GLU B 1 91 ? -12.062 20.562 -5.867 1 93.06 91 GLU B O 1
ATOM 3170 N N . ASP B 1 92 ? -11.305 22.625 -5.328 1 89.44 92 ASP B N 1
ATOM 3171 C CA . ASP B 1 92 ? -12.445 23.234 -6.012 1 89.44 92 ASP B CA 1
ATOM 3172 C C . ASP B 1 92 ? -12.234 23.25 -7.523 1 89.44 92 ASP B C 1
ATOM 3174 O O . ASP B 1 92 ? -11.109 23.078 -8 1 89.44 92 ASP B O 1
ATOM 3178 N N . GLY B 1 93 ? -13.281 23.344 -8.219 1 86.12 93 GLY B N 1
ATOM 3179 C CA . GLY B 1 93 ? -13.188 23.391 -9.672 1 86.12 93 GLY B CA 1
ATOM 3180 C C . GLY B 1 93 ? -13.453 22.047 -10.32 1 86.12 93 GLY B C 1
ATOM 3181 O O . GLY B 1 93 ? -13.586 21.031 -9.633 1 86.12 93 GLY B O 1
ATOM 3182 N N . ASN B 1 94 ? -13.555 22.047 -11.664 1 85.38 94 ASN B N 1
ATOM 3183 C CA . ASN B 1 94 ? -13.945 20.828 -12.359 1 85.38 94 ASN B CA 1
ATOM 3184 C C . ASN B 1 94 ? -12.922 20.422 -13.414 1 85.38 94 ASN B C 1
ATOM 3186 O O . ASN B 1 94 ? -13.078 19.391 -14.07 1 85.38 94 ASN B O 1
ATOM 3190 N N . THR B 1 95 ? -11.906 21.188 -13.469 1 92.25 95 THR B N 1
ATOM 3191 C CA . THR B 1 95 ? -10.867 20.859 -14.438 1 92.25 95 THR B CA 1
ATOM 3192 C C . THR B 1 95 ? -9.883 19.844 -13.852 1 92.25 95 THR B C 1
ATOM 3194 O O . THR B 1 95 ? -9.508 19.953 -12.68 1 92.25 95 THR B O 1
ATOM 3197 N N . TYR B 1 96 ? -9.484 18.938 -14.703 1 96.81 96 TYR B N 1
ATOM 3198 C CA . TYR B 1 96 ? -8.461 18 -14.281 1 96.81 96 TYR B CA 1
ATOM 3199 C C . TYR B 1 96 ? -7.145 18.719 -13.992 1 96.81 96 TYR B C 1
ATOM 3201 O O . TYR B 1 96 ? -6.848 19.75 -14.602 1 96.81 96 TYR B O 1
ATOM 3209 N N . MET B 1 97 ? -6.434 18.203 -13.023 1 97.75 97 MET B N 1
ATOM 3210 C CA . MET B 1 97 ? -5.027 18.578 -12.914 1 97.75 97 MET B CA 1
ATOM 3211 C C . MET B 1 97 ? -4.203 17.891 -14 1 97.75 97 MET B C 1
ATOM 3213 O O . MET B 1 97 ? -4.141 16.672 -14.055 1 97.75 97 MET B O 1
ATOM 3217 N N . GLU B 1 98 ? -3.625 18.688 -14.82 1 98.56 98 GLU B N 1
ATOM 3218 C CA . GLU B 1 98 ? -2.828 18.141 -15.922 1 98.56 98 GLU B CA 1
ATOM 3219 C C . GLU B 1 98 ? -1.351 18.484 -15.75 1 98.56 98 GLU B C 1
ATOM 3221 O O . GLU B 1 98 ? -0.988 19.656 -15.633 1 98.56 98 GLU B O 1
ATOM 3226 N N . PHE B 1 99 ? -0.539 17.484 -15.797 1 98.88 99 PHE B N 1
ATOM 3227 C CA . PHE B 1 99 ? 0.896 17.641 -15.594 1 98.88 99 PHE B CA 1
ATOM 3228 C C . PHE B 1 99 ? 1.664 17.344 -16.875 1 98.88 99 PHE B C 1
ATOM 3230 O O . PHE B 1 99 ? 1.337 16.406 -17.594 1 98.88 99 PHE B O 1
ATOM 3237 N N . GLU B 1 100 ? 2.605 18.109 -17.141 1 98.75 100 GLU B N 1
ATOM 3238 C CA . GLU B 1 100 ? 3.629 17.875 -18.141 1 98.75 100 GLU B CA 1
ATOM 3239 C C . GLU B 1 100 ? 5.027 18.109 -17.578 1 98.75 100 GLU B C 1
ATOM 3241 O O . GLU B 1 100 ? 5.234 19.047 -16.812 1 98.75 100 GLU B O 1
ATOM 3246 N N . GLY B 1 101 ? 5.934 17.25 -18.016 1 98.69 101 GLY B N 1
ATOM 3247 C CA . GLY B 1 101 ? 7.297 17.422 -17.531 1 98.69 101 GLY B CA 1
ATOM 3248 C C . GLY B 1 101 ? 8.32 16.688 -18.391 1 98.69 101 GLY B C 1
ATOM 3249 O O . GLY B 1 101 ? 7.969 15.992 -19.328 1 98.69 101 GLY B O 1
ATOM 3250 N N . SER B 1 102 ? 9.555 16.938 -18.109 1 98.31 102 SER B N 1
ATOM 3251 C CA . SER B 1 102 ? 10.695 16.266 -18.719 1 98.31 102 SER B CA 1
ATOM 3252 C C . SER B 1 102 ? 11.906 16.281 -17.797 1 98.31 102 SER B C 1
ATOM 3254 O O . SER B 1 102 ? 11.922 17 -16.797 1 98.31 102 SER B O 1
ATOM 3256 N N . MET B 1 103 ? 12.836 15.43 -18.156 1 97.25 103 MET B N 1
ATOM 3257 C CA . MET B 1 103 ? 14.109 15.445 -17.453 1 97.25 103 MET B CA 1
ATOM 3258 C C . MET B 1 103 ? 14.914 16.688 -17.812 1 97.25 103 MET B C 1
ATOM 3260 O O . MET B 1 103 ? 14.992 17.062 -18.984 1 97.25 103 MET B O 1
ATOM 3264 N N . ASN B 1 104 ? 15.398 17.312 -16.891 1 96.62 104 ASN B N 1
ATOM 3265 C CA . ASN B 1 104 ? 16.359 18.406 -17 1 96.62 104 ASN B CA 1
ATOM 3266 C C . ASN B 1 104 ? 17.578 18.172 -16.109 1 96.62 104 ASN B C 1
ATOM 3268 O O . ASN B 1 104 ? 17.609 18.594 -14.953 1 96.62 104 ASN B O 1
ATOM 3272 N N . GLY B 1 105 ? 18.609 17.531 -16.766 1 95.81 105 GLY B N 1
ATOM 3273 C CA . GLY B 1 105 ? 19.688 17.016 -15.922 1 95.81 105 GLY B CA 1
ATOM 3274 C C . GLY B 1 105 ? 19.25 15.898 -15 1 95.81 105 GLY B C 1
ATOM 3275 O O . GLY B 1 105 ? 18.734 14.875 -15.461 1 95.81 105 GLY B O 1
ATOM 3276 N N . ASP B 1 106 ? 19.375 16.172 -13.734 1 96.62 106 ASP B N 1
ATOM 3277 C CA . ASP B 1 106 ? 19.047 15.125 -12.781 1 96.62 106 ASP B CA 1
ATOM 3278 C C . ASP B 1 106 ? 17.719 15.406 -12.094 1 96.62 106 ASP B C 1
ATOM 3280 O O . ASP B 1 106 ? 17.359 14.742 -11.117 1 96.62 106 ASP B O 1
ATOM 3284 N N . VAL B 1 107 ? 17.062 16.453 -12.633 1 98.38 107 VAL B N 1
ATOM 3285 C CA . VAL B 1 107 ? 15.773 16.797 -12.023 1 98.38 107 VAL B CA 1
ATOM 3286 C C . VAL B 1 107 ? 14.664 16.703 -13.07 1 98.38 107 VAL B C 1
ATOM 3288 O O . VAL B 1 107 ? 14.945 16.609 -14.273 1 98.38 107 VAL B O 1
ATOM 3291 N N . LEU B 1 108 ? 13.422 16.609 -12.633 1 98.81 108 LEU B N 1
ATOM 3292 C CA . LEU B 1 108 ? 12.25 16.812 -13.484 1 98.81 108 LEU B CA 1
ATOM 3293 C C . LEU B 1 108 ? 11.727 18.234 -13.367 1 98.81 108 LEU B C 1
ATOM 3295 O O . LEU B 1 108 ? 11.711 18.812 -12.281 1 98.81 108 LEU B O 1
ATOM 3299 N N . LYS B 1 109 ? 11.312 18.797 -14.422 1 98.75 109 LYS B N 1
ATOM 3300 C CA . LYS B 1 109 ? 10.68 20.109 -14.461 1 98.75 109 LYS B CA 1
ATOM 3301 C C . LYS B 1 109 ? 9.453 20.109 -15.375 1 98.75 109 LYS B C 1
ATOM 3303 O O . LYS B 1 109 ? 9.414 19.359 -16.359 1 98.75 109 LYS B O 1
ATOM 3308 N N . GLY B 1 110 ? 8.469 20.938 -15.016 1 98.75 110 GLY B N 1
ATOM 3309 C CA . GLY B 1 110 ? 7.293 21 -15.875 1 98.75 110 GLY B CA 1
ATOM 3310 C C . GLY B 1 110 ? 6.234 21.953 -15.375 1 98.75 110 GLY B C 1
ATOM 3311 O O . GLY B 1 110 ? 6.555 22.938 -14.703 1 98.75 110 GLY B O 1
ATOM 3312 N N . THR B 1 111 ? 5.043 21.688 -15.867 1 98.88 111 THR B N 1
ATOM 3313 C CA . THR B 1 111 ? 3.912 22.547 -15.516 1 98.88 111 THR B CA 1
ATOM 3314 C C . THR B 1 111 ? 2.713 21.703 -15.086 1 98.88 111 THR B C 1
ATOM 3316 O O . THR B 1 111 ? 2.611 20.531 -15.445 1 98.88 111 THR B O 1
ATOM 3319 N N . MET B 1 112 ? 1.973 22.297 -14.281 1 98.69 112 MET B N 1
ATOM 3320 C CA . MET B 1 112 ? 0.674 21.766 -13.883 1 98.69 112 MET B CA 1
ATOM 3321 C C . MET B 1 112 ? -0.448 22.719 -14.25 1 98.69 112 MET B C 1
ATOM 3323 O O . MET B 1 112 ? -0.442 23.891 -13.836 1 98.69 112 MET B O 1
ATOM 3327 N N . LEU B 1 113 ? -1.367 22.328 -15.172 1 98.25 113 LEU B N 1
ATOM 3328 C CA . LEU B 1 113 ? -2.666 22.984 -15.242 1 98.25 113 LEU B CA 1
ATOM 3329 C C . LEU B 1 113 ? -3.529 22.609 -14.039 1 98.25 113 LEU B C 1
ATOM 3331 O O . LEU B 1 113 ? -3.859 21.438 -13.852 1 98.25 113 LEU B O 1
ATOM 3335 N N . TYR B 1 114 ? -3.832 23.594 -13.234 1 96.81 114 TYR B N 1
ATOM 3336 C CA . TYR B 1 114 ? -4.566 23.359 -11.992 1 96.81 114 TYR B CA 1
ATOM 3337 C C . TYR B 1 114 ? -6.066 23.516 -12.211 1 96.81 114 TYR B C 1
ATOM 3339 O O . TYR B 1 114 ? -6.504 23.922 -13.289 1 96.81 114 TYR B O 1
ATOM 3347 N N . THR B 1 115 ? -6.836 23.156 -11.211 1 95.06 115 THR B N 1
ATOM 3348 C CA . THR B 1 115 ? -8.289 23.031 -11.32 1 95.06 115 THR B CA 1
ATOM 3349 C C . THR B 1 115 ? -8.93 24.406 -11.5 1 95.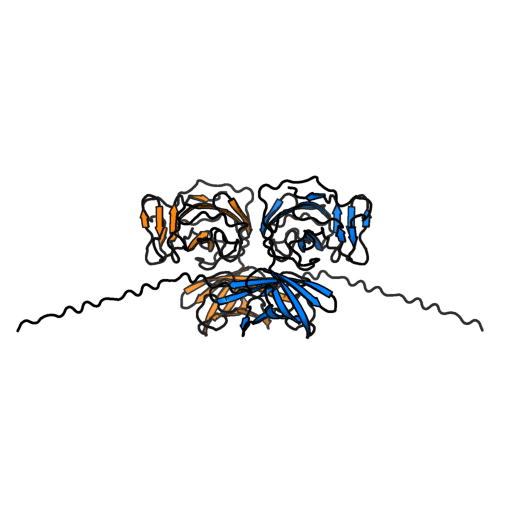06 115 THR B C 1
ATOM 3351 O O . THR B 1 115 ? -10.07 24.516 -11.938 1 95.06 115 THR B O 1
ATOM 3354 N N . ASN B 1 116 ? -8.266 25.484 -11.164 1 91.31 116 ASN B N 1
ATOM 3355 C CA . ASN B 1 116 ? -8.766 26.844 -11.328 1 91.31 116 ASN B CA 1
ATOM 3356 C C . ASN B 1 116 ? -8.484 27.375 -12.727 1 91.31 116 ASN B C 1
ATOM 3358 O O . ASN B 1 116 ? -8.742 28.547 -13.008 1 91.31 116 ASN B O 1
ATOM 3362 N N . GLY B 1 117 ? -7.828 26.578 -13.523 1 93.81 117 GLY B N 1
ATOM 3363 C CA . GLY B 1 117 ? -7.547 26.969 -14.898 1 93.81 117 GLY B CA 1
ATOM 3364 C C . GLY B 1 117 ? -6.191 27.625 -15.062 1 93.81 117 GLY B C 1
ATOM 3365 O O . GLY B 1 117 ? -5.805 27.984 -16.188 1 93.81 117 GLY B O 1
ATOM 3366 N N . GLN B 1 118 ? -5.461 27.797 -14.023 1 95.38 118 GLN B N 1
ATOM 3367 C CA . GLN B 1 118 ? -4.145 28.422 -14.102 1 95.38 118 GLN B CA 1
ATOM 3368 C C . GLN B 1 118 ? -3.043 27.375 -14.195 1 95.38 118 GLN B C 1
ATOM 3370 O O . GLN B 1 118 ? -3.215 26.25 -13.742 1 95.38 118 GLN B O 1
ATOM 3375 N N . THR B 1 119 ? -1.964 27.828 -14.766 1 98.06 119 THR B N 1
ATOM 3376 C CA . THR B 1 119 ? -0.814 26.953 -14.922 1 98.06 119 THR B CA 1
ATOM 3377 C C . THR B 1 119 ? 0.311 27.359 -13.977 1 98.06 119 THR B C 1
ATOM 3379 O O . THR B 1 119 ? 0.628 28.531 -13.852 1 98.06 119 THR B O 1
ATOM 3382 N N . TYR B 1 120 ? 0.898 26.375 -13.312 1 98.69 120 TYR B N 1
ATOM 3383 C CA . TYR B 1 120 ? 1.987 26.594 -12.367 1 98.69 120 TYR B CA 1
ATOM 3384 C C . TYR B 1 120 ? 3.199 25.75 -12.719 1 98.69 120 TYR B C 1
ATOM 3386 O O . TYR B 1 120 ? 3.055 24.625 -13.203 1 98.69 120 TYR B O 1
ATOM 3394 N N . ASN B 1 121 ? 4.402 26.266 -12.414 1 98.81 121 ASN B N 1
ATOM 3395 C CA . ASN B 1 121 ? 5.637 25.516 -12.617 1 98.81 121 ASN B CA 1
ATOM 3396 C C . ASN B 1 121 ? 5.949 24.609 -11.43 1 98.81 121 ASN B C 1
ATOM 3398 O O . ASN B 1 121 ? 5.523 24.875 -10.305 1 98.81 121 ASN B O 1
ATOM 3402 N N . TRP B 1 122 ? 6.656 23.531 -11.695 1 98.88 122 TRP B N 1
ATOM 3403 C CA . TRP B 1 122 ? 7.137 22.656 -10.625 1 98.88 122 TRP B CA 1
ATOM 3404 C C . TRP B 1 122 ? 8.516 22.094 -10.961 1 98.88 122 TRP B C 1
ATOM 3406 O O . TRP B 1 122 ? 8.914 22.062 -12.125 1 98.88 122 TRP B O 1
ATOM 3416 N N . VAL B 1 123 ? 9.266 21.766 -9.984 1 98.88 123 VAL B N 1
ATOM 3417 C CA . VAL B 1 123 ? 10.539 21.062 -10.055 1 98.88 123 VAL B CA 1
ATOM 3418 C C . VAL B 1 123 ? 10.523 19.875 -9.102 1 98.88 123 VAL B C 1
ATOM 3420 O O . VAL B 1 123 ? 9.977 19.953 -8 1 98.88 123 VAL B O 1
ATOM 3423 N N . ALA B 1 124 ? 11.086 18.766 -9.539 1 98.88 124 ALA B N 1
ATOM 3424 C CA . ALA B 1 124 ? 11.156 17.562 -8.703 1 98.88 124 ALA B CA 1
ATOM 3425 C C . ALA B 1 124 ? 12.57 16.984 -8.695 1 98.88 124 ALA B C 1
ATOM 3427 O O . ALA B 1 124 ? 13.195 16.844 -9.742 1 98.88 124 ALA B O 1
ATOM 3428 N N . THR B 1 125 ? 13.039 16.719 -7.539 1 98.69 125 THR B N 1
ATOM 3429 C CA . THR B 1 125 ? 14.336 16.078 -7.355 1 98.69 125 THR B CA 1
ATOM 3430 C C . THR B 1 125 ? 14.156 14.641 -6.879 1 98.69 125 THR B C 1
ATOM 3432 O O . THR B 1 125 ? 13.195 14.32 -6.18 1 98.69 125 THR B O 1
ATOM 3435 N N . ARG B 1 126 ? 15.078 13.781 -7.324 1 98.25 126 ARG B N 1
ATOM 3436 C CA . ARG B 1 126 ? 15.008 12.391 -6.891 1 98.25 126 ARG B CA 1
ATOM 3437 C C . ARG B 1 126 ? 14.938 12.297 -5.367 1 98.25 126 ARG B C 1
ATOM 3439 O O . ARG B 1 126 ? 15.734 12.922 -4.668 1 98.25 126 ARG B O 1
ATOM 3446 N N . ALA B 1 127 ? 13.938 11.578 -4.887 1 98.06 127 ALA B N 1
ATOM 3447 C CA . ALA B 1 127 ? 13.844 11.375 -3.441 1 98.06 127 ALA B CA 1
ATOM 3448 C C . ALA B 1 127 ? 15.039 10.578 -2.926 1 98.06 127 ALA B C 1
ATOM 3450 O O . ALA B 1 127 ? 15.5 9.641 -3.578 1 98.06 127 ALA B O 1
ATOM 3451 N N . PRO B 1 128 ? 15.516 10.93 -1.794 1 97.12 128 PRO B N 1
ATOM 3452 C CA . PRO B 1 128 ? 16.625 10.156 -1.235 1 97.12 128 PRO B CA 1
ATOM 3453 C C . PRO B 1 128 ? 16.203 8.75 -0.792 1 97.12 128 PRO B C 1
ATOM 3455 O O . PRO B 1 128 ? 15.023 8.516 -0.528 1 97.12 128 PRO B O 1
ATOM 3458 N N . GLN B 1 129 ? 17.094 7.828 -0.742 1 92.62 129 GLN B N 1
ATOM 3459 C CA . GLN B 1 129 ? 16.812 6.453 -0.341 1 92.62 129 GLN B CA 1
ATOM 3460 C C . GLN B 1 129 ? 16.469 6.371 1.144 1 92.62 129 GLN B C 1
ATOM 3462 O O . GLN B 1 129 ? 15.602 5.59 1.544 1 92.62 129 GLN B O 1
ATOM 3467 N N . LEU B 1 130 ? 17.016 7.219 2.061 1 95.19 130 LEU B N 1
ATOM 3468 C CA . LEU B 1 130 ? 16.875 7.211 3.512 1 95.19 130 LEU B CA 1
ATOM 3469 C C . LEU B 1 130 ? 17.109 5.816 4.074 1 95.19 130 LEU B C 1
ATOM 3471 O O . LEU B 1 130 ? 16.156 5.125 4.461 1 95.19 130 LEU B O 1
ATOM 3475 N N . GLU B 1 131 ? 18.266 5.422 4.27 1 91.38 131 GLU B N 1
ATOM 3476 C CA . GLU B 1 131 ? 18.672 4.062 4.617 1 91.38 131 GLU B CA 1
ATOM 3477 C C . GLU B 1 131 ? 18.203 3.688 6.02 1 91.38 131 GLU B C 1
ATOM 3479 O O . GLU B 1 131 ? 18.141 4.539 6.91 1 91.38 131 GLU B O 1
ATOM 3484 N N . TYR B 1 132 ? 17.891 2.469 6.219 1 96.31 132 TYR B N 1
ATOM 3485 C CA . TYR B 1 132 ? 17.531 1.912 7.52 1 96.31 132 TYR B CA 1
ATOM 3486 C C . TYR B 1 132 ? 18.781 1.509 8.297 1 96.31 132 TYR B C 1
ATOM 3488 O O . TYR B 1 132 ? 19.703 0.914 7.738 1 96.31 132 TYR B O 1
ATOM 3496 N N . THR B 1 133 ? 18.812 1.853 9.586 1 96.19 133 THR B N 1
ATOM 3497 C CA . THR B 1 133 ? 19.875 1.431 10.484 1 96.19 133 THR B CA 1
ATOM 3498 C C . THR B 1 133 ? 19.438 0.248 11.336 1 96.19 133 THR B C 1
ATOM 3500 O O . THR B 1 133 ? 18.531 0.377 12.164 1 96.19 133 THR B O 1
ATOM 3503 N N . LYS B 1 134 ? 20.109 -0.825 11.109 1 94.12 134 LYS B N 1
ATOM 3504 C CA . LYS B 1 134 ? 19.828 -2 11.938 1 94.12 134 LYS B CA 1
ATOM 3505 C C . LYS B 1 134 ? 20.438 -1.849 13.328 1 94.12 134 LYS B C 1
ATOM 3507 O O . LYS B 1 134 ? 21.547 -1.354 13.477 1 94.12 134 LYS B O 1
ATOM 3512 N N . ASN B 1 135 ? 19.812 -2.232 14.375 1 94.88 135 ASN B N 1
ATOM 3513 C CA . ASN B 1 135 ? 20.266 -2.168 15.766 1 94.88 135 ASN B CA 1
ATOM 3514 C C . ASN B 1 135 ? 20.672 -0.752 16.156 1 94.88 135 ASN B C 1
ATOM 3516 O O . ASN B 1 135 ? 21.797 -0.534 16.594 1 94.88 135 ASN B O 1
ATOM 3520 N N . PRO B 1 136 ? 19.812 0.159 15.977 1 97.69 136 PRO B N 1
ATOM 3521 C CA . PRO B 1 136 ? 20.141 1.548 16.297 1 97.69 136 PRO B CA 1
ATOM 3522 C C . PRO B 1 136 ? 20.422 1.757 17.781 1 97.69 136 PRO B C 1
ATOM 3524 O O . PRO B 1 136 ? 19.906 1.021 18.625 1 97.69 136 PRO B O 1
ATOM 3527 N N . LYS B 1 137 ? 21.266 2.797 18.047 1 98.38 137 LYS B N 1
ATOM 3528 C CA . LYS B 1 137 ? 21.438 3.287 19.406 1 98.38 137 LYS B CA 1
ATOM 3529 C C . LYS B 1 137 ? 20.547 4.496 19.672 1 98.38 137 LYS B C 1
ATOM 3531 O O . LYS B 1 137 ? 20.375 5.355 18.812 1 98.38 137 LYS B O 1
ATOM 3536 N N . TRP B 1 138 ? 20.078 4.547 20.859 1 98.62 138 TRP B N 1
ATOM 3537 C CA . TRP B 1 138 ? 19.125 5.602 21.203 1 98.62 138 TRP B CA 1
ATOM 3538 C C . TRP B 1 138 ? 19.719 6.523 22.281 1 98.62 138 TRP B C 1
ATOM 3540 O O . TRP B 1 138 ? 20.375 6.059 23.203 1 98.62 138 TRP B O 1
ATOM 3550 N N . GLY B 1 139 ? 19.438 7.809 22.078 1 98.69 139 GLY B N 1
ATOM 3551 C CA . GLY B 1 139 ? 19.844 8.797 23.062 1 98.69 139 GLY B CA 1
ATOM 3552 C C . GLY B 1 139 ? 18.875 8.906 24.219 1 98.69 139 GLY B C 1
ATOM 3553 O O . GLY B 1 139 ? 18.125 7.973 24.5 1 98.69 139 GLY B O 1
ATOM 3554 N N . LYS B 1 140 ? 19 10.031 24.922 1 98.44 140 LYS B N 1
ATOM 3555 C CA . LYS B 1 140 ? 18.125 10.281 26.062 1 98.44 140 LYS B CA 1
ATOM 3556 C C . LYS B 1 140 ? 16.75 10.766 25.609 1 98.44 140 LYS B C 1
ATOM 3558 O O . LYS B 1 140 ? 16.656 11.562 24.672 1 98.44 140 LYS B O 1
ATOM 3563 N N . PRO B 1 141 ? 15.742 10.266 26.297 1 98.69 141 PRO B N 1
ATOM 3564 C CA . PRO B 1 141 ? 14.414 10.797 25.984 1 98.69 141 PRO B CA 1
ATOM 3565 C C . PRO B 1 141 ? 14.312 12.305 26.25 1 98.69 141 PRO B C 1
ATOM 3567 O O . PRO B 1 141 ? 14.875 12.812 27.219 1 98.69 141 PRO B O 1
ATOM 3570 N N . ILE B 1 142 ? 13.633 12.977 25.375 1 98.56 142 ILE B N 1
ATOM 3571 C CA . ILE B 1 142 ? 13.391 14.414 25.438 1 98.56 142 ILE B CA 1
ATOM 3572 C C . ILE B 1 142 ? 11.898 14.672 25.625 1 98.56 142 ILE B C 1
ATOM 3574 O O . ILE B 1 142 ? 11.086 14.25 24.781 1 98.56 142 ILE B O 1
ATOM 3578 N N . LYS B 1 143 ? 11.547 15.32 26.719 1 98.06 143 LYS B N 1
ATOM 3579 C CA . LYS B 1 143 ? 10.18 15.828 26.828 1 98.06 143 LYS B CA 1
ATOM 3580 C C . LYS B 1 143 ? 9.984 17.078 25.984 1 98.06 143 LYS B C 1
ATOM 3582 O O . LYS B 1 143 ? 10.469 18.156 26.328 1 98.06 143 LYS B O 1
ATOM 3587 N N . LEU B 1 144 ? 9.25 16.984 24.953 1 97.69 144 LEU B N 1
ATOM 3588 C CA . LEU B 1 144 ? 9.195 18.062 23.984 1 97.69 144 LEU B CA 1
ATOM 3589 C C . LEU B 1 144 ? 8.258 19.172 24.453 1 97.69 144 LEU B C 1
ATOM 3591 O O . LEU B 1 144 ? 8.414 20.328 24.062 1 97.69 144 LEU B O 1
ATOM 3595 N N . PHE B 1 145 ? 7.238 18.781 25.203 1 97.56 145 PHE B N 1
ATOM 3596 C CA . PHE B 1 145 ? 6.328 19.75 25.812 1 97.56 145 PHE B CA 1
ATOM 3597 C C . PHE B 1 145 ? 6.641 19.922 27.297 1 97.56 145 PHE B C 1
ATOM 3599 O O . PHE B 1 145 ? 6.676 18.953 28.047 1 97.56 145 PHE B O 1
ATOM 3606 N N . ASN B 1 146 ? 6.793 21.109 27.703 1 96.75 146 ASN B N 1
ATOM 3607 C CA . ASN B 1 146 ? 7.262 21.359 29.062 1 96.75 146 ASN B CA 1
ATOM 3608 C C . ASN B 1 146 ? 6.113 21.344 30.062 1 96.75 146 ASN B C 1
ATOM 3610 O O . ASN B 1 146 ? 6.336 21.438 31.281 1 96.75 146 ASN B O 1
ATOM 3614 N N . GLY B 1 147 ? 4.875 21.312 29.578 1 96.69 147 GLY B N 1
ATOM 3615 C CA . GLY B 1 147 ? 3.707 21.172 30.422 1 96.69 147 GLY B CA 1
ATOM 3616 C C . GLY B 1 147 ? 3.154 22.516 30.906 1 96.69 147 GLY B C 1
ATOM 3617 O O . GLY B 1 147 ? 2.115 22.562 31.562 1 96.69 147 GLY B O 1
ATOM 3618 N N . LYS B 1 148 ? 3.828 23.688 30.531 1 97.25 148 LYS B N 1
ATOM 3619 C CA . LYS B 1 148 ? 3.479 24.969 31.141 1 97.25 148 LYS B CA 1
ATOM 3620 C C . LYS B 1 148 ? 3.057 25.984 30.078 1 97.25 148 LYS B C 1
ATOM 3622 O O . LYS B 1 148 ? 2.146 26.781 30.297 1 97.25 148 LYS B O 1
ATOM 3627 N N . ASP B 1 149 ? 3.768 26.078 29.031 1 97.62 149 ASP B N 1
ATOM 3628 C CA . ASP B 1 149 ? 3.502 27.031 27.953 1 97.62 149 ASP B CA 1
ATOM 3629 C C . ASP B 1 149 ? 3.982 26.5 26.609 1 97.62 149 ASP B C 1
ATOM 3631 O O . ASP B 1 149 ? 4.348 25.328 26.5 1 97.62 149 ASP B O 1
ATOM 3635 N N . LEU B 1 150 ? 3.963 27.25 25.609 1 98 150 LEU B N 1
ATOM 3636 C CA . LEU B 1 150 ? 4.23 26.797 24.25 1 98 150 LEU B CA 1
ATOM 3637 C C . LEU B 1 150 ? 5.691 27.031 23.875 1 98 150 LEU B C 1
ATOM 3639 O O . LEU B 1 150 ? 6.039 27.031 22.688 1 98 150 LEU B O 1
ATOM 3643 N N . SER B 1 151 ? 6.535 27.281 24.938 1 97.81 151 SER B N 1
ATOM 3644 C CA . SER B 1 151 ? 7.961 27.375 24.625 1 97.81 151 SER B CA 1
ATOM 3645 C C . SER B 1 151 ? 8.453 26.141 23.875 1 97.81 151 SER B C 1
ATOM 3647 O O . SER B 1 151 ? 8.164 25.016 24.266 1 97.81 151 SER B O 1
ATOM 3649 N N . GLY B 1 152 ? 9.094 26.359 22.766 1 97.62 152 GLY B N 1
ATOM 3650 C CA . GLY B 1 152 ? 9.602 25.281 21.938 1 97.62 152 GLY B CA 1
ATOM 3651 C C . GLY B 1 152 ? 8.68 24.906 20.797 1 97.62 152 GLY B C 1
ATOM 3652 O O . GLY B 1 152 ? 8.961 23.969 20.031 1 97.62 152 GLY B O 1
ATOM 3653 N N . TRP B 1 153 ? 7.602 25.625 20.766 1 98.38 153 TRP B N 1
ATOM 3654 C CA . TRP B 1 153 ? 6.613 25.375 19.734 1 98.38 153 TRP B CA 1
ATOM 3655 C C . TRP B 1 153 ? 6.207 26.672 19.047 1 98.38 153 TRP B C 1
ATOM 3657 O O . TRP B 1 153 ? 6.23 27.734 19.656 1 98.38 153 TRP B O 1
ATOM 3667 N N . GLN B 1 154 ? 5.77 26.531 17.812 1 98.19 154 GLN B N 1
ATOM 3668 C CA . GLN B 1 154 ? 5.262 27.672 17.047 1 98.19 154 GLN B CA 1
ATOM 3669 C C . GLN B 1 154 ? 3.982 27.297 16.312 1 98.19 154 GLN B C 1
ATOM 3671 O O . GLN B 1 154 ? 3.941 26.312 15.578 1 98.19 154 GLN B O 1
ATOM 3676 N N . ALA B 1 155 ? 2.971 28.078 16.547 1 98.31 155 ALA B N 1
ATOM 3677 C CA . ALA B 1 155 ? 1.771 27.953 15.719 1 98.31 155 ALA B CA 1
ATOM 3678 C C . ALA B 1 155 ? 1.999 28.5 14.312 1 98.31 155 ALA B C 1
ATOM 3680 O O . ALA B 1 155 ? 2.648 29.531 14.141 1 98.31 155 ALA B O 1
ATOM 3681 N N . MET B 1 156 ? 1.468 27.859 13.328 1 97.75 156 MET B N 1
ATOM 3682 C CA . MET B 1 156 ? 1.726 28.219 11.938 1 97.75 156 MET B CA 1
ATOM 3683 C C . MET B 1 156 ? 0.809 29.344 11.492 1 97.75 156 MET B C 1
ATOM 3685 O O . MET B 1 156 ? 0.939 29.859 10.375 1 97.75 156 MET B O 1
ATOM 3689 N N . GLY B 1 157 ? -0.094 29.812 12.195 1 97.56 157 GLY B N 1
ATOM 3690 C CA . GLY B 1 157 ? -1.026 30.922 12.023 1 97.56 157 GLY B CA 1
ATOM 3691 C C . GLY B 1 157 ? -1.52 31.5 13.344 1 97.56 157 GLY B C 1
ATOM 3692 O O . GLY B 1 157 ? -0.769 31.547 14.32 1 97.56 157 GLY B O 1
ATOM 3693 N N . GLU B 1 158 ? -2.742 32.031 13.297 1 97.81 158 GLU B N 1
ATOM 3694 C CA . GLU B 1 158 ? -3.324 32.469 14.555 1 97.81 158 GLU B CA 1
ATOM 3695 C C . GLU B 1 158 ? -3.355 31.359 15.586 1 97.81 158 GLU B C 1
ATOM 3697 O O . GLU B 1 158 ? -3.871 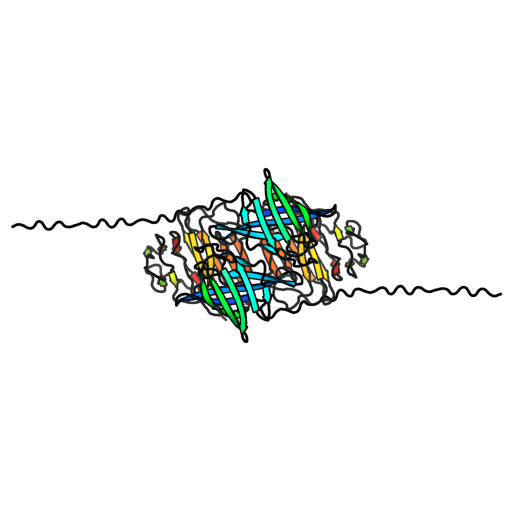30.266 15.312 1 97.81 158 GLU B O 1
ATOM 3702 N N . ASN B 1 159 ? -2.812 31.625 16.719 1 98.12 159 ASN B N 1
ATOM 3703 C CA . ASN B 1 159 ? -2.609 30.578 17.719 1 98.12 159 ASN B CA 1
ATOM 3704 C C . ASN B 1 159 ? -3.879 30.312 18.516 1 98.12 159 ASN B C 1
ATOM 3706 O O . ASN B 1 159 ? -4.414 31.219 19.156 1 98.12 159 ASN B O 1
ATOM 3710 N N . GLN B 1 160 ? -4.371 29.156 18.453 1 98.44 160 GLN B N 1
ATOM 3711 C CA . GLN B 1 160 ? -5.465 28.734 19.312 1 98.44 160 GLN B CA 1
ATOM 3712 C C . GLN B 1 160 ? -4.98 27.734 20.359 1 98.44 160 GLN B C 1
ATOM 3714 O O . GLN B 1 160 ? -5.75 27.328 21.234 1 98.44 160 GLN B O 1
ATOM 3719 N N . TRP B 1 161 ? -3.729 27.297 20.328 1 98.69 161 TRP B N 1
ATOM 3720 C CA . TRP B 1 161 ? -3.178 26.281 21.219 1 98.69 161 TRP B CA 1
ATOM 3721 C C . TRP B 1 161 ? -2.98 26.844 22.625 1 98.69 161 TRP B C 1
ATOM 3723 O O . TRP B 1 161 ? -2.535 27.984 22.797 1 98.69 161 TRP B O 1
ATOM 3733 N N . ILE B 1 162 ? -3.309 26 23.578 1 98 162 ILE B N 1
ATOM 3734 C CA . ILE B 1 162 ? -3.158 26.406 24.969 1 98 162 ILE B CA 1
ATOM 3735 C C . ILE B 1 162 ? -2.467 25.297 25.766 1 98 162 ILE B C 1
ATOM 3737 O O . ILE B 1 162 ? -2.629 24.109 25.453 1 98 162 ILE B O 1
ATOM 3741 N N . ALA B 1 163 ? -1.625 25.656 26.688 1 98.19 163 ALA B N 1
ATOM 3742 C CA . ALA B 1 163 ? -1.053 24.766 27.688 1 98.19 163 ALA B CA 1
ATOM 3743 C C . ALA B 1 163 ? -1.793 24.875 29.016 1 98.19 163 ALA B C 1
ATOM 3745 O O . ALA B 1 163 ? -1.877 25.953 29.594 1 98.19 163 ALA B O 1
ATOM 3746 N N . GLU B 1 164 ? -2.367 23.812 29.406 1 97.12 164 GLU B N 1
ATOM 3747 C CA . GLU B 1 164 ? -3.137 23.812 30.641 1 97.12 164 GLU B CA 1
ATOM 3748 C C . GLU B 1 164 ? -2.943 22.5 31.422 1 97.12 164 GLU B C 1
ATOM 3750 O O . GLU B 1 164 ? -3.271 21.422 30.922 1 97.12 164 GLU B O 1
ATOM 3755 N N . SER B 1 165 ? -2.377 22.594 32.625 1 97.06 165 SER B N 1
ATOM 3756 C CA . SER B 1 165 ? -2.242 21.469 33.562 1 97.06 165 SER B CA 1
ATOM 3757 C C . SER B 1 165 ? -1.475 20.312 32.906 1 97.06 165 SER B C 1
ATOM 3759 O O . SER B 1 165 ? -1.915 19.172 32.938 1 97.06 165 SER B O 1
ATOM 3761 N N . GLY B 1 166 ? -0.441 20.672 32.188 1 97.62 166 GLY B N 1
ATOM 3762 C CA . GLY B 1 166 ? 0.44 19.672 31.625 1 97.62 166 GLY B CA 1
ATOM 3763 C C . GLY B 1 166 ? -0.057 19.141 30.281 1 97.62 166 GLY B C 1
ATOM 3764 O O . GLY B 1 166 ? 0.56 18.25 29.703 1 97.62 166 GLY B O 1
ATOM 3765 N N . VAL B 1 167 ? -1.191 19.656 29.844 1 98.56 167 VAL B N 1
ATOM 3766 C CA . VAL B 1 167 ? -1.815 19.188 28.609 1 98.56 167 VAL B CA 1
ATOM 3767 C C . VAL B 1 167 ? -1.733 20.281 27.531 1 98.56 167 VAL B C 1
ATOM 3769 O O . VAL B 1 167 ? -1.987 21.453 27.812 1 98.56 167 VAL B O 1
ATOM 3772 N N . LEU B 1 168 ? -1.243 19.938 26.391 1 98.69 168 LEU B N 1
ATOM 3773 C CA . LEU B 1 168 ? -1.278 20.781 25.203 1 98.69 168 LEU B CA 1
ATOM 3774 C C . LEU B 1 168 ? -2.604 20.625 24.453 1 98.69 168 LEU B C 1
ATOM 3776 O O . LEU B 1 168 ? -2.938 19.531 24 1 98.69 168 LEU B O 1
ATOM 3780 N N . LYS B 1 169 ? -3.352 21.734 24.25 1 98.56 169 LYS B N 1
ATOM 3781 C CA . LYS B 1 169 ? -4.723 21.609 23.766 1 98.56 169 LYS B CA 1
ATOM 3782 C C . LYS B 1 169 ? -4.961 22.516 22.562 1 98.56 169 LYS B C 1
ATOM 3784 O O . LYS B 1 169 ? -4.484 23.656 22.547 1 98.56 169 LYS B O 1
ATOM 3789 N N . SER B 1 170 ? -5.605 22 21.578 1 98.75 170 SER B N 1
ATOM 3790 C CA . SER B 1 170 ? -6.285 22.766 20.547 1 98.75 170 SER B CA 1
ATOM 3791 C C . SER B 1 170 ? -7.801 22.641 20.656 1 98.75 170 SER B C 1
ATOM 3793 O O . SER B 1 170 ? -8.383 21.688 20.109 1 98.75 170 SER B O 1
ATOM 3795 N N . PRO B 1 171 ? -8.5 23.609 21.266 1 98.31 171 PRO B N 1
ATOM 3796 C CA . PRO B 1 171 ? -9.914 23.438 21.609 1 98.31 171 PRO B CA 1
ATOM 3797 C C . PRO B 1 171 ? -10.828 23.547 20.391 1 98.31 171 PRO B C 1
ATOM 3799 O O . PRO B 1 171 ? -12 23.172 20.453 1 98.31 171 PRO B O 1
ATOM 3802 N N . LYS B 1 172 ? -10.375 24.141 19.359 1 97.81 172 LYS B N 1
ATOM 3803 C CA . LYS B 1 172 ? -11.117 24.328 18.125 1 97.81 172 LYS B CA 1
ATOM 3804 C C . LYS B 1 172 ? -10.188 24.312 16.922 1 97.81 172 LYS B C 1
ATOM 3806 O O . LYS B 1 172 ? -8.969 24.391 17.062 1 97.81 172 LYS B O 1
ATOM 3811 N N . SER B 1 173 ? -10.828 24.141 15.734 1 98 173 SER B N 1
ATOM 3812 C CA . SER B 1 173 ? -10.039 24.203 14.508 1 98 173 SER B CA 1
ATOM 3813 C C . SER B 1 173 ? -9.312 25.547 14.391 1 98 173 SER B C 1
ATOM 3815 O O . SER B 1 173 ? -9.875 26.594 14.719 1 98 173 SER B O 1
ATOM 3817 N N . GLY B 1 174 ? -8.07 25.516 14.031 1 98.12 174 GLY B N 1
ATOM 3818 C CA . GLY B 1 174 ? -7.215 26.688 13.859 1 98.12 174 GLY B CA 1
ATOM 3819 C C . GLY B 1 174 ? -5.922 26.375 13.125 1 98.12 174 GLY B C 1
ATOM 3820 O O . GLY B 1 174 ? -5.945 25.828 12.023 1 98.12 174 GLY B O 1
ATOM 3821 N N . SER B 1 175 ? -4.828 26.703 13.875 1 98.38 175 SER B N 1
ATOM 3822 C CA . SER B 1 175 ? -3.527 26.547 13.234 1 98.38 175 SER B CA 1
ATOM 3823 C C . SER B 1 175 ? -2.84 25.266 13.672 1 98.38 175 SER B C 1
ATOM 3825 O O . SER B 1 175 ? -3.057 24.781 14.781 1 98.38 175 SER B O 1
ATOM 3827 N N . ASN B 1 176 ? -2.025 24.734 12.758 1 98.62 176 ASN B N 1
ATOM 3828 C CA . ASN B 1 176 ? -1.133 23.656 13.141 1 98.62 176 ASN B CA 1
ATOM 3829 C C . ASN B 1 176 ? -0.043 24.125 14.094 1 98.62 176 ASN B C 1
ATOM 3831 O O . ASN B 1 176 ? 0.223 25.328 14.188 1 98.62 176 ASN B O 1
ATOM 3835 N N . LEU B 1 177 ? 0.548 23.203 14.852 1 98.88 177 LEU B N 1
ATOM 3836 C CA . LEU B 1 177 ? 1.599 23.5 15.82 1 98.88 177 LEU B CA 1
ATOM 3837 C C . LEU B 1 177 ? 2.873 22.719 15.492 1 98.88 177 LEU B C 1
ATOM 3839 O O . LEU B 1 177 ? 2.838 21.5 15.312 1 98.88 177 LEU B O 1
ATOM 3843 N N . VAL B 1 178 ? 4.023 23.438 15.422 1 98.88 178 VAL B N 1
ATOM 3844 C CA . VAL B 1 178 ? 5.277 22.859 14.961 1 98.88 178 VAL B CA 1
ATOM 3845 C C . VAL B 1 178 ? 6.336 22.984 16.062 1 98.88 178 VAL B C 1
ATOM 3847 O O . VAL B 1 178 ? 6.48 24.031 16.672 1 98.88 178 VAL B O 1
ATOM 3850 N N . SER B 1 179 ? 7.055 21.906 16.344 1 98.81 179 SER B N 1
ATOM 3851 C CA . SER B 1 179 ? 8.141 21.984 17.312 1 98.81 179 SER B CA 1
ATOM 3852 C C . SER B 1 179 ? 9.336 22.75 16.766 1 98.81 179 SER B C 1
ATOM 3854 O O . SER B 1 179 ? 9.602 22.703 15.562 1 98.81 179 SER B O 1
ATOM 3856 N N . ASP B 1 180 ? 10.047 23.406 17.609 1 98.5 180 ASP B N 1
ATOM 3857 C CA . ASP B 1 180 ? 11.297 24.047 17.219 1 98.5 180 ASP B CA 1
ATOM 3858 C C . ASP B 1 180 ? 12.375 23.016 16.922 1 98.5 180 ASP B C 1
ATOM 3860 O O . ASP B 1 180 ? 13.148 23.172 15.969 1 98.5 180 ASP B O 1
ATOM 3864 N N . GLN B 1 181 ? 12.445 21.984 17.734 1 98.5 181 GLN B N 1
ATOM 3865 C CA . GLN B 1 181 ? 13.453 20.953 17.562 1 98.5 181 GLN B CA 1
ATOM 3866 C C . GLN B 1 181 ? 13.148 20.094 16.344 1 98.5 181 GLN B C 1
ATOM 3868 O O . GLN B 1 181 ? 11.992 19.812 16.047 1 98.5 181 GLN B O 1
ATOM 3873 N N . LYS B 1 182 ? 14.172 19.688 15.695 1 98.69 182 LYS B N 1
ATOM 3874 C CA . LYS B 1 182 ? 14.102 18.828 14.516 1 98.69 182 LYS B CA 1
ATOM 3875 C C . LYS B 1 182 ? 14.828 17.5 14.75 1 98.69 182 LYS B C 1
ATOM 3877 O O . LYS B 1 182 ? 15.789 17.438 15.531 1 98.69 182 LYS B O 1
ATOM 3882 N N . PHE B 1 183 ? 14.383 16.484 14.117 1 98.5 183 PHE B N 1
ATOM 3883 C CA . PHE B 1 183 ? 14.906 15.148 14.359 1 98.5 183 PHE B CA 1
ATOM 3884 C C . PHE B 1 183 ? 15.102 14.398 13.047 1 98.5 183 PHE B C 1
ATOM 3886 O O . PHE B 1 183 ? 14.375 14.641 12.078 1 98.5 183 PHE B O 1
ATOM 3893 N N . ASP B 1 184 ? 16.109 13.508 12.992 1 97.5 184 ASP B N 1
ATOM 3894 C CA . ASP B 1 184 ? 16.234 12.484 11.961 1 97.5 184 ASP B CA 1
ATOM 3895 C C . ASP B 1 184 ? 15.461 11.227 12.352 1 97.5 184 ASP B C 1
ATOM 3897 O O . ASP B 1 184 ? 14.227 11.234 12.383 1 97.5 184 ASP B O 1
ATOM 3901 N N . ASP B 1 185 ? 16.234 10.18 12.805 1 98.69 185 ASP B N 1
ATOM 3902 C CA . ASP B 1 185 ? 15.617 8.953 13.305 1 98.69 185 ASP B CA 1
ATOM 3903 C C . ASP B 1 185 ? 15.234 9.094 14.773 1 98.69 185 ASP B C 1
ATOM 3905 O O . ASP B 1 185 ? 15.992 9.664 15.57 1 98.69 185 ASP B O 1
ATOM 3909 N N . PHE B 1 186 ? 14.039 8.578 15.133 1 98.88 186 PHE B N 1
ATOM 3910 C CA . PHE B 1 186 ? 13.641 8.734 16.516 1 98.88 186 PHE B CA 1
ATOM 3911 C C . PHE B 1 186 ? 12.57 7.719 16.891 1 98.88 186 PHE B C 1
ATOM 3913 O O . PHE B 1 186 ? 11.984 7.074 16.016 1 98.88 186 PHE B O 1
ATOM 3920 N N . LYS B 1 187 ? 12.352 7.594 18.188 1 98.88 187 LYS B N 1
ATOM 3921 C CA . LYS B 1 187 ? 11.141 7.066 18.797 1 98.88 187 LYS B CA 1
ATOM 3922 C C . LYS B 1 187 ? 10.273 8.195 19.359 1 98.88 187 LYS B C 1
ATOM 3924 O O . LYS B 1 187 ? 10.781 9.148 19.938 1 98.88 187 LYS B O 1
ATOM 3929 N N . LEU B 1 188 ? 9.008 8.078 19.156 1 98.94 188 LEU B N 1
ATOM 3930 C CA . LEU B 1 188 ? 8.047 9.039 19.688 1 98.94 188 LEU B CA 1
ATOM 3931 C C . LEU B 1 188 ? 6.996 8.344 20.531 1 98.94 188 LEU B C 1
ATOM 3933 O O . LEU B 1 188 ? 6.359 7.387 20.094 1 98.94 188 LEU B O 1
ATOM 3937 N N . HIS B 1 189 ? 6.867 8.727 21.797 1 98.94 189 HIS B N 1
ATOM 3938 C CA . HIS B 1 189 ? 5.699 8.43 22.609 1 98.94 189 HIS B CA 1
ATOM 3939 C C . HIS B 1 189 ? 4.793 9.648 22.75 1 98.94 189 HIS B C 1
ATOM 3941 O O . HIS B 1 189 ? 5.262 10.75 23.047 1 98.94 189 HIS B O 1
ATOM 3947 N N . LEU B 1 190 ? 3.516 9.422 22.422 1 98.25 190 LEU B N 1
ATOM 3948 C CA . LEU B 1 190 ? 2.566 10.523 22.531 1 98.25 190 LEU B CA 1
ATOM 3949 C C . LEU B 1 190 ? 1.205 10.023 23 1 98.25 190 LEU B C 1
ATOM 3951 O O . LEU B 1 190 ? 0.749 8.961 22.578 1 98.25 190 LEU B O 1
ATOM 3955 N N . GLU B 1 191 ? 0.668 10.758 23.969 1 98.88 191 GLU B N 1
ATOM 3956 C CA . GLU B 1 191 ? -0.72 10.516 24.344 1 98.88 191 GLU B CA 1
ATOM 3957 C C . GLU B 1 191 ? -1.636 11.617 23.828 1 98.88 191 GLU B C 1
ATOM 3959 O O . GLU B 1 191 ? -1.25 12.789 23.797 1 98.88 191 GLU B O 1
ATOM 3964 N N . PHE B 1 192 ? -2.854 11.289 23.438 1 98.94 192 PHE B N 1
ATOM 3965 C CA . PHE B 1 192 ? -3.771 12.273 22.875 1 98.94 192 PHE B CA 1
ATOM 3966 C C . PHE B 1 192 ? -5.215 11.914 23.203 1 98.94 192 PHE B C 1
ATOM 3968 O O . PHE B 1 192 ? -5.516 10.766 23.531 1 98.94 192 PHE B O 1
ATOM 3975 N N . LYS B 1 193 ? -6.039 12.836 23.156 1 98.81 193 LYS B N 1
ATOM 3976 C CA . LYS B 1 193 ? -7.473 12.719 23.422 1 98.81 193 LYS B CA 1
ATOM 3977 C C . LYS B 1 193 ? -8.273 13.633 22.484 1 98.81 193 LYS B C 1
ATOM 3979 O O . LYS B 1 193 ? -7.848 14.75 22.188 1 98.81 193 LYS B O 1
ATOM 3984 N N . TYR B 1 194 ? -9.328 13.172 21.969 1 98.75 194 TYR B N 1
ATOM 3985 C CA . TYR B 1 194 ? -10.18 13.938 21.078 1 98.75 194 TYR B CA 1
ATOM 3986 C C . TYR B 1 194 ? -11.656 13.68 21.375 1 98.75 194 TYR B C 1
ATOM 3988 O O . TYR B 1 194 ? -12.016 12.609 21.859 1 98.75 194 TYR B O 1
ATOM 3996 N N . PRO B 1 195 ? -12.547 14.672 21.141 1 98.5 195 PRO B N 1
ATOM 3997 C CA . PRO B 1 195 ? -13.984 14.422 21.25 1 98.5 195 PRO B CA 1
ATOM 3998 C C . PRO B 1 195 ? -14.539 13.609 20.078 1 98.5 195 PRO B C 1
ATOM 4000 O O . PRO B 1 195 ? -13.812 13.336 19.125 1 98.5 195 PRO B O 1
ATOM 4003 N N . GLN B 1 196 ? -15.797 13.219 20.25 1 98.06 196 GLN B N 1
ATOM 4004 C CA . GLN B 1 196 ? -16.484 12.461 19.203 1 98.06 196 GLN B CA 1
ATOM 4005 C C . GLN B 1 196 ? -16.422 13.188 17.859 1 98.06 196 GLN B C 1
ATOM 4007 O O . GLN B 1 196 ? -16.656 14.398 17.797 1 98.06 196 GLN B O 1
ATOM 4012 N N . GLY B 1 197 ? -16.016 12.461 16.812 1 97.69 197 GLY B N 1
ATOM 4013 C CA . GLY B 1 197 ? -16.062 12.984 15.453 1 97.69 197 GLY B CA 1
ATOM 4014 C C . GLY B 1 197 ? -14.852 13.812 15.094 1 97.69 197 GLY B C 1
ATOM 4015 O O . GLY B 1 197 ? -14.742 14.312 13.969 1 97.69 197 GLY B O 1
ATOM 4016 N N . SER B 1 198 ? -13.875 14.016 16.031 1 98.38 198 SER B N 1
ATOM 4017 C CA . SER B 1 198 ? -12.727 14.883 15.781 1 98.38 198 SER B CA 1
ATOM 4018 C C . SER B 1 198 ? -11.734 14.227 14.836 1 98.38 198 SER B C 1
ATOM 4020 O O . SER B 1 198 ? -11.75 13.008 14.656 1 98.38 198 SER B O 1
ATOM 4022 N N . ASN B 1 199 ? -10.969 15.039 14.234 1 98.12 199 ASN B N 1
ATOM 4023 C CA . ASN B 1 199 ? -9.922 14.703 13.273 1 98.12 199 ASN B CA 1
ATOM 4024 C C . ASN B 1 199 ? -8.664 15.531 13.5 1 98.12 199 ASN B C 1
ATOM 4026 O O . ASN B 1 199 ? -8.75 16.75 13.68 1 98.12 199 ASN B O 1
ATOM 4030 N N . SER B 1 200 ? -7.555 14.914 13.625 1 98.69 200 SER B N 1
ATOM 4031 C CA . SER B 1 200 ? -6.23 15.531 13.719 1 98.69 200 SER B CA 1
ATOM 4032 C C . SER B 1 200 ? -5.156 14.602 13.164 1 98.69 200 SER B C 1
ATOM 4034 O O . SER B 1 200 ? -5.449 13.703 12.383 1 98.69 200 SER B O 1
ATOM 4036 N N . GLY B 1 201 ? -3.912 14.852 13.453 1 98.81 201 GLY B N 1
ATOM 4037 C CA . GLY B 1 201 ? -2.793 14.039 13 1 98.81 201 GLY B CA 1
ATOM 4038 C C . GLY B 1 201 ? -1.46 14.492 13.562 1 98.81 201 GLY B C 1
ATOM 4039 O O . GLY B 1 201 ? -1.325 15.633 14.016 1 98.81 201 GLY B O 1
ATOM 4040 N N . VAL B 1 202 ? -0.568 13.633 13.625 1 98.94 202 VAL B N 1
ATOM 4041 C CA . VAL B 1 202 ? 0.812 13.961 13.961 1 98.94 202 VAL B CA 1
ATOM 4042 C C . VAL B 1 202 ? 1.709 13.75 12.75 1 98.94 202 VAL B C 1
ATOM 4044 O O . VAL B 1 202 ? 1.708 12.672 12.148 1 98.94 202 VAL B O 1
ATOM 4047 N N . TYR B 1 203 ? 2.424 14.758 12.344 1 98.94 203 TYR B N 1
ATOM 4048 C CA . TYR B 1 203 ? 3.369 14.68 11.234 1 98.94 203 TYR B CA 1
ATOM 4049 C C . TYR B 1 203 ? 4.777 14.398 11.742 1 98.94 203 TYR B C 1
ATOM 4051 O O . TYR B 1 203 ? 5.355 15.203 12.477 1 98.94 203 TYR B O 1
ATOM 4059 N N . LEU B 1 204 ? 5.328 13.281 11.328 1 98.94 204 LEU B N 1
ATOM 4060 C CA . LEU B 1 204 ? 6.707 12.906 11.625 1 98.94 204 LEU B CA 1
ATOM 4061 C C . LEU B 1 204 ? 7.68 13.641 10.703 1 98.94 204 LEU B C 1
ATOM 4063 O O . LEU B 1 204 ? 7.477 13.688 9.492 1 98.94 204 LEU B O 1
ATOM 4067 N N . ARG B 1 205 ? 8.703 14.258 11.297 1 98.75 205 ARG B N 1
ATOM 4068 C CA . ARG B 1 205 ? 9.656 15.109 10.602 1 98.75 205 ARG B CA 1
ATOM 4069 C C . ARG B 1 205 ? 8.945 16.188 9.789 1 98.75 205 ARG B C 1
ATOM 4071 O O . ARG B 1 205 ? 9.445 16.609 8.742 1 98.75 205 ARG B O 1
ATOM 4078 N N . GLY B 1 206 ? 7.75 16.5 10.203 1 98.75 206 GLY B N 1
ATOM 4079 C CA . GLY B 1 206 ? 6.965 17.516 9.516 1 98.75 206 GLY B CA 1
ATOM 4080 C C . GLY B 1 206 ? 6.453 17.047 8.164 1 98.75 206 GLY B C 1
ATOM 4081 O O . GLY B 1 206 ? 5.973 17.859 7.363 1 98.75 206 GLY B O 1
ATOM 4082 N N . ARG B 1 207 ? 6.543 15.711 7.852 1 98.81 207 ARG B N 1
ATOM 4083 C CA . ARG B 1 207 ? 6.324 15.297 6.473 1 98.81 207 ARG B CA 1
ATOM 4084 C C . ARG B 1 207 ? 5.352 14.125 6.398 1 98.81 207 ARG B C 1
ATOM 4086 O O . ARG B 1 207 ? 4.613 13.984 5.426 1 98.81 207 ARG B O 1
ATOM 4093 N N . TYR B 1 208 ? 5.371 13.234 7.383 1 98.88 208 TYR B N 1
ATOM 4094 C CA . TYR B 1 208 ? 4.605 12 7.332 1 98.88 208 TYR B CA 1
ATOM 4095 C C . TYR B 1 208 ? 3.484 12.008 8.367 1 98.88 208 TYR B C 1
ATOM 4097 O O . TYR B 1 208 ? 3.738 11.898 9.57 1 98.88 208 TYR B O 1
ATOM 4105 N N . GLU B 1 209 ? 2.297 12.109 7.898 1 98.94 209 GLU B N 1
ATOM 4106 C CA . GLU B 1 209 ? 1.16 12.195 8.812 1 98.94 209 GLU B CA 1
ATOM 4107 C C . GLU B 1 209 ? 0.719 10.812 9.281 1 98.94 209 GLU B C 1
ATOM 4109 O O . GLU B 1 209 ? 0.381 9.953 8.469 1 98.94 209 GLU B O 1
ATOM 4114 N N . VAL B 1 210 ? 0.793 10.578 10.547 1 98.94 210 VAL B N 1
ATOM 4115 C CA . VAL B 1 210 ? 0.032 9.492 11.156 1 98.94 210 VAL B CA 1
ATOM 4116 C C . VAL B 1 210 ? -1.319 10.016 11.641 1 98.94 210 VAL B C 1
ATOM 4118 O O . VAL B 1 210 ? -1.379 10.867 12.523 1 98.94 210 VAL B O 1
ATOM 4121 N N . GLN B 1 211 ? -2.355 9.469 11.102 1 98.81 211 GLN B N 1
ATOM 4122 C CA . GLN B 1 211 ? -3.703 10.016 11.234 1 98.81 211 GLN B CA 1
ATOM 4123 C C . GLN B 1 211 ? -4.258 9.766 12.633 1 98.81 211 GLN B C 1
ATOM 4125 O O . GLN B 1 211 ? -4.051 8.703 13.211 1 98.81 211 GLN B O 1
ATOM 4130 N N . ILE B 1 212 ? -4.824 10.758 13.234 1 98.81 212 ILE B N 1
ATOM 4131 C CA . ILE B 1 212 ? -5.672 10.695 14.414 1 98.81 212 ILE B CA 1
ATOM 4132 C C . ILE B 1 212 ? -7.113 11.016 14.039 1 98.81 212 ILE B C 1
ATOM 4134 O O . ILE B 1 212 ? -7.395 12.07 13.469 1 98.81 212 ILE B O 1
ATOM 4138 N N . MET B 1 213 ? -7.973 10.117 14.266 1 98.06 213 MET B N 1
ATOM 4139 C CA . MET B 1 213 ? -9.375 10.273 13.883 1 98.06 213 MET B CA 1
ATOM 4140 C C . MET B 1 213 ? -10.273 9.414 14.773 1 98.06 213 MET B C 1
ATOM 4142 O O . MET B 1 213 ? -9.891 8.312 15.18 1 98.06 213 MET B O 1
ATOM 4146 N N . ASP B 1 214 ? -11.43 9.945 15.102 1 98 214 ASP B N 1
ATOM 4147 C CA . ASP B 1 214 ? -12.438 9.125 15.758 1 98 214 ASP B CA 1
ATOM 4148 C C . ASP B 1 214 ? -12.93 8.008 14.844 1 98 214 ASP B C 1
ATOM 4150 O O . ASP B 1 214 ? -13.805 8.227 14.008 1 98 214 ASP B O 1
ATOM 4154 N N . SER B 1 215 ? -12.344 6.805 15.008 1 94.38 215 SER B N 1
ATOM 4155 C CA . SER B 1 215 ? -12.602 5.719 14.07 1 94.38 215 SER B CA 1
ATOM 4156 C C . SER B 1 215 ? -12.859 4.402 14.797 1 94.38 215 SER B C 1
ATOM 4158 O O . SER B 1 215 ? -12.703 3.326 14.219 1 94.38 215 SER B O 1
ATOM 4160 N N . LYS B 1 216 ? -13.148 4.488 16.094 1 95.62 216 LYS B N 1
ATOM 4161 C CA . LYS B 1 216 ? -13.383 3.232 16.797 1 95.62 216 LYS B CA 1
ATOM 4162 C C . LYS B 1 216 ? -14.438 2.391 16.094 1 95.62 216 LYS B C 1
ATOM 4164 O O . LYS B 1 216 ? -15.523 2.883 15.773 1 95.62 216 LYS B O 1
ATOM 4169 N N . GLY B 1 217 ? -14.094 1.167 15.828 1 93.19 217 GLY B N 1
ATOM 4170 C CA . GLY B 1 217 ? -15.047 0.243 15.234 1 93.19 217 GLY B CA 1
ATOM 4171 C C . GLY B 1 217 ? -15 0.236 13.719 1 93.19 217 GLY B C 1
ATOM 4172 O O . GLY B 1 217 ? -15.609 -0.623 13.078 1 93.19 217 GLY B O 1
ATOM 4173 N N . ALA B 1 218 ? -14.273 1.179 13.141 1 94.19 218 ALA B N 1
ATOM 4174 C CA . ALA B 1 218 ? -14.172 1.239 11.688 1 94.19 218 ALA B CA 1
ATOM 4175 C C . ALA B 1 218 ? -13.211 0.174 11.156 1 94.19 218 ALA B C 1
ATOM 4177 O O . ALA B 1 218 ? -12.477 -0.442 11.93 1 94.19 218 ALA B O 1
ATOM 4178 N N . GLU B 1 219 ? -13.312 -0.103 9.859 1 94.38 219 GLU B N 1
ATOM 4179 C CA . GLU B 1 219 ? -12.312 -0.927 9.195 1 94.38 219 GLU B CA 1
ATOM 4180 C C . GLU B 1 219 ? -11.008 -0.155 8.992 1 94.38 219 GLU B C 1
ATOM 4182 O O . GLU B 1 219 ? -11.031 1.063 8.805 1 94.38 219 GLU B O 1
ATOM 4187 N N . PRO B 1 220 ? -9.93 -0.871 9.047 1 97.06 220 PRO B N 1
ATOM 4188 C CA . PRO B 1 220 ? -8.648 -0.195 8.812 1 97.06 220 PRO B CA 1
ATOM 4189 C C . PRO B 1 220 ? -8.586 0.492 7.445 1 97.06 220 PRO B C 1
ATOM 4191 O O . PRO B 1 220 ? -9.133 -0.022 6.469 1 97.06 220 PRO B O 1
ATOM 4194 N N . SER B 1 221 ? -7.941 1.598 7.418 1 97.19 221 SER B N 1
ATOM 4195 C CA . SER B 1 221 ? -7.758 2.391 6.207 1 97.19 221 SER B CA 1
ATOM 4196 C C . SER B 1 221 ? -6.5 3.248 6.293 1 97.19 221 SER B C 1
ATOM 4198 O O . SER B 1 221 ? -6.113 3.684 7.383 1 97.19 221 SER B O 1
ATOM 4200 N N . ASP B 1 222 ? -5.918 3.52 5.117 1 98.44 222 ASP B N 1
ATOM 4201 C CA . ASP B 1 222 ? -4.711 4.344 5.086 1 98.44 222 ASP B CA 1
ATOM 4202 C C . ASP B 1 222 ? -5.051 5.82 5.273 1 98.44 222 ASP B C 1
ATOM 4204 O O . ASP B 1 222 ? -4.152 6.656 5.383 1 98.44 222 ASP B O 1
ATOM 4208 N N . VAL B 1 223 ? -6.355 6.18 5.367 1 97.31 223 VAL B N 1
ATOM 4209 C CA . VAL B 1 223 ? -6.707 7.586 5.535 1 97.31 223 VAL B CA 1
ATOM 4210 C C . VAL B 1 223 ? -7.422 7.781 6.871 1 97.31 223 VAL B C 1
ATOM 4212 O O . VAL B 1 223 ? -8.008 8.836 7.117 1 97.31 223 VAL B O 1
ATOM 4215 N N . GLU B 1 224 ? -7.395 6.766 7.719 1 96.88 224 GLU B N 1
ATOM 4216 C CA . GLU B 1 224 ? -8.07 6.832 9.008 1 96.88 224 GLU B CA 1
ATOM 4217 C C . GLU B 1 224 ? -7.098 6.582 10.156 1 96.88 224 GLU B C 1
ATOM 4219 O O . GLU B 1 224 ? -5.879 6.594 9.953 1 96.88 224 GLU B O 1
ATOM 4224 N N . TYR B 1 225 ? -7.672 6.324 11.414 1 98.56 225 TYR B N 1
ATOM 4225 C CA . TYR B 1 225 ? -6.926 6.23 12.664 1 98.56 225 TYR B CA 1
ATOM 4226 C C . TYR B 1 225 ? -5.707 5.332 12.5 1 98.56 225 TYR B C 1
ATOM 4228 O O . TYR B 1 225 ? -5.824 4.188 12.062 1 98.56 225 TYR B O 1
ATOM 4236 N N . SER B 1 226 ? -4.508 5.871 12.766 1 98.88 226 SER B N 1
ATOM 4237 C CA . SER B 1 226 ? -3.207 5.215 12.867 1 98.88 226 SER B CA 1
ATOM 4238 C C . SER B 1 226 ? -2.633 4.914 11.484 1 98.88 226 SER B C 1
ATOM 4240 O O . SER B 1 226 ? -1.53 4.375 11.375 1 98.88 226 SER B O 1
ATOM 4242 N N . GLY B 1 227 ? -3.357 5.207 10.422 1 98.81 227 GLY B N 1
ATOM 4243 C CA . GLY B 1 227 ? -2.766 5.105 9.102 1 98.81 227 GLY B CA 1
ATOM 4244 C C . GLY B 1 227 ? -1.715 6.168 8.836 1 98.81 227 GLY B C 1
ATOM 4245 O O . GLY B 1 227 ? -1.767 7.258 9.406 1 98.81 227 GLY B O 1
ATOM 4246 N N . VAL B 1 228 ? -0.668 5.789 8.062 1 98.94 228 VAL B N 1
ATOM 4247 C CA . VAL B 1 228 ? 0.111 6.848 7.434 1 98.94 228 VAL B CA 1
ATOM 4248 C C . VAL B 1 228 ? -0.647 7.398 6.227 1 98.94 228 VAL B C 1
ATOM 4250 O O . VAL B 1 228 ? -0.791 6.711 5.211 1 98.94 228 VAL B O 1
ATOM 4253 N N . TYR B 1 229 ? -1.094 8.562 6.332 1 98.69 229 TYR B N 1
ATOM 4254 C CA . TYR B 1 229 ? -2.195 9.133 5.562 1 98.69 229 TYR B CA 1
ATOM 4255 C C . TYR B 1 229 ? -1.96 8.961 4.066 1 98.69 229 TYR B C 1
ATOM 4257 O O . TYR B 1 229 ? -1.055 9.578 3.5 1 98.69 229 TYR B O 1
ATOM 4265 N N . GLY B 1 230 ? -2.789 8.055 3.428 1 98.44 230 GLY B N 1
ATOM 4266 C CA . GLY B 1 230 ? -2.771 7.848 1.987 1 98.44 230 GLY B CA 1
ATOM 4267 C C . GLY B 1 230 ? -1.756 6.809 1.546 1 98.44 230 GLY B C 1
ATOM 4268 O O . GLY B 1 230 ? -1.648 6.508 0.356 1 98.44 230 GLY B O 1
ATOM 4269 N N . PHE B 1 231 ? -0.968 6.207 2.521 1 98.75 231 PHE B N 1
ATOM 4270 C CA . PHE B 1 231 ? 0.109 5.32 2.098 1 98.75 231 PHE B CA 1
ATOM 4271 C C . PHE B 1 231 ? 0.018 3.977 2.811 1 98.75 231 PHE B C 1
ATOM 4273 O O . PHE B 1 231 ? 0.06 2.924 2.17 1 98.75 231 PHE B O 1
ATOM 4280 N N . LEU B 1 232 ? -0.06 3.945 4.121 1 98.88 232 LEU B N 1
ATOM 4281 C CA . LEU B 1 232 ? 0.034 2.688 4.855 1 98.88 232 LEU B CA 1
ATOM 4282 C C . LEU B 1 232 ? -1.238 2.428 5.656 1 98.88 232 LEU B C 1
ATOM 4284 O O . LEU B 1 232 ? -1.66 3.271 6.449 1 98.88 232 LEU B O 1
ATOM 4288 N N . THR B 1 233 ? -1.81 1.306 5.445 1 98.75 233 THR B N 1
ATOM 4289 C CA . THR B 1 233 ? -2.99 0.851 6.168 1 98.75 233 THR B CA 1
ATOM 4290 C C . THR B 1 233 ? -2.592 0.085 7.426 1 98.75 233 THR B C 1
ATOM 4292 O O . THR B 1 233 ? -1.813 -0.869 7.359 1 98.75 233 THR B O 1
ATOM 4295 N N . PRO B 1 234 ? -3.082 0.503 8.586 1 98.81 234 PRO B N 1
ATOM 4296 C CA . PRO B 1 234 ? -2.844 -0.312 9.781 1 98.81 234 PRO B CA 1
ATOM 4297 C C . PRO B 1 234 ? -3.51 -1.684 9.703 1 98.81 234 PRO B C 1
ATOM 4299 O O . PRO B 1 234 ? -4.496 -1.854 8.977 1 98.81 234 PRO B O 1
ATOM 4302 N N . SER B 1 235 ? -2.996 -2.654 10.453 1 98.38 235 SER B N 1
ATOM 4303 C CA . SER B 1 235 ? -3.531 -4.012 10.43 1 98.38 235 SER B CA 1
ATOM 4304 C C . SER B 1 235 ? -4.883 -4.086 11.133 1 98.38 235 SER B C 1
ATOM 4306 O O . SER B 1 235 ? -5.68 -4.984 10.867 1 98.38 235 SER B O 1
ATOM 4308 N N . GLU B 1 236 ? -5.098 -3.178 12.031 1 97.75 236 GLU B N 1
ATOM 4309 C CA . GLU B 1 236 ? -6.367 -3.078 12.742 1 97.75 236 GLU B CA 1
ATOM 4310 C C . GLU B 1 236 ? -6.566 -1.682 13.32 1 97.75 236 GLU B C 1
ATOM 4312 O O . GLU B 1 236 ? -5.621 -0.899 13.406 1 97.75 236 GLU B O 1
ATOM 4317 N N . VAL B 1 237 ? -7.801 -1.36 13.633 1 98.06 237 VAL B N 1
ATOM 4318 C CA . VAL B 1 237 ? -8.117 -0.123 14.336 1 98.06 237 VAL B CA 1
ATOM 4319 C C . VAL B 1 237 ? -8.141 -0.376 15.836 1 98.06 237 VAL B C 1
ATOM 4321 O O . VAL B 1 237 ? -9.125 -0.891 16.375 1 98.06 237 VAL B O 1
ATOM 4324 N N . ALA B 1 238 ? -7.082 0.058 16.484 1 98.5 238 ALA B N 1
ATOM 4325 C CA . ALA B 1 238 ? -6.941 -0.172 17.922 1 98.5 238 ALA B CA 1
ATOM 4326 C C . ALA B 1 238 ? -7.328 1.071 18.703 1 98.5 238 ALA B C 1
ATOM 4328 O O . ALA B 1 238 ? -6.75 1.345 19.766 1 98.5 238 ALA B O 1
ATOM 4329 N N . ALA B 1 239 ? -8.188 1.843 18.203 1 98.62 239 ALA B N 1
ATOM 4330 C CA . ALA B 1 239 ? -8.625 3.09 18.828 1 98.62 239 ALA B CA 1
ATOM 4331 C C . ALA B 1 239 ? -9.508 2.816 20.047 1 98.62 239 ALA B C 1
ATOM 4333 O O . ALA B 1 239 ? -10.312 1.884 20.031 1 98.62 239 ALA B O 1
ATOM 4334 N N . LYS B 1 240 ? -9.352 3.6 21.078 1 98.62 240 LYS B N 1
ATOM 4335 C CA . LYS B 1 240 ? -10.305 3.672 22.172 1 98.62 240 LYS B CA 1
ATOM 4336 C C . LYS B 1 240 ? -11.445 4.629 21.859 1 98.62 240 LYS B C 1
ATOM 4338 O O . LYS B 1 240 ? -11.484 5.215 20.781 1 98.62 240 LYS B O 1
ATOM 4343 N N . ALA B 1 241 ? -12.367 4.719 22.797 1 98.19 241 ALA B N 1
ATOM 4344 C CA . ALA B 1 241 ? -13.5 5.609 22.578 1 98.19 241 ALA B CA 1
ATOM 4345 C C . ALA B 1 241 ? -13.07 7.074 22.625 1 98.19 241 ALA B C 1
ATOM 4347 O O . ALA B 1 241 ? -12.125 7.426 23.328 1 98.19 241 ALA B O 1
ATOM 4348 N N . ALA B 1 242 ? -13.812 7.93 21.891 1 98.31 242 ALA B N 1
ATOM 4349 C CA . ALA B 1 242 ? -13.609 9.367 22.031 1 98.31 242 ALA B CA 1
ATOM 4350 C C . ALA B 1 242 ? -13.719 9.805 23.484 1 98.31 242 ALA B C 1
ATOM 4352 O O . ALA B 1 242 ? -14.547 9.281 24.234 1 98.31 242 ALA B O 1
ATOM 4353 N N . GLY B 1 243 ? -12.914 10.719 23.812 1 98.5 243 GLY B N 1
ATOM 4354 C CA . GLY B 1 243 ? -12.914 11.211 25.188 1 98.5 243 GLY B CA 1
ATOM 4355 C C . GLY B 1 243 ? -11.93 10.477 26.078 1 98.5 243 GLY B C 1
ATOM 4356 O O . GLY B 1 243 ? -11.656 10.914 27.203 1 98.5 243 GLY B O 1
ATOM 4357 N N . GLU B 1 244 ? -11.406 9.328 25.609 1 98.81 244 GLU B N 1
ATOM 4358 C CA . GLU B 1 244 ? -10.398 8.586 26.359 1 98.81 244 GLU B CA 1
ATOM 4359 C C . GLU B 1 244 ? -8.992 8.922 25.875 1 98.81 244 GLU B C 1
ATOM 4361 O O . GLU B 1 244 ? -8.781 9.156 24.672 1 98.81 244 GLU B O 1
ATOM 4366 N N . TRP B 1 245 ? -8.07 8.969 26.875 1 98.88 245 TRP B N 1
ATOM 4367 C CA . TRP B 1 245 ? -6.68 9.133 26.469 1 98.88 245 TRP B CA 1
ATOM 4368 C C . TRP B 1 245 ? -6.203 7.93 25.656 1 98.88 245 TRP B C 1
ATOM 4370 O O . TRP B 1 245 ? -6.41 6.781 26.062 1 98.88 245 TRP B O 1
ATOM 4380 N N . GLN B 1 246 ? -5.605 8.25 24.562 1 98.81 246 GLN B N 1
ATOM 4381 C CA . GLN B 1 246 ? -5 7.27 23.656 1 98.81 246 GLN B CA 1
ATOM 4382 C C . GLN B 1 246 ? -3.494 7.48 23.547 1 98.81 246 GLN B C 1
ATOM 4384 O O . GLN B 1 246 ? -2.965 8.492 24.016 1 98.81 246 GLN B O 1
ATOM 4389 N N . GLU B 1 247 ? -2.809 6.492 22.953 1 98.75 247 GLU B N 1
ATOM 4390 C CA . GLU B 1 247 ? -1.363 6.66 22.844 1 98.75 247 GLU B CA 1
ATOM 4391 C C . GLU B 1 247 ? -0.843 6.098 21.516 1 98.75 247 GLU B C 1
ATOM 4393 O O . GLU B 1 247 ? -1.367 5.105 21.016 1 98.75 247 GLU B O 1
ATOM 4398 N N . TYR B 1 248 ? 0.101 6.719 20.984 1 98.94 248 TYR B N 1
ATOM 4399 C CA . TYR B 1 248 ? 0.966 6.199 19.938 1 98.94 248 TYR B CA 1
ATOM 4400 C C . TYR B 1 248 ? 2.387 5.996 20.438 1 98.94 248 TYR B C 1
ATOM 4402 O O . TYR B 1 248 ? 2.908 6.824 21.188 1 98.94 248 TYR B O 1
ATOM 4410 N N . ASP B 1 249 ? 3.014 4.918 20.188 1 99 249 ASP B N 1
ATOM 4411 C CA . ASP B 1 249 ? 4.461 4.711 20.141 1 99 249 ASP B CA 1
ATOM 4412 C C . ASP B 1 249 ? 4.945 4.477 18.719 1 99 249 ASP B C 1
ATOM 4414 O O . ASP B 1 249 ? 4.582 3.479 18.094 1 99 249 ASP B O 1
ATOM 4418 N N . ILE B 1 250 ? 5.723 5.395 18.234 1 98.94 250 ILE B N 1
ATOM 4419 C CA . ILE B 1 250 ? 6.117 5.375 16.844 1 98.94 250 ILE B CA 1
ATOM 4420 C C . ILE B 1 250 ? 7.641 5.344 16.734 1 98.94 250 ILE B C 1
ATOM 4422 O O . ILE B 1 250 ? 8.336 6.07 17.438 1 98.94 250 ILE B O 1
ATOM 4426 N N . THR B 1 251 ? 8.164 4.457 15.953 1 98.94 251 THR B N 1
ATOM 4427 C CA . THR B 1 251 ? 9.578 4.418 15.602 1 98.94 251 THR B CA 1
ATOM 4428 C C . THR B 1 251 ? 9.773 4.723 14.117 1 98.94 251 THR B C 1
ATOM 4430 O O . THR B 1 251 ? 9.148 4.094 13.258 1 98.94 251 THR B O 1
ATOM 4433 N N . LEU B 1 252 ? 10.547 5.707 13.828 1 98.88 252 LEU B N 1
ATOM 4434 C CA . LEU B 1 252 ? 10.883 6.07 12.461 1 98.88 252 LEU B CA 1
ATOM 4435 C C . LEU B 1 252 ? 12.398 6.039 12.25 1 98.88 252 LEU B C 1
ATOM 4437 O O . LEU B 1 252 ? 13.125 6.84 12.836 1 98.88 252 LEU B O 1
ATOM 4441 N N . ILE B 1 253 ? 12.922 5.145 11.484 1 98.69 253 ILE B N 1
ATOM 4442 C CA . ILE B 1 253 ? 14.32 5.023 11.078 1 98.69 253 ILE B CA 1
ATOM 4443 C C . ILE B 1 253 ? 14.422 5.055 9.555 1 98.69 253 ILE B C 1
ATOM 4445 O O . ILE B 1 253 ? 13.945 4.141 8.883 1 98.69 253 ILE B O 1
ATOM 4449 N N . GLY B 1 254 ? 15.109 6.07 9.039 1 97.88 254 GLY B N 1
ATOM 4450 C CA . GLY B 1 254 ? 15 6.273 7.605 1 97.88 254 GLY B CA 1
ATOM 4451 C C . GLY B 1 254 ? 13.57 6.445 7.137 1 97.88 254 GLY B C 1
ATOM 4452 O O . GLY B 1 254 ? 12.852 7.316 7.621 1 97.88 254 GLY B O 1
ATOM 4453 N N . ARG B 1 255 ? 13.133 5.613 6.262 1 97.44 255 ARG B N 1
ATOM 4454 C CA . ARG B 1 255 ? 11.758 5.719 5.777 1 97.44 255 ARG B CA 1
ATOM 4455 C C . ARG B 1 255 ? 10.891 4.605 6.359 1 97.44 255 ARG B C 1
ATOM 4457 O O . ARG B 1 255 ? 9.711 4.484 6.012 1 97.44 255 ARG B O 1
ATOM 4464 N N . ARG B 1 256 ? 11.445 3.803 7.246 1 98.69 256 ARG B N 1
ATOM 4465 C CA . ARG B 1 256 ? 10.664 2.707 7.809 1 98.69 256 ARG B CA 1
ATOM 4466 C C . ARG B 1 256 ? 10 3.123 9.117 1 98.69 256 ARG B C 1
ATOM 4468 O O . ARG B 1 256 ? 10.633 3.73 9.977 1 98.69 256 ARG B O 1
ATOM 4475 N N . VAL B 1 257 ? 8.758 2.77 9.227 1 98.94 257 VAL B N 1
ATOM 4476 C CA . VAL B 1 257 ? 7.984 3.242 10.375 1 98.94 257 VAL B CA 1
ATOM 4477 C C . VAL B 1 257 ? 7.301 2.062 11.062 1 98.94 257 VAL B C 1
ATOM 4479 O O . VAL B 1 257 ? 6.828 1.138 10.398 1 98.94 257 VAL B O 1
ATOM 4482 N N . THR B 1 258 ? 7.281 2.047 12.352 1 98.94 258 THR B N 1
ATOM 4483 C CA . THR B 1 258 ? 6.438 1.212 13.195 1 98.94 258 THR B CA 1
ATOM 4484 C C . THR B 1 258 ? 5.484 2.068 14.023 1 98.94 258 THR B C 1
ATOM 4486 O O . THR B 1 258 ? 5.902 3.051 14.641 1 98.94 258 THR B O 1
ATOM 4489 N N . VAL B 1 259 ? 4.219 1.774 13.992 1 99 259 VAL B N 1
ATOM 4490 C CA . VAL B 1 259 ? 3.201 2.467 14.773 1 99 259 VAL B CA 1
ATOM 4491 C C . VAL B 1 259 ? 2.537 1.487 15.742 1 99 259 VAL B C 1
ATOM 4493 O O . VAL B 1 259 ? 1.944 0.493 15.312 1 99 259 VAL B O 1
ATOM 4496 N N . VAL B 1 260 ? 2.658 1.736 17 1 98.94 260 VAL B N 1
ATOM 4497 C CA . VAL B 1 260 ? 1.924 1.048 18.047 1 98.94 260 VAL B CA 1
ATOM 4498 C C . VAL B 1 260 ? 0.815 1.952 18.594 1 98.94 260 VAL B C 1
ATOM 4500 O O . VAL B 1 260 ? 1.084 3.049 19.078 1 98.94 260 VAL B O 1
ATOM 4503 N N . ALA B 1 261 ? -0.379 1.546 18.406 1 98.94 261 ALA B N 1
ATOM 4504 C CA . ALA B 1 261 ? -1.545 2.283 18.891 1 98.94 261 ALA B CA 1
ATOM 4505 C C . ALA B 1 261 ? -2.182 1.583 20.094 1 98.94 261 ALA B C 1
ATOM 4507 O O . ALA B 1 261 ? -2.643 0.445 19.984 1 98.94 261 ALA B O 1
ATOM 4508 N N . ASN B 1 262 ? -2.148 2.232 21.203 1 98.88 262 ASN B N 1
ATOM 4509 C CA . ASN B 1 262 ? -2.715 1.699 22.438 1 98.88 262 ASN B CA 1
ATOM 4510 C C . ASN B 1 262 ? -2.213 0.286 22.719 1 98.88 262 ASN B C 1
ATOM 4512 O O . ASN B 1 262 ? -3.004 -0.61 23.031 1 98.88 262 ASN B O 1
ATOM 4516 N N . GLY B 1 263 ? -0.972 0.134 22.516 1 98.75 263 GLY B N 1
ATOM 4517 C CA . GLY B 1 263 ? -0.302 -1.101 22.906 1 98.75 263 GLY B CA 1
ATOM 4518 C C . GLY B 1 263 ? -0.297 -2.141 21.797 1 98.75 263 GLY B C 1
ATOM 4519 O O . GLY B 1 263 ? 0.349 -3.182 21.922 1 98.75 263 GLY B O 1
ATOM 4520 N N . THR B 1 264 ? -0.958 -1.891 20.719 1 98.56 264 THR B N 1
ATOM 4521 C CA . THR B 1 264 ? -1.03 -2.828 19.609 1 98.56 264 THR B CA 1
ATOM 4522 C C . THR B 1 264 ? -0.195 -2.332 18.422 1 98.56 264 THR B C 1
ATOM 4524 O O . THR B 1 264 ? -0.379 -1.208 17.953 1 98.56 264 THR B O 1
ATOM 4527 N N . THR B 1 265 ? 0.781 -3.176 17.969 1 98.81 265 THR B N 1
ATOM 4528 C CA . THR B 1 265 ? 1.512 -2.818 16.75 1 98.81 265 THR B CA 1
ATOM 4529 C C . THR B 1 265 ? 0.61 -2.922 15.531 1 98.81 265 THR B C 1
ATOM 4531 O O . THR B 1 265 ? 0.168 -4.016 15.164 1 98.81 265 THR B O 1
ATOM 4534 N N . VAL B 1 266 ? 0.333 -1.794 14.883 1 98.88 266 VAL B N 1
ATOM 4535 C CA . VAL B 1 266 ? -0.65 -1.808 13.797 1 98.88 266 VAL B CA 1
ATOM 4536 C C . VAL B 1 266 ? 0.045 -1.549 12.469 1 98.88 266 VAL B C 1
ATOM 4538 O O . VAL B 1 266 ? -0.509 -1.842 11.406 1 98.88 266 VAL B O 1
ATOM 4541 N N . ILE B 1 267 ? 1.116 -0.942 12.438 1 98.94 267 ILE B N 1
ATOM 4542 C CA . ILE B 1 267 ? 2.07 -0.845 11.336 1 98.94 267 ILE B CA 1
ATOM 4543 C C . ILE B 1 267 ? 3.461 -1.246 11.82 1 98.94 267 ILE B C 1
ATOM 4545 O O . ILE B 1 267 ? 3.957 -0.707 12.812 1 98.94 267 ILE B O 1
ATOM 4549 N N . SER B 1 268 ? 4.066 -2.184 11.125 1 98.88 268 SER B N 1
ATOM 4550 C CA . SER B 1 268 ? 5.336 -2.723 11.609 1 98.88 268 SER B CA 1
ATOM 4551 C C . SER B 1 268 ? 6.414 -2.641 10.531 1 98.88 268 SER B C 1
ATOM 4553 O O . SER B 1 268 ? 6.379 -3.385 9.555 1 98.88 268 SER B O 1
ATOM 4555 N N . ASP B 1 269 ? 7.301 -1.715 10.734 1 98.56 269 ASP B N 1
ATOM 4556 C CA . ASP B 1 269 ? 8.539 -1.618 9.969 1 98.56 269 ASP B CA 1
ATOM 4557 C C . ASP B 1 269 ? 8.258 -1.497 8.469 1 98.56 269 ASP B C 1
ATOM 4559 O O . ASP B 1 269 ? 8.852 -2.209 7.66 1 98.56 269 ASP B O 1
ATOM 4563 N N . GLN B 1 270 ? 7.359 -0.634 8.109 1 98.88 270 GLN B N 1
ATOM 4564 C CA . GLN B 1 270 ? 6.969 -0.462 6.715 1 98.88 270 GLN B CA 1
ATOM 4565 C C . GLN B 1 270 ? 7.613 0.782 6.113 1 98.88 270 GLN B C 1
ATOM 4567 O O . GLN B 1 270 ? 7.848 1.769 6.812 1 98.88 270 GLN B O 1
ATOM 4572 N N . ILE B 1 271 ? 7.859 0.708 4.855 1 98.62 271 ILE B N 1
ATOM 4573 C CA . ILE B 1 271 ? 8.445 1.817 4.109 1 98.62 271 ILE B CA 1
ATOM 4574 C C . ILE B 1 271 ? 7.375 2.869 3.826 1 98.62 271 ILE B C 1
ATOM 4576 O O . ILE B 1 271 ? 6.316 2.557 3.275 1 98.62 271 ILE B O 1
ATOM 4580 N N . ILE B 1 272 ? 7.57 4.066 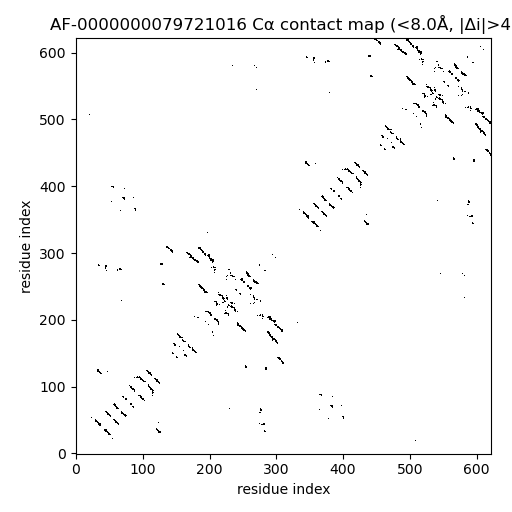4.27 1 98.75 272 ILE B N 1
ATOM 4581 C CA . ILE B 1 272 ? 6.746 5.18 3.812 1 98.75 272 ILE B CA 1
ATOM 4582 C C . ILE B 1 272 ? 7.203 5.625 2.426 1 98.75 272 ILE B C 1
ATOM 4584 O O . ILE B 1 272 ? 8.352 6.051 2.25 1 98.75 272 ILE B O 1
ATOM 4588 N N . PRO B 1 273 ? 6.359 5.621 1.435 1 98.25 273 PRO B N 1
ATOM 4589 C CA . PRO B 1 273 ? 6.781 5.902 0.061 1 98.25 273 PRO B CA 1
ATOM 4590 C C . PRO B 1 273 ? 7.25 7.344 -0.131 1 98.25 273 PRO B C 1
ATOM 4592 O O . PRO B 1 273 ? 8.195 7.594 -0.883 1 98.25 273 PRO B O 1
ATOM 4595 N N . GLY B 1 274 ? 6.605 8.266 0.491 1 98.62 274 GLY B N 1
ATOM 4596 C CA . GLY B 1 274 ? 6.867 9.68 0.283 1 98.62 274 GLY B CA 1
ATOM 4597 C C . GLY B 1 274 ? 6.156 10.57 1.28 1 98.62 274 GLY B C 1
ATOM 4598 O O . GLY B 1 274 ? 5.539 10.086 2.229 1 98.62 274 GLY B O 1
ATOM 4599 N N . ILE B 1 275 ? 6.242 11.859 1.055 1 98.81 275 ILE B N 1
ATOM 4600 C CA . ILE B 1 275 ? 5.59 12.797 1.962 1 98.81 275 ILE B CA 1
ATOM 4601 C C . ILE B 1 275 ? 4.074 12.695 1.803 1 98.81 275 ILE B C 1
ATOM 4603 O O . ILE B 1 275 ? 3.58 12.297 0.745 1 98.81 275 ILE B O 1
ATOM 4607 N N . THR B 1 276 ? 3.357 13.008 2.867 1 98.81 276 THR B N 1
ATOM 4608 C CA . THR B 1 276 ? 1.902 13.07 2.814 1 98.81 276 THR B CA 1
ATOM 4609 C C . THR B 1 276 ? 1.436 14.5 2.545 1 98.81 276 THR B C 1
ATOM 4611 O O . THR B 1 276 ? 2.219 15.445 2.65 1 98.81 276 THR B O 1
ATOM 4614 N N . GLY B 1 277 ? 0.183 14.617 2.092 1 98.44 277 GLY B N 1
ATOM 4615 C CA . GLY B 1 277 ? -0.367 15.961 1.998 1 98.44 277 GLY B CA 1
ATOM 4616 C C . GLY B 1 277 ? -0.3 16.719 3.307 1 98.44 277 GLY B C 1
ATOM 4617 O O . GLY B 1 277 ? -0.492 16.156 4.379 1 98.44 277 GLY B O 1
ATOM 4618 N N . GLY B 1 278 ? -0.048 17.984 3.197 1 98.19 278 GLY B N 1
ATOM 4619 C CA . GLY B 1 278 ? 0.064 18.828 4.383 1 98.19 278 GLY B CA 1
ATOM 4620 C C . GLY B 1 278 ? 1.483 18.922 4.906 1 98.19 278 GLY B C 1
ATOM 4621 O O . GLY 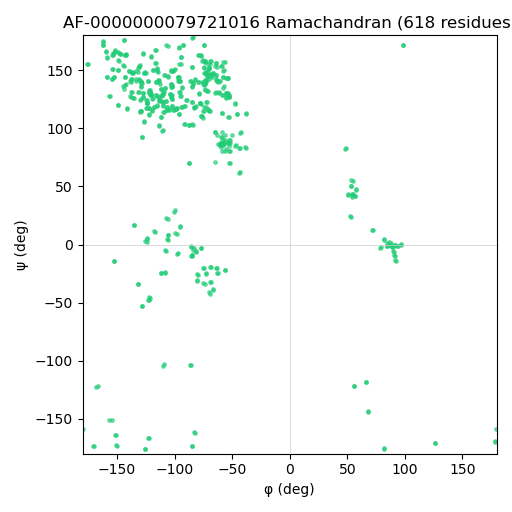B 1 278 ? 1.743 19.641 5.871 1 98.19 278 GLY B O 1
ATOM 4622 N N . ALA B 1 279 ? 2.469 18.25 4.266 1 98.75 279 ALA B N 1
ATOM 4623 C CA . ALA B 1 279 ? 3.863 18.281 4.695 1 98.75 279 ALA B CA 1
ATOM 4624 C C . ALA B 1 279 ? 4.406 19.719 4.684 1 98.75 279 ALA B C 1
ATOM 4626 O O . ALA B 1 279 ? 3.99 20.531 3.859 1 98.75 279 ALA B O 1
ATOM 4627 N N . LEU B 1 280 ? 5.391 19.938 5.52 1 98.56 280 LEU B N 1
ATOM 4628 C CA . LEU B 1 280 ? 6.012 21.266 5.598 1 98.56 280 LEU B CA 1
ATOM 4629 C C . LEU B 1 280 ? 6.914 21.5 4.395 1 98.56 280 LEU B C 1
ATOM 4631 O O . LEU B 1 280 ? 7.082 22.656 3.963 1 98.56 280 LEU B O 1
ATOM 4635 N N . ASP B 1 281 ? 7.504 20.516 3.922 1 98.5 281 ASP B N 1
ATOM 4636 C CA . ASP B 1 281 ? 8.375 20.531 2.752 1 98.5 281 ASP B CA 1
ATOM 4637 C C . ASP B 1 281 ? 8.57 19.125 2.191 1 98.5 281 ASP B C 1
ATOM 4639 O O . ASP B 1 281 ? 8.086 18.156 2.764 1 98.5 281 ASP B O 1
ATOM 4643 N N . SER B 1 282 ? 9.25 19.078 1.08 1 98.5 282 SER B N 1
ATOM 4644 C CA . SER B 1 282 ? 9.531 17.781 0.456 1 98.5 282 SER B CA 1
ATOM 4645 C C . SER B 1 282 ? 10.992 17.406 0.619 1 98.5 282 SER B C 1
ATOM 4647 O O . SER B 1 282 ? 11.523 16.609 -0.157 1 98.5 282 SER B O 1
ATOM 4649 N N . LYS B 1 283 ? 11.672 17.953 1.589 1 98.25 283 LYS B N 1
ATOM 4650 C CA . LYS B 1 283 ? 13.094 17.672 1.804 1 98.25 283 LYS B CA 1
ATOM 4651 C C . LYS B 1 283 ? 13.289 16.453 2.689 1 98.25 283 LYS B C 1
ATOM 4653 O O . LYS B 1 283 ? 13.859 16.547 3.779 1 98.25 283 LYS B O 1
ATOM 4658 N N . GLU B 1 284 ? 12.984 15.312 2.172 1 98.25 284 GLU B N 1
ATOM 4659 C CA . GLU B 1 284 ? 12.906 14.078 2.953 1 98.25 284 GLU B CA 1
ATOM 4660 C C . GLU B 1 284 ? 14.258 13.727 3.562 1 98.25 284 GLU B C 1
ATOM 4662 O O . GLU B 1 284 ? 14.32 13.016 4.566 1 98.25 284 GLU B O 1
ATOM 4667 N N . GLY B 1 285 ? 15.305 14.156 3.014 1 97.5 285 GLY B N 1
ATOM 4668 C CA . GLY B 1 285 ? 16.625 13.789 3.482 1 97.5 285 GLY B CA 1
ATOM 4669 C C . GLY B 1 285 ? 17.094 14.609 4.672 1 97.5 285 GLY B C 1
ATOM 4670 O O . GLY B 1 285 ? 18.141 14.336 5.25 1 97.5 285 GLY B O 1
ATOM 4671 N N . GLU B 1 286 ? 16.344 15.578 5.035 1 98.19 286 GLU B N 1
ATOM 4672 C CA . GLU B 1 286 ? 16.719 16.484 6.121 1 98.19 286 GLU B CA 1
ATOM 4673 C C . GLU B 1 286 ? 15.938 16.156 7.395 1 98.19 286 GLU B C 1
ATOM 4675 O O . GLU B 1 286 ? 14.82 15.648 7.336 1 98.19 286 GLU B O 1
ATOM 4680 N N . PRO B 1 287 ? 16.625 16.453 8.562 1 98.44 287 PRO B N 1
ATOM 4681 C CA . PRO B 1 287 ? 15.812 16.375 9.781 1 98.44 287 PRO B CA 1
ATOM 4682 C C . PRO B 1 287 ? 14.594 17.297 9.734 1 98.44 287 PRO B C 1
ATOM 4684 O O . PRO B 1 287 ? 14.555 18.234 8.938 1 98.44 287 PRO B O 1
ATOM 4687 N N . GLY B 1 288 ? 13.594 17.016 10.492 1 98.81 288 GLY B N 1
ATOM 4688 C CA . GLY B 1 288 ? 12.398 17.828 10.539 1 98.81 288 GLY B CA 1
ATOM 4689 C C . GLY B 1 288 ? 11.719 17.828 11.898 1 98.81 288 GLY B C 1
ATOM 4690 O O . GLY B 1 288 ? 12.078 17.031 12.773 1 98.81 288 GLY B O 1
ATOM 4691 N N . PRO B 1 289 ? 10.828 18.75 12.102 1 98.81 289 PRO B N 1
ATOM 4692 C CA . PRO B 1 289 ? 10.117 18.859 13.375 1 98.81 289 PRO B CA 1
ATOM 4693 C C . PRO B 1 289 ? 8.977 17.859 13.516 1 98.81 289 PRO B C 1
ATOM 4695 O O . PRO B 1 289 ? 8.641 17.156 12.555 1 98.81 289 PRO B O 1
ATOM 4698 N N . LEU B 1 290 ? 8.539 17.672 14.75 1 98.62 290 LEU B N 1
ATOM 4699 C CA . LEU B 1 290 ? 7.176 17.172 14.93 1 98.62 290 LEU B CA 1
ATOM 4700 C C . LEU B 1 290 ? 6.152 18.266 14.648 1 98.62 290 LEU B C 1
ATOM 4702 O O . LEU B 1 290 ? 6.383 19.438 14.969 1 98.62 290 LEU B O 1
ATOM 4706 N N . TYR B 1 291 ? 5.16 17.859 13.977 1 96.31 291 TYR B N 1
ATOM 4707 C CA . TYR B 1 291 ? 4.09 18.75 13.531 1 96.31 291 TYR B CA 1
ATOM 4708 C C . TYR B 1 291 ? 2.725 18.172 13.883 1 96.31 291 TYR B C 1
ATOM 4710 O O . TYR B 1 291 ? 2.416 17.031 13.555 1 96.31 291 TYR B O 1
ATOM 4718 N N . PHE B 1 292 ? 1.912 18.922 14.859 1 98.81 292 PHE B N 1
ATOM 4719 C CA . PHE B 1 292 ? 0.563 18.5 15.211 1 98.81 292 PHE B CA 1
ATOM 4720 C C . PHE B 1 292 ? -0.474 19.234 14.375 1 98.81 292 PHE B C 1
ATOM 4722 O O . PHE B 1 292 ? -0.463 20.453 14.297 1 98.81 292 PHE B O 1
ATOM 4729 N N . GLN B 1 293 ? -1.339 18.453 13.758 1 98.69 293 GLN B N 1
ATOM 4730 C CA . GLN B 1 293 ? -2.424 19.031 12.969 1 98.69 293 GLN B CA 1
ATOM 4731 C C . GLN B 1 293 ? -3.484 19.656 13.867 1 98.69 293 GLN B C 1
ATOM 4733 O O . GLN B 1 293 ? -4.059 18.984 14.727 1 98.69 293 GLN B O 1
ATOM 4738 N N . GLY B 1 294 ? -3.777 20.984 13.688 1 98.56 294 GLY B N 1
ATOM 4739 C CA . GLY B 1 294 ? -4.73 21.703 14.508 1 98.56 294 GLY B CA 1
ATOM 4740 C C . GLY B 1 294 ? -5.836 22.359 13.703 1 98.56 294 GLY B C 1
ATOM 4741 O O . GLY B 1 294 ? -6.707 23.031 14.266 1 98.56 294 GLY B O 1
ATOM 4742 N N . ASP B 1 295 ? -5.867 22.141 12.438 1 97.81 295 ASP B N 1
ATOM 4743 C CA . ASP B 1 295 ? -6.805 22.859 11.578 1 97.81 295 ASP B CA 1
ATOM 4744 C C . ASP B 1 295 ? -8.039 22.016 11.289 1 97.81 295 ASP B C 1
ATOM 4746 O O . ASP B 1 295 ? -8.836 22.359 10.414 1 97.81 295 ASP B O 1
ATOM 4750 N N . HIS B 1 296 ? -8.242 20.906 11.922 1 97.19 296 HIS B N 1
ATOM 4751 C CA . HIS B 1 296 ? -9.438 20.078 11.797 1 97.19 296 HIS B CA 1
ATOM 4752 C C . HIS B 1 296 ? -10.273 20.141 13.07 1 97.19 296 HIS B C 1
ATOM 4754 O O . HIS B 1 296 ? -10.945 21.141 13.336 1 97.19 296 HIS B O 1
ATOM 4760 N N . GLY B 1 297 ? -10.188 19.109 13.867 1 97.94 297 GLY B N 1
ATOM 4761 C CA . GLY B 1 297 ? -10.992 19.109 15.078 1 97.94 297 GLY B CA 1
ATOM 4762 C C . GLY B 1 297 ? -10.172 19.328 16.344 1 97.94 297 GLY B C 1
ATOM 4763 O O . GLY B 1 297 ? -8.938 19.359 16.281 1 97.94 297 GLY B O 1
ATOM 4764 N N . PRO B 1 298 ? -10.922 19.516 17.453 1 98.69 298 PRO B N 1
ATOM 4765 C CA . PRO B 1 298 ? -10.219 19.656 18.734 1 98.69 298 PRO B CA 1
ATOM 4766 C C . PRO B 1 298 ? -9.336 18.453 19.062 1 98.69 298 PRO B C 1
ATOM 4768 O O . PRO B 1 298 ? -9.68 17.328 18.703 1 98.69 298 PRO B O 1
ATOM 4771 N N . ILE B 1 299 ? -8.258 18.688 19.781 1 98.88 299 ILE B N 1
ATOM 4772 C CA . ILE B 1 299 ? -7.309 17.641 20.125 1 98.88 299 ILE B CA 1
ATOM 4773 C C . ILE B 1 299 ? -6.492 18.062 21.344 1 98.88 299 ILE B C 1
ATOM 4775 O O . ILE B 1 299 ? -6.215 19.25 21.531 1 98.88 299 ILE B O 1
ATOM 4779 N N . GLU B 1 300 ? -6.188 17.125 22.172 1 98.81 300 GLU B N 1
ATOM 4780 C CA . GLU B 1 300 ? -5.297 17.312 23.312 1 98.81 300 GLU B CA 1
ATOM 4781 C C . GLU B 1 300 ? -4.121 16.328 23.266 1 98.81 300 GLU B C 1
ATOM 4783 O O . GLU B 1 300 ? -4.285 15.18 22.859 1 98.81 300 GLU B O 1
ATOM 4788 N N . PHE B 1 301 ? -2.938 16.812 23.641 1 98.88 301 PHE B N 1
ATOM 4789 C CA . PHE B 1 301 ? -1.743 15.969 23.703 1 98.88 301 PHE B CA 1
ATOM 4790 C C . PHE B 1 301 ? -1.094 16.062 25.078 1 98.88 301 PHE B C 1
ATOM 4792 O O . PHE B 1 301 ? -1.136 17.125 25.719 1 98.88 301 PHE B O 1
ATOM 4799 N N . ARG B 1 302 ? -0.504 15.039 25.516 1 98.62 302 ARG B N 1
ATOM 4800 C CA . ARG B 1 302 ? 0.375 15.031 26.672 1 98.62 302 ARG B CA 1
ATOM 4801 C C . ARG B 1 302 ? 1.434 13.938 26.562 1 98.62 302 ARG B C 1
ATOM 4803 O O . ARG B 1 302 ? 1.379 13.109 25.641 1 98.62 302 ARG B O 1
ATOM 4810 N N . ASN B 1 303 ? 2.451 14.016 27.422 1 98.38 303 ASN B N 1
ATOM 4811 C CA . ASN B 1 303 ? 3.521 13.023 27.453 1 98.38 303 ASN B CA 1
ATOM 4812 C C . ASN B 1 303 ? 4.156 12.836 26.078 1 98.38 303 ASN B C 1
ATOM 4814 O O . ASN B 1 303 ? 4.254 11.711 25.594 1 98.38 303 ASN B O 1
ATOM 4818 N N . ILE B 1 304 ? 4.492 14 25.531 1 98.75 304 ILE B N 1
ATOM 4819 C CA . ILE B 1 304 ? 5.168 14.008 24.234 1 98.75 304 ILE B CA 1
ATOM 4820 C C . ILE B 1 304 ? 6.668 13.797 24.438 1 98.75 304 ILE B C 1
ATOM 4822 O O . ILE B 1 304 ? 7.387 14.727 24.812 1 98.75 304 ILE B O 1
ATOM 4826 N N . ILE B 1 305 ? 7.133 12.586 24.172 1 98.81 305 ILE B N 1
ATOM 4827 C CA . ILE B 1 305 ? 8.516 12.211 24.453 1 98.81 305 ILE B CA 1
ATOM 4828 C C . ILE B 1 305 ? 9.18 11.703 23.172 1 98.81 305 ILE B C 1
ATOM 4830 O O . ILE B 1 305 ? 8.68 10.766 22.531 1 98.81 305 ILE B O 1
ATOM 4834 N N . VAL B 1 306 ? 10.258 12.344 22.781 1 98.88 306 VAL B N 1
ATOM 4835 C CA . VAL B 1 306 ? 11.039 11.93 21.625 1 98.88 306 VAL B CA 1
ATOM 4836 C C . VAL B 1 306 ? 12.383 11.375 22.078 1 98.88 306 VAL B C 1
ATOM 4838 O O . VAL B 1 306 ? 13.078 12 22.891 1 98.88 306 VAL B O 1
ATOM 4841 N N . THR B 1 307 ? 12.766 10.219 21.625 1 98.88 307 THR B N 1
ATOM 4842 C CA . THR B 1 307 ? 14.086 9.633 21.844 1 98.88 307 THR B CA 1
ATOM 4843 C C . THR B 1 307 ? 14.852 9.531 20.516 1 98.88 307 THR B C 1
ATOM 4845 O O . THR B 1 307 ? 14.594 8.641 19.719 1 98.88 307 THR B O 1
ATOM 4848 N N . PRO B 1 308 ? 15.75 10.422 20.312 1 98.81 308 PRO B N 1
ATOM 4849 C CA . PRO B 1 308 ? 16.469 10.43 19.047 1 98.81 308 PRO B CA 1
ATOM 4850 C C . PRO B 1 308 ? 17.469 9.281 18.922 1 98.81 308 PRO B C 1
ATOM 4852 O O . PRO B 1 308 ? 18.016 8.828 19.938 1 98.81 308 PRO B O 1
ATOM 4855 N N . ARG B 1 309 ? 17.625 8.836 17.719 1 98.5 309 ARG B N 1
ATOM 4856 C CA . ARG B 1 309 ? 18.719 7.918 17.469 1 98.5 309 ARG B CA 1
ATOM 4857 C C . ARG B 1 309 ? 20.062 8.625 17.594 1 98.5 309 ARG B C 1
ATOM 4859 O O . ARG B 1 309 ? 20.203 9.789 17.219 1 98.5 309 ARG B O 1
ATOM 4866 N N . VAL B 1 310 ? 21.062 7.844 18.125 1 97.5 310 VAL B N 1
ATOM 4867 C CA . VAL B 1 310 ? 22.422 8.383 18.25 1 97.5 310 VAL B CA 1
ATOM 4868 C C . VAL B 1 310 ? 23.406 7.422 17.594 1 97.5 310 VAL B C 1
ATOM 4870 O O . VAL B 1 310 ? 23.078 6.266 17.312 1 97.5 310 VAL B O 1
ATOM 4873 N N . ASP B 1 311 ? 24.641 7.926 17.328 1 89.56 311 ASP B N 1
ATOM 4874 C CA . ASP B 1 311 ? 25.688 7.086 16.75 1 89.56 311 ASP B CA 1
ATOM 4875 C C . ASP B 1 311 ? 26.359 6.238 17.844 1 89.56 311 ASP B C 1
ATOM 4877 O O . ASP B 1 311 ? 26.438 6.652 19 1 89.56 311 ASP B O 1
#

Radius of gyration: 27.42 Å; Cα contacts (8 Å, |Δi|>4): 1696; chains: 2; bounding box: 59×120×95 Å

InterPro domains:
  IPR010496 3-keto-alpha-glucoside-1,2-lyase/3-keto-2-hydroxy-glucal hydratase domain [PF06439] (141-306)

pLDDT: mean 92.68, std 16.83, range [24.61, 99.0]

Nearest PDB structures (foldseek):
  3h3l-assembly2_B  TM=8.161E-01  e=6.100E-11  Parabacteroides distasonis ATCC 8503
  3h3l-assembly2_C  TM=7.786E-01  e=9.117E-11  Parabacteroides distasonis ATCC 8503
  3u1x-assembly1_A  TM=7.794E-01  e=1.752E-10  Parabacteroides distasonis ATCC 8503
  8tda-assembly1_B  TM=7.692E-01  e=2.618E-10  Bacteroides thetaiotaomicron
  3u1x-assembly1_B  TM=7.733E-01  e=4.114E-10  Parabacteroides distasonis ATCC 8503